Protein AF-0000000076994466 (afdb_homodimer)

Structure (mmCIF, N/CA/C/O backbone):
data_AF-0000000076994466-model_v1
#
loop_
_entity.id
_entity.type
_entity.pdbx_description
1 polymer 'Tyrosine-protein phosphatase'
#
loop_
_atom_site.group_PDB
_atom_site.id
_atom_site.type_symbol
_atom_site.label_atom_id
_atom_site.label_alt_id
_atom_site.label_comp_id
_atom_site.label_asym_id
_atom_site.label_entity_id
_atom_site.label_seq_id
_atom_site.pdbx_PDB_ins_code
_atom_site.Cartn_x
_atom_site.Cartn_y
_atom_site.Cartn_z
_atom_site.occupancy
_atom_site.B_iso_or_equiv
_atom_site.auth_seq_id
_atom_site.auth_comp_id
_atom_site.auth_asym_id
_atom_site.auth_atom_id
_atom_site.pdbx_PDB_model_num
ATOM 1 N N . MET A 1 1 ? 14.109 31.734 7.148 1 67.69 1 MET A N 1
ATOM 2 C CA . MET A 1 1 ? 12.992 31.484 8.062 1 67.69 1 MET A CA 1
ATOM 3 C C . MET A 1 1 ? 13.43 31.688 9.508 1 67.69 1 MET A C 1
ATOM 5 O O . MET A 1 1 ? 14.57 31.406 9.867 1 67.69 1 MET A O 1
ATOM 9 N N . ASP A 1 2 ? 12.695 32.5 10.219 1 78.88 2 ASP A N 1
ATOM 10 C CA . ASP A 1 2 ? 13.055 32.75 11.609 1 78.88 2 ASP A CA 1
ATOM 11 C C . ASP A 1 2 ? 12.781 31.531 12.484 1 78.88 2 ASP A C 1
ATOM 13 O O . ASP A 1 2 ? 11.68 31.391 13.031 1 78.88 2 ASP A O 1
ATOM 17 N N . ASN A 1 3 ? 13.75 30.75 12.625 1 86.06 3 ASN A N 1
ATOM 18 C CA . ASN A 1 3 ? 13.609 29.484 13.352 1 86.06 3 ASN A CA 1
ATOM 19 C C . ASN A 1 3 ? 14.016 29.641 14.812 1 86.06 3 ASN A C 1
ATOM 21 O O . ASN A 1 3 ? 14.102 28.656 15.539 1 86.06 3 ASN A O 1
ATOM 25 N N . ARG A 1 4 ? 14.242 30.859 15.25 1 90.12 4 ARG A N 1
ATOM 26 C CA . ARG A 1 4 ? 14.547 31.203 16.641 1 90.12 4 ARG A CA 1
ATOM 27 C C . ARG A 1 4 ? 15.648 30.297 17.188 1 90.12 4 ARG A C 1
ATOM 29 O O . ARG A 1 4 ? 15.57 29.859 18.344 1 90.12 4 ARG A O 1
ATOM 36 N N . GLY A 1 5 ? 16.5 29.844 16.328 1 91.69 5 GLY A N 1
ATOM 37 C CA . GLY A 1 5 ? 17.625 29.047 16.781 1 91.69 5 GLY A CA 1
ATOM 38 C C . GLY A 1 5 ? 17.344 27.562 16.797 1 91.69 5 GLY A C 1
ATOM 39 O O . GLY A 1 5 ? 18.25 26.766 17.047 1 91.69 5 GLY A O 1
ATOM 40 N N . VAL A 1 6 ? 16.094 27.172 16.594 1 94.88 6 VAL A N 1
ATOM 41 C CA . VAL A 1 6 ? 15.75 25.75 16.547 1 94.88 6 VAL A CA 1
ATOM 42 C C . VAL A 1 6 ? 16.156 25.172 15.195 1 94.88 6 VAL A C 1
ATOM 44 O O . VAL A 1 6 ? 15.664 25.594 14.148 1 94.88 6 VAL A O 1
ATOM 47 N N . THR A 1 7 ? 17.047 24.141 15.211 1 91.56 7 THR A N 1
ATOM 48 C CA . THR A 1 7 ? 17.625 23.688 13.953 1 91.56 7 THR A CA 1
ATOM 49 C C . THR A 1 7 ? 17.234 22.234 13.68 1 91.56 7 THR A C 1
ATOM 51 O O . THR A 1 7 ? 17.25 21.797 12.523 1 91.56 7 THR A O 1
ATOM 54 N N . SER A 1 8 ? 16.875 21.516 14.688 1 92.56 8 SER A N 1
ATOM 55 C CA . SER A 1 8 ? 16.656 20.078 14.5 1 92.56 8 SER A CA 1
ATOM 56 C C . SER A 1 8 ? 15.18 19.766 14.297 1 92.56 8 SER A C 1
ATOM 58 O O . SER A 1 8 ? 14.797 18.609 14.164 1 92.56 8 SER A O 1
ATOM 60 N N . VAL A 1 9 ? 14.352 20.781 14.328 1 95.19 9 VAL A N 1
ATOM 61 C CA . VAL A 1 9 ? 12.922 20.609 14.047 1 95.19 9 VAL A CA 1
ATOM 62 C C . VAL A 1 9 ? 12.578 21.25 12.711 1 95.19 9 VAL A C 1
ATOM 64 O O . VAL A 1 9 ? 12.633 22.484 12.578 1 95.19 9 VAL A O 1
ATOM 67 N N . LEU A 1 10 ? 12.219 20.422 11.82 1 95 10 LEU A N 1
ATOM 68 C CA . LEU A 1 10 ? 11.938 20.922 10.477 1 95 10 LEU A CA 1
ATOM 69 C C . LEU A 1 10 ? 10.727 21.859 10.484 1 95 10 LEU A C 1
ATOM 71 O O . LEU A 1 10 ? 9.781 21.641 11.242 1 95 10 LEU A O 1
ATOM 75 N N . ASN A 1 11 ? 10.758 22.906 9.641 1 97.06 11 ASN A N 1
ATOM 76 C CA . ASN A 1 11 ? 9.633 23.797 9.375 1 97.06 11 ASN A CA 1
ATOM 77 C C . ASN A 1 11 ? 9.227 24.562 10.625 1 97.06 11 ASN A C 1
ATOM 79 O O . ASN A 1 11 ? 8.07 24.984 10.758 1 97.06 11 ASN A O 1
ATOM 83 N N . PHE A 1 12 ? 10.172 24.609 11.586 1 98.19 12 PHE A N 1
ATOM 84 C CA . PHE A 1 12 ? 9.891 25.359 12.797 1 98.19 12 PHE A CA 1
ATOM 85 C C . PHE A 1 12 ? 10.008 26.859 12.547 1 98.19 12 PHE A C 1
ATOM 87 O O . PHE A 1 12 ? 10.984 27.312 11.953 1 98.19 12 PHE A O 1
ATOM 94 N N . ARG A 1 13 ? 9.008 27.594 13 1 98.12 13 ARG A N 1
ATOM 95 C CA . ARG A 1 13 ? 9.086 29.047 12.883 1 98.12 13 ARG A CA 1
ATOM 96 C C . ARG A 1 13 ? 8.047 29.719 13.773 1 98.12 13 ARG A C 1
ATOM 98 O O . ARG A 1 13 ? 7.098 29.094 14.227 1 98.12 13 ARG A O 1
ATOM 105 N N . ASP A 1 14 ? 8.328 30.969 14.031 1 98.12 14 ASP A N 1
ATOM 106 C CA . ASP A 1 14 ? 7.387 31.859 14.703 1 98.12 14 ASP A CA 1
ATOM 107 C C . ASP A 1 14 ? 6.418 32.469 13.703 1 98.12 14 ASP A C 1
ATOM 109 O O . ASP A 1 14 ? 6.82 33.281 12.867 1 98.12 14 ASP A O 1
ATOM 113 N N . VAL A 1 15 ? 5.129 32.188 13.867 1 98.44 15 VAL A N 1
ATOM 114 C CA . VAL A 1 15 ? 4.125 32.625 12.906 1 98.44 15 VAL A CA 1
ATOM 115 C C . VAL A 1 15 ? 4.02 34.156 12.938 1 98.44 15 VAL A C 1
ATOM 117 O O . VAL A 1 15 ? 3.914 34.812 11.883 1 98.44 15 VAL A O 1
ATOM 120 N N . GLY A 1 16 ? 3.98 34.719 14.148 1 98.12 16 GLY A N 1
ATOM 121 C CA . GLY A 1 16 ? 3.936 36.156 14.258 1 98.12 16 GLY A CA 1
ATOM 122 C C . GLY A 1 16 ? 5.086 36.844 13.539 1 98.12 16 GLY A C 1
ATOM 123 O O . GLY A 1 16 ? 4.883 37.844 12.852 1 98.12 16 GLY A O 1
ATOM 124 N N . SER A 1 17 ? 6.293 36.281 13.695 1 97.75 17 SER A N 1
ATOM 125 C CA . SER A 1 17 ? 7.48 36.875 13.078 1 97.75 17 SER A CA 1
ATOM 126 C C . SER A 1 17 ? 7.387 36.844 11.555 1 97.75 17 SER A C 1
ATOM 128 O O . SER A 1 17 ? 7.711 37.812 10.883 1 97.75 17 SER A O 1
ATOM 130 N N . THR A 1 18 ? 6.965 35.75 10.984 1 97.5 18 THR A N 1
ATOM 131 C CA . THR A 1 18 ? 6.875 35.594 9.539 1 97.5 18 THR A CA 1
ATOM 132 C C . THR A 1 18 ? 5.84 36.531 8.953 1 97.5 18 THR A C 1
ATOM 134 O O . THR A 1 18 ? 6.094 37.188 7.938 1 97.5 18 THR A O 1
ATOM 137 N N . VAL A 1 19 ? 4.715 36.656 9.586 1 98.12 19 VAL A N 1
ATOM 138 C CA . VAL A 1 19 ? 3.623 37.5 9.117 1 98.12 19 VAL A CA 1
ATOM 139 C C . VAL A 1 19 ? 4.023 38.969 9.227 1 98.12 19 VAL A C 1
ATOM 141 O O . VAL A 1 19 ? 3.865 39.719 8.273 1 98.12 19 VAL A O 1
ATOM 144 N N . ASN A 1 20 ? 4.598 39.312 10.367 1 98.31 20 ASN A N 1
ATOM 145 C CA . ASN A 1 20 ? 4.98 40.688 10.602 1 98.31 20 ASN A CA 1
ATOM 146 C C . ASN A 1 20 ? 6.086 41.156 9.648 1 98.31 20 ASN A C 1
ATOM 148 O O . ASN A 1 20 ? 6.07 42.281 9.148 1 98.31 20 ASN A O 1
ATOM 152 N N . SER A 1 21 ? 7.043 40.25 9.453 1 97.5 21 SER A N 1
ATOM 153 C CA . SER A 1 21 ? 8.125 40.562 8.531 1 97.5 21 SER A CA 1
ATOM 154 C C . SER A 1 21 ? 7.598 40.812 7.121 1 97.5 21 SER A C 1
ATOM 156 O O . SER A 1 21 ? 8.086 41.719 6.43 1 97.5 21 SER A O 1
ATOM 158 N N . PHE A 1 22 ? 6.676 40.062 6.664 1 97.88 22 PHE A N 1
ATOM 159 C CA . PHE A 1 22 ? 6.09 40.219 5.34 1 97.88 22 PHE A CA 1
ATOM 160 C C . PHE A 1 22 ? 5.301 41.531 5.258 1 97.88 22 PHE A C 1
ATOM 162 O O . PHE A 1 22 ? 5.379 42.25 4.258 1 97.88 22 PHE A O 1
ATOM 169 N N . LEU A 1 23 ? 4.578 41.844 6.305 1 97.94 23 LEU A N 1
ATOM 170 C CA . LEU A 1 23 ? 3.703 43 6.309 1 97.94 23 LEU A CA 1
ATOM 171 C C . LEU A 1 23 ? 4.496 44.281 6.574 1 97.94 23 LEU A C 1
ATOM 173 O O . LEU A 1 23 ? 4.031 45.375 6.277 1 97.94 23 LEU A O 1
ATOM 177 N N . GLY A 1 24 ? 5.652 44.156 7.125 1 97.62 24 GLY A N 1
ATOM 178 C CA . GLY A 1 24 ? 6.438 45.312 7.504 1 97.62 24 GLY A CA 1
ATOM 179 C C . GLY A 1 24 ? 5.855 46.062 8.688 1 97.62 24 GLY A C 1
ATOM 180 O O . GLY A 1 24 ? 6.023 47.281 8.797 1 97.62 24 GLY A O 1
ATOM 181 N N . ARG A 1 25 ? 5.043 45.375 9.492 1 97.56 25 ARG A N 1
ATOM 182 C CA . ARG A 1 25 ? 4.453 45.938 10.688 1 97.56 25 ARG A CA 1
ATOM 183 C C . ARG A 1 25 ? 4.141 44.875 11.727 1 97.56 25 ARG A C 1
ATOM 185 O O . ARG A 1 25 ? 4.023 43.688 11.391 1 97.56 25 ARG A O 1
ATOM 192 N N . ARG A 1 26 ? 4.02 45.344 12.984 1 97.25 26 ARG A N 1
ATOM 193 C CA . ARG A 1 26 ? 3.652 44.469 14.078 1 97.25 26 ARG A CA 1
ATOM 194 C C . ARG A 1 26 ? 2.139 44.281 14.164 1 97.25 26 ARG A C 1
ATOM 196 O O . ARG A 1 26 ? 1.433 45.219 14.555 1 97.25 26 ARG A O 1
ATOM 203 N N . LEU A 1 27 ? 1.677 43.156 13.75 1 98.12 27 LEU A N 1
ATOM 204 C CA . LEU A 1 27 ? 0.256 42.844 13.805 1 98.12 27 LEU A CA 1
ATOM 205 C C . LEU A 1 27 ? 0.008 41.656 14.734 1 98.12 27 LEU A C 1
ATOM 207 O O . LEU A 1 27 ? -0.847 41.719 15.625 1 98.12 27 LEU A O 1
ATOM 211 N N . ILE A 1 28 ? 0.757 40.625 14.523 1 98.5 28 ILE A N 1
ATOM 212 C CA . ILE A 1 28 ? 0.656 39.406 15.328 1 98.5 28 ILE A CA 1
ATOM 213 C C . ILE A 1 28 ? 1.786 39.375 16.359 1 98.5 28 ILE A C 1
ATOM 215 O O . ILE A 1 28 ? 2.955 39.562 16.016 1 98.5 28 ILE A O 1
ATOM 219 N N . ARG A 1 29 ? 1.471 39.125 17.625 1 98 29 ARG A N 1
ATOM 220 C CA . ARG A 1 29 ? 2.496 39.062 18.672 1 98 29 ARG A CA 1
ATOM 221 C C . ARG A 1 29 ? 3.482 37.938 18.391 1 98 29 ARG A C 1
ATOM 223 O O . ARG A 1 29 ? 3.08 36.812 18.094 1 98 29 ARG A O 1
ATOM 230 N N . GLU A 1 30 ? 4.727 38.312 18.453 1 97.44 30 GLU A N 1
ATOM 231 C CA . GLU A 1 30 ? 5.785 37.312 18.203 1 97.44 30 GLU A CA 1
ATOM 232 C C . GLU A 1 30 ? 6.082 36.5 19.453 1 97.44 30 GLU A C 1
ATOM 234 O O . GLU A 1 30 ? 5.914 37 20.578 1 97.44 30 GLU A O 1
ATOM 239 N N . GLY A 1 31 ? 6.391 35.25 19.219 1 96.81 31 GLY A N 1
ATOM 240 C CA . GLY A 1 31 ? 6.809 34.406 20.328 1 96.81 31 GLY A CA 1
ATOM 241 C C . GLY A 1 31 ? 5.652 33.688 21 1 96.81 31 GLY A C 1
ATOM 242 O O . GLY A 1 31 ? 5.828 33.062 22.031 1 96.81 31 GLY A O 1
ATOM 243 N N . LEU A 1 32 ? 4.469 33.75 20.391 1 97.56 32 LEU A N 1
ATOM 244 C CA . LEU A 1 32 ? 3.314 33.188 21.078 1 97.56 32 LEU A CA 1
ATOM 245 C C . LEU A 1 32 ? 2.75 32 20.281 1 97.56 32 LEU A C 1
ATOM 247 O O . LEU A 1 32 ? 2.162 31.094 20.859 1 97.56 32 LEU A O 1
ATOM 251 N N . LEU A 1 33 ? 2.84 32 18.984 1 98.25 33 LEU A N 1
ATOM 252 C CA . LEU A 1 33 ? 2.348 30.953 18.109 1 98.25 33 LEU A CA 1
ATOM 253 C C . LEU A 1 33 ? 3.459 30.422 17.203 1 98.25 33 LEU A C 1
ATOM 255 O O . LEU A 1 33 ? 3.957 31.156 16.344 1 98.25 33 LEU A O 1
ATOM 259 N N . PHE A 1 34 ? 3.83 29.188 17.469 1 98.56 34 PHE A N 1
ATOM 260 C CA . PHE A 1 34 ? 4.848 28.531 16.656 1 98.56 34 PHE A CA 1
ATOM 261 C C . PHE A 1 34 ? 4.242 27.375 15.852 1 98.56 34 PHE A C 1
ATOM 263 O O . PHE A 1 34 ? 3.223 26.812 16.25 1 98.56 34 PHE A O 1
ATOM 270 N N . ARG A 1 35 ? 4.801 27.094 14.695 1 98.62 35 ARG A N 1
ATOM 271 C CA . ARG A 1 35 ? 4.418 25.953 13.875 1 98.62 35 ARG A CA 1
ATOM 272 C C . ARG A 1 35 ? 5.641 25.156 13.422 1 98.62 35 ARG A C 1
ATOM 274 O O . ARG A 1 35 ? 6.73 25.719 13.281 1 98.62 35 ARG A O 1
ATOM 281 N N . SER A 1 36 ? 5.48 23.891 13.234 1 98.38 36 SER A N 1
ATOM 282 C CA . SER A 1 36 ? 6.621 23.094 12.812 1 98.38 36 SER A CA 1
ATOM 283 C C . SER A 1 36 ? 6.172 21.734 12.297 1 98.38 36 SER A C 1
ATOM 285 O O . SER A 1 36 ? 4.977 21.438 12.266 1 98.38 36 SER A O 1
ATOM 287 N N . ALA A 1 37 ? 7.129 21 11.766 1 96.62 37 ALA A N 1
ATOM 288 C CA . ALA A 1 37 ? 7.004 19.547 11.672 1 96.62 37 ALA A CA 1
ATOM 289 C C . ALA A 1 37 ? 7.133 18.891 13.039 1 96.62 37 ALA A C 1
ATOM 291 O O . ALA A 1 37 ? 7.293 19.578 14.055 1 96.62 37 ALA A O 1
ATOM 292 N N . ARG A 1 38 ? 7 17.578 13.094 1 95.12 38 ARG A N 1
ATOM 293 C CA . ARG A 1 38 ? 7.023 16.859 14.367 1 95.12 38 ARG A CA 1
ATOM 294 C C . ARG A 1 38 ? 8.328 17.109 15.109 1 95.12 38 ARG A C 1
ATOM 296 O O . ARG A 1 38 ? 9.414 16.984 14.539 1 95.12 38 ARG A O 1
ATOM 303 N N . PRO A 1 39 ? 8.281 17.453 16.344 1 95.25 39 PRO A N 1
ATOM 304 C CA . PRO A 1 39 ? 9.484 17.734 17.125 1 95.25 39 PRO A CA 1
ATOM 305 C C . PRO A 1 39 ? 10.023 16.516 17.844 1 95.25 39 PRO A C 1
ATOM 307 O O . PRO A 1 39 ? 10.875 16.641 18.734 1 95.25 39 PRO A O 1
ATOM 310 N N . ASP A 1 40 ? 9.641 15.336 17.5 1 91.38 40 ASP A N 1
ATOM 311 C CA . ASP A 1 40 ? 9.93 14.094 18.203 1 91.38 40 ASP A CA 1
ATOM 312 C C . ASP A 1 40 ? 11.43 13.836 18.25 1 91.38 40 ASP A C 1
ATOM 314 O O . ASP A 1 40 ? 11.93 13.219 19.203 1 91.38 40 ASP A O 1
ATOM 318 N N . ASP A 1 41 ? 12.117 14.328 17.266 1 87.44 41 ASP A N 1
ATOM 319 C CA . ASP A 1 41 ? 13.547 14.023 17.172 1 87.44 41 ASP A CA 1
ATOM 320 C C . ASP A 1 41 ? 14.391 15.273 17.422 1 87.44 41 ASP A C 1
ATOM 322 O O . ASP A 1 41 ? 15.531 15.352 16.969 1 87.44 41 ASP A O 1
ATOM 326 N N . ALA A 1 42 ? 13.773 16.172 18.078 1 92.31 42 ALA A N 1
ATOM 327 C CA . ALA A 1 42 ? 14.5 17.391 18.406 1 92.31 42 ALA A CA 1
ATOM 328 C C . ALA A 1 42 ? 15.742 17.094 19.25 1 92.31 42 ALA A C 1
ATOM 330 O O . ALA A 1 42 ? 15.703 16.219 20.125 1 92.31 42 ALA A O 1
ATOM 331 N N . SER A 1 43 ? 16.844 17.734 18.953 1 91.56 43 SER A N 1
ATOM 332 C CA . SER A 1 43 ? 18.062 17.594 19.734 1 91.56 43 SER A CA 1
ATOM 333 C C . SER A 1 43 ? 17.859 18.047 21.172 1 91.56 43 SER A C 1
ATOM 335 O O . SER A 1 43 ? 16.891 18.75 21.469 1 91.56 43 SER A O 1
ATOM 337 N N . LEU A 1 44 ? 18.797 17.641 22.016 1 92.31 44 LEU A N 1
ATOM 338 C CA . LEU A 1 44 ? 18.734 18.047 23.406 1 92.31 44 LEU A CA 1
ATOM 339 C C . LEU A 1 44 ? 18.766 19.578 23.531 1 92.31 44 LEU A C 1
ATOM 341 O O . LEU A 1 44 ? 18.062 20.156 24.359 1 92.31 44 LEU A O 1
ATOM 345 N N . GLU A 1 45 ? 19.562 20.109 22.734 1 93.75 45 GLU A N 1
ATOM 346 C CA . GLU A 1 45 ? 19.672 21.578 22.734 1 93.75 45 GLU A CA 1
ATOM 347 C C . GLU A 1 45 ? 18.359 22.234 22.312 1 93.75 45 GLU A C 1
ATOM 349 O O . GLU A 1 45 ? 17.922 23.203 22.938 1 93.75 45 GLU A O 1
ATOM 354 N N . ASP A 1 46 ? 17.734 21.703 21.328 1 95.31 46 ASP A N 1
ATOM 355 C CA . ASP A 1 46 ? 16.5 22.281 20.812 1 95.31 46 ASP A CA 1
ATOM 356 C C . ASP A 1 46 ? 15.336 22.016 21.781 1 95.31 46 ASP A C 1
ATOM 358 O O . ASP A 1 46 ? 14.43 22.844 21.906 1 95.31 46 ASP A O 1
ATOM 362 N N . ARG A 1 47 ? 15.352 20.922 22.406 1 95.31 47 ARG A N 1
ATOM 363 C CA . ARG A 1 47 ? 14.352 20.656 23.438 1 95.31 47 ARG A CA 1
ATOM 364 C C . ARG A 1 47 ? 14.43 21.703 24.562 1 95.31 47 ARG A C 1
ATOM 366 O O . ARG A 1 47 ? 13.398 22.219 25 1 95.31 47 ARG A O 1
ATOM 373 N N . ARG A 1 48 ? 15.625 21.969 24.953 1 94.62 48 ARG A N 1
ATOM 374 C CA . ARG A 1 48 ? 15.836 22.984 25.984 1 94.62 48 ARG A CA 1
ATOM 375 C C . ARG A 1 48 ? 15.414 24.359 25.469 1 94.62 48 ARG A C 1
ATOM 377 O O . ARG A 1 48 ? 14.805 25.141 26.203 1 94.62 48 ARG A O 1
ATOM 384 N N . ARG A 1 49 ? 15.719 24.609 24.281 1 96.06 49 ARG A N 1
ATOM 385 C CA . ARG A 1 49 ? 15.359 25.891 23.688 1 96.06 49 ARG A CA 1
ATOM 386 C C . ARG A 1 49 ? 13.844 26.062 23.609 1 96.06 49 ARG A C 1
ATOM 388 O O . ARG A 1 49 ? 13.312 27.125 23.938 1 96.06 49 ARG A O 1
ATOM 395 N N . LEU A 1 50 ? 13.172 25.016 23.219 1 97.19 50 LEU A N 1
ATOM 396 C CA . LEU A 1 50 ? 11.719 25.047 23.125 1 97.19 50 LEU A CA 1
ATOM 397 C C . LEU A 1 50 ? 11.094 25.266 24.5 1 97.19 50 LEU A C 1
ATOM 399 O O . LEU A 1 50 ? 10.164 26.047 24.641 1 97.19 50 LEU A O 1
ATOM 403 N N . ARG A 1 51 ? 11.625 24.641 25.484 1 96 51 ARG A N 1
ATOM 404 C CA . ARG A 1 51 ? 11.062 24.656 26.828 1 96 51 ARG A CA 1
ATOM 405 C C . ARG A 1 51 ? 11.469 25.906 27.594 1 96 51 ARG A C 1
ATOM 407 O O . ARG A 1 51 ? 10.617 26.594 28.156 1 96 51 ARG A O 1
ATOM 414 N N . ASP A 1 52 ? 12.766 26.203 27.562 1 96.5 52 ASP A N 1
ATOM 415 C CA . ASP A 1 52 ? 13.312 27.188 28.5 1 96.5 52 ASP A CA 1
ATOM 416 C C . ASP A 1 52 ? 13.461 28.547 27.828 1 96.5 52 ASP A C 1
ATOM 418 O O . ASP A 1 52 ? 13.188 29.578 28.438 1 96.5 52 ASP A O 1
ATOM 422 N N . ASP A 1 53 ? 13.938 28.562 26.656 1 96.69 53 ASP A N 1
ATOM 423 C CA . ASP A 1 53 ? 14.203 29.828 26 1 96.69 53 ASP A CA 1
ATOM 424 C C . ASP A 1 53 ? 12.922 30.406 25.391 1 96.69 53 ASP A C 1
ATOM 426 O O . ASP A 1 53 ? 12.578 31.562 25.641 1 96.69 53 ASP A O 1
ATOM 430 N N . LEU A 1 54 ? 12.234 29.609 24.625 1 97.12 54 LEU A N 1
ATOM 431 C CA . LEU A 1 54 ? 11.016 30.062 23.953 1 97.12 54 LEU A CA 1
ATOM 432 C C . LEU A 1 54 ? 9.812 29.938 24.891 1 97.12 54 LEU A C 1
ATOM 434 O O . LEU A 1 54 ? 8.781 30.578 24.672 1 97.12 54 LEU A O 1
ATOM 438 N N . GLY A 1 55 ? 9.953 29.062 25.906 1 97 55 GLY A N 1
ATOM 439 C CA . GLY A 1 55 ? 8.945 28.953 26.953 1 97 55 GLY A CA 1
ATOM 440 C C . GLY A 1 55 ? 7.645 28.344 26.469 1 97 55 GLY A C 1
ATOM 441 O O . GLY A 1 55 ? 6.57 28.688 26.969 1 97 55 GLY A O 1
ATOM 442 N N . ILE A 1 56 ? 7.703 27.531 25.469 1 97.62 56 ILE A N 1
ATOM 443 C CA . ILE A 1 56 ? 6.496 26.906 24.953 1 97.62 56 ILE A CA 1
ATOM 444 C C . ILE A 1 56 ? 5.793 26.141 26.078 1 97.62 56 ILE A C 1
ATOM 446 O O . ILE A 1 56 ? 6.434 25.391 26.828 1 97.62 56 ILE A O 1
ATOM 450 N N . LYS A 1 57 ? 4.492 26.312 26.156 1 97.56 57 LYS A N 1
ATOM 451 C CA . LYS A 1 57 ? 3.73 25.688 27.234 1 97.56 57 LYS A CA 1
ATOM 452 C 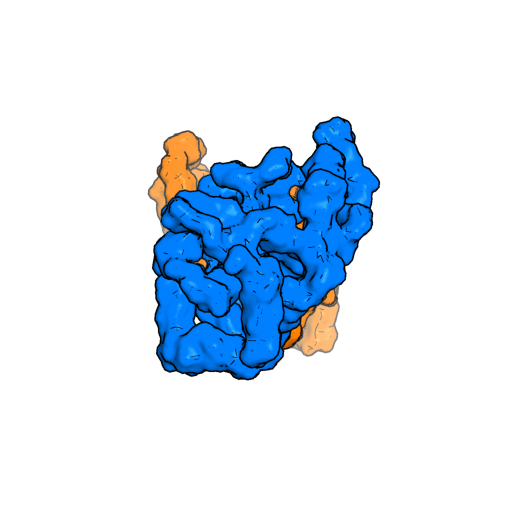C . LYS A 1 57 ? 2.834 24.578 26.688 1 97.56 57 LYS A C 1
ATOM 454 O O . LYS A 1 57 ? 2.617 23.562 27.359 1 97.56 57 LYS A O 1
ATOM 459 N N . ALA A 1 58 ? 2.312 24.781 25.547 1 97.81 58 ALA A N 1
ATOM 460 C CA . ALA A 1 58 ? 1.389 23.812 24.984 1 97.81 58 ALA A CA 1
ATOM 461 C C . ALA A 1 58 ? 1.828 23.375 23.578 1 97.81 58 ALA A C 1
ATOM 463 O O . ALA A 1 58 ? 2.285 24.203 22.781 1 97.81 58 ALA A O 1
ATOM 464 N N . VAL A 1 59 ? 1.76 22.094 23.359 1 98.31 59 VAL A N 1
ATOM 465 C CA . VAL A 1 59 ? 2.018 21.516 22.031 1 98.31 59 VAL A CA 1
ATOM 466 C C . VAL A 1 59 ? 0.733 20.906 21.484 1 98.31 59 VAL A C 1
ATOM 468 O O . VAL A 1 59 ? 0.138 20.031 22.109 1 98.31 59 VAL A O 1
ATOM 471 N N . ILE A 1 60 ? 0.28 21.438 20.391 1 98.44 60 ILE A N 1
ATOM 472 C CA . ILE A 1 60 ? -0.873 20.891 19.688 1 98.44 60 ILE A CA 1
ATOM 473 C C . ILE A 1 60 ? -0.401 19.922 18.609 1 98.44 60 ILE A C 1
ATOM 475 O O . ILE A 1 60 ? 0.096 20.344 17.562 1 98.44 60 ILE A O 1
ATOM 479 N N . ASP A 1 61 ? -0.57 18.641 18.906 1 98.19 61 ASP A N 1
ATOM 480 C CA . ASP A 1 61 ? -0.195 17.578 17.984 1 98.19 61 ASP A CA 1
ATOM 481 C C . ASP A 1 61 ? -1.397 17.109 17.172 1 98.19 61 ASP A C 1
ATOM 483 O O . ASP A 1 61 ? -2.311 16.469 17.703 1 98.19 61 ASP A O 1
ATOM 487 N N . LEU A 1 62 ? -1.305 17.344 15.859 1 97.5 62 LEU A N 1
ATOM 488 C CA . LEU A 1 62 ? -2.467 17.125 15 1 97.5 62 LEU A CA 1
ATOM 489 C C . LEU A 1 62 ? -2.41 15.734 14.367 1 97.5 62 LEU A C 1
ATOM 491 O O . LEU A 1 62 ? -3.234 15.398 13.516 1 97.5 62 LEU A O 1
ATOM 495 N N . ARG A 1 63 ? -1.539 14.906 14.812 1 94.75 63 ARG A N 1
ATOM 496 C CA . ARG A 1 63 ? -1.262 13.609 14.211 1 94.75 63 ARG A CA 1
ATOM 497 C C . ARG A 1 63 ? -2.201 12.539 14.75 1 94.75 63 ARG A C 1
ATOM 499 O O . ARG A 1 63 ? -2.865 12.75 15.766 1 94.75 63 ARG A O 1
ATOM 506 N N . THR A 1 64 ? -2.26 11.477 14 1 90.44 64 THR A N 1
ATOM 507 C CA . THR A 1 64 ? -3.037 10.312 14.406 1 90.44 64 THR A CA 1
ATOM 508 C C . THR A 1 64 ? -2.215 9.406 15.32 1 90.44 64 THR A C 1
ATOM 510 O O . THR A 1 64 ? -0.996 9.562 15.422 1 90.44 64 THR A O 1
ATOM 513 N N . LYS A 1 65 ? -2.945 8.43 15.969 1 87.94 65 LYS A N 1
ATOM 514 C CA . LYS A 1 65 ? -2.275 7.445 16.812 1 87.94 65 LYS A CA 1
ATOM 515 C C . LYS A 1 65 ? -1.303 6.594 16 1 87.94 65 LYS A C 1
ATOM 517 O O . LYS A 1 65 ? -0.245 6.203 16.5 1 87.94 65 LYS A O 1
ATOM 522 N N . THR A 1 66 ? -1.663 6.34 14.789 1 84.69 66 THR A N 1
ATOM 523 C CA . THR A 1 66 ? -0.795 5.551 13.93 1 84.69 66 THR A CA 1
ATOM 524 C C . THR A 1 66 ? 0.507 6.293 13.641 1 84.69 66 THR A C 1
ATOM 526 O O . THR A 1 66 ? 1.581 5.688 13.625 1 84.69 66 THR A O 1
ATOM 529 N N . GLU A 1 67 ? 0.377 7.551 13.406 1 87.81 67 GLU A N 1
ATOM 530 C CA . GLU A 1 67 ? 1.57 8.367 13.203 1 87.81 67 GLU A CA 1
ATOM 531 C C . GLU A 1 67 ? 2.471 8.344 14.43 1 87.81 67 GLU A C 1
ATOM 533 O O . GLU A 1 67 ? 3.695 8.266 14.312 1 87.81 67 GLU A O 1
ATOM 538 N N . HIS A 1 68 ? 1.812 8.406 15.562 1 89.5 68 HIS A N 1
ATOM 539 C CA . HIS A 1 68 ? 2.57 8.344 16.812 1 89.5 68 HIS A CA 1
ATOM 540 C C . HIS A 1 68 ? 3.289 7.008 16.938 1 89.5 68 HIS A C 1
ATOM 542 O O . HIS A 1 68 ? 4.473 6.965 17.297 1 89.5 68 HIS A O 1
ATOM 548 N N . ALA A 1 69 ? 2.566 5.984 16.688 1 85.94 69 ALA A N 1
ATOM 549 C CA . ALA A 1 69 ? 3.111 4.637 16.812 1 85.94 69 ALA A CA 1
ATOM 550 C C . ALA A 1 69 ? 4.273 4.418 15.844 1 85.94 69 ALA A C 1
ATOM 552 O O . ALA A 1 69 ? 5.277 3.795 16.203 1 85.94 69 ALA A O 1
ATOM 553 N N . ARG A 1 70 ? 4.086 4.91 14.688 1 84.31 70 ARG A N 1
ATOM 554 C CA . ARG A 1 70 ? 5.141 4.773 13.688 1 84.31 70 ARG A CA 1
ATOM 555 C C . ARG A 1 70 ? 6.41 5.492 14.125 1 84.31 70 ARG A C 1
ATOM 557 O O . ARG A 1 70 ? 7.516 4.977 13.953 1 84.31 70 ARG A O 1
ATOM 564 N N . GLN A 1 71 ? 6.219 6.656 14.562 1 85.56 71 GLN A N 1
ATOM 565 C CA . GLN A 1 71 ? 7.367 7.426 15.031 1 85.56 71 GLN A CA 1
ATOM 566 C C . GLN A 1 71 ? 8.055 6.734 16.203 1 85.56 71 GLN A C 1
ATOM 568 O O . GLN A 1 71 ? 9.281 6.73 16.297 1 85.56 71 GLN A O 1
ATOM 573 N N . ALA A 1 72 ? 7.254 6.188 17.062 1 85.62 72 ALA A N 1
ATOM 574 C CA . ALA A 1 72 ? 7.797 5.457 18.203 1 85.62 72 ALA A CA 1
ATOM 575 C C . ALA A 1 72 ? 8.602 4.246 17.734 1 85.62 72 ALA A C 1
ATOM 577 O O . ALA A 1 72 ? 9.68 3.965 18.281 1 85.62 72 ALA A O 1
ATOM 578 N N . LYS A 1 73 ? 8.078 3.529 16.781 1 82.44 73 LYS A N 1
ATOM 579 C CA . LYS A 1 73 ? 8.766 2.361 16.25 1 82.44 73 LYS A CA 1
ATOM 580 C C . LYS A 1 73 ? 10.086 2.754 15.578 1 82.44 73 LYS A C 1
ATOM 582 O O . LYS A 1 73 ? 11.094 2.061 15.727 1 82.44 73 LYS A O 1
ATOM 587 N N . LYS A 1 74 ? 10 3.801 14.82 1 83.25 74 LYS A N 1
ATOM 588 C CA . LYS A 1 74 ? 11.211 4.289 14.172 1 83.25 74 LYS A CA 1
ATOM 589 C C . LYS A 1 74 ? 12.273 4.66 15.203 1 83.25 74 LYS A C 1
ATOM 591 O O . LYS A 1 74 ? 13.453 4.352 15.031 1 83.25 74 LYS A O 1
ATOM 596 N N . ARG A 1 75 ? 11.852 5.312 16.172 1 84.38 75 ARG A N 1
ATOM 597 C CA . ARG A 1 75 ? 12.773 5.715 17.234 1 84.38 75 ARG A CA 1
ATOM 598 C C . ARG A 1 75 ? 13.383 4.496 17.922 1 84.38 75 ARG A C 1
ATOM 600 O O . ARG A 1 75 ? 14.578 4.492 18.234 1 84.38 75 ARG A O 1
ATOM 607 N N . GLN A 1 76 ? 12.562 3.512 18.156 1 83.81 76 GLN A N 1
ATOM 608 C CA . GLN A 1 76 ? 13.047 2.281 18.781 1 83.81 76 GLN A CA 1
ATOM 609 C C . GLN A 1 76 ? 14.086 1.599 17.891 1 83.81 76 GLN A C 1
ATOM 611 O O . GLN A 1 76 ? 15.078 1.064 18.391 1 83.81 76 GLN A O 1
ATOM 616 N N . ALA A 1 77 ? 13.812 1.623 16.625 1 81.56 77 ALA A N 1
ATOM 617 C CA . ALA A 1 77 ? 14.773 1.052 15.672 1 81.56 77 ALA A CA 1
ATOM 618 C C . ALA A 1 77 ? 16.078 1.838 15.672 1 81.56 77 ALA A C 1
ATOM 620 O O . ALA A 1 77 ? 17.156 1.255 15.586 1 81.56 77 ALA A O 1
ATOM 621 N N . ASP A 1 78 ? 15.969 3.139 15.719 1 82.5 78 ASP A N 1
ATOM 622 C CA . ASP A 1 78 ? 17.141 4.008 15.734 1 82.5 78 ASP A CA 1
ATOM 623 C C . ASP A 1 78 ? 17.953 3.799 17 1 82.5 78 ASP A C 1
ATOM 625 O O . ASP A 1 78 ? 19.188 3.932 16.984 1 82.5 78 ASP A O 1
ATOM 629 N N . LEU A 1 79 ? 17.297 3.451 18.047 1 82.5 79 LEU A N 1
ATOM 630 C CA . LEU A 1 79 ? 17.969 3.201 19.312 1 82.5 79 LEU A CA 1
ATOM 631 C C . LEU A 1 79 ? 18.844 1.957 19.25 1 82.5 79 LEU A C 1
ATOM 633 O O . LEU A 1 79 ? 19.797 1.814 20.016 1 82.5 79 LEU A O 1
ATOM 637 N N . GLN A 1 80 ? 18.484 1.094 18.297 1 81.69 80 GLN A N 1
ATOM 638 C CA . GLN A 1 80 ? 19.219 -0.154 18.172 1 81.69 80 GLN A CA 1
ATOM 639 C C . GLN A 1 80 ? 20.453 0.036 17.297 1 81.69 80 GLN A C 1
ATOM 641 O O . GLN A 1 80 ? 21.266 -0.881 17.156 1 81.69 80 GLN A O 1
ATOM 646 N N . VAL A 1 81 ? 20.578 1.26 16.734 1 81 81 VAL A N 1
ATOM 647 C CA . VAL A 1 81 ? 21.75 1.59 15.93 1 81 81 VAL A CA 1
ATOM 648 C C . VAL A 1 81 ? 22.703 2.473 16.734 1 81 81 VAL A C 1
ATOM 650 O O . VAL A 1 81 ? 22.469 3.678 16.875 1 81 81 VAL A O 1
ATOM 653 N N . PRO A 1 82 ? 23.828 1.914 17.156 1 76.81 82 PRO A N 1
ATOM 654 C CA . PRO A 1 82 ? 24.734 2.643 18.047 1 76.81 82 PRO A CA 1
ATOM 655 C C . PRO A 1 82 ? 25.188 3.98 17.453 1 76.81 82 PRO A C 1
ATOM 657 O O . PRO A 1 82 ? 25.281 4.977 18.172 1 76.81 82 PRO A O 1
ATOM 660 N N . ALA A 1 83 ? 25.406 3.953 16.25 1 78.75 83 ALA A N 1
ATOM 661 C CA . ALA A 1 83 ? 25.891 5.172 15.609 1 78.75 83 ALA A CA 1
ATOM 662 C C . ALA A 1 83 ? 24.891 6.305 15.75 1 78.75 83 ALA A C 1
ATOM 664 O O . ALA A 1 83 ? 25.266 7.465 15.93 1 78.75 83 ALA A O 1
ATOM 665 N N . LEU A 1 84 ? 23.656 6 15.711 1 75.56 84 LEU A N 1
ATOM 666 C CA . LEU A 1 84 ? 22.594 7.004 15.797 1 75.56 84 LEU A CA 1
ATOM 667 C C . LEU A 1 84 ? 22.438 7.504 17.219 1 75.56 84 LEU A C 1
ATOM 669 O O . LEU A 1 84 ? 22.172 8.688 17.453 1 75.56 84 LEU A O 1
ATOM 673 N N . LEU A 1 85 ? 22.703 6.637 18.109 1 75.69 85 LEU A N 1
ATOM 674 C CA . LEU A 1 85 ? 22.609 7.012 19.516 1 75.69 85 LEU A CA 1
ATOM 675 C C . LEU A 1 85 ? 23.719 8.008 19.875 1 75.69 85 LEU A C 1
ATOM 677 O O . LEU A 1 85 ? 23.484 8.922 20.672 1 75.69 85 LEU A O 1
ATOM 681 N N . GLN A 1 86 ? 24.781 7.742 19.344 1 73.38 86 GLN A N 1
ATOM 682 C CA . GLN A 1 86 ? 25.922 8.609 19.641 1 73.38 86 GLN A CA 1
ATOM 683 C C . GLN A 1 86 ? 25.734 9.992 19.016 1 73.38 86 GLN A C 1
ATOM 685 O O . GLN A 1 86 ? 26.141 11 19.594 1 73.38 86 GLN A O 1
ATOM 690 N N . SER A 1 87 ? 24.984 9.977 17.953 1 76.12 87 SER A N 1
ATOM 691 C CA . SER A 1 87 ? 24.844 11.227 17.203 1 76.12 87 SER A CA 1
ATOM 692 C C . SER A 1 87 ? 23.703 12.078 17.766 1 76.12 87 SER A C 1
ATOM 694 O O . SER A 1 87 ? 23.688 13.297 17.594 1 76.12 87 SER A O 1
ATOM 696 N N . ASN A 1 88 ? 22.812 11.461 18.406 1 75.19 88 ASN A N 1
ATOM 697 C CA . ASN A 1 88 ? 21.688 12.172 18.969 1 75.19 88 ASN A CA 1
ATOM 698 C C . ASN A 1 88 ? 21.281 11.602 20.328 1 75.19 88 ASN A C 1
ATOM 700 O O . ASN A 1 88 ? 20.469 10.688 20.406 1 75.19 88 ASN A O 1
ATOM 704 N N . ALA A 1 89 ? 21.797 12.25 21.328 1 75.75 89 ALA A N 1
ATOM 705 C CA . ALA A 1 89 ? 21.562 11.789 22.688 1 75.75 89 ALA A CA 1
ATOM 706 C C . ALA A 1 89 ? 20.094 11.914 23.078 1 75.75 89 ALA A C 1
ATOM 708 O O . ALA A 1 89 ? 19.625 11.25 24 1 75.75 89 ALA A O 1
ATOM 709 N N . ALA A 1 90 ? 19.406 12.664 22.297 1 79.19 90 ALA A N 1
ATOM 710 C CA . ALA A 1 90 ? 18 12.883 22.594 1 79.19 90 ALA A CA 1
ATOM 711 C C . ALA A 1 90 ? 17.172 11.625 22.328 1 79.19 90 ALA A C 1
ATOM 713 O O . ALA A 1 90 ? 16.047 11.492 22.844 1 79.19 90 ALA A O 1
ATOM 714 N N . LEU A 1 91 ? 17.719 10.742 21.578 1 77.12 91 LEU A N 1
ATOM 715 C CA . LEU A 1 91 ? 17.016 9.5 21.25 1 77.12 91 LEU A CA 1
ATOM 716 C C . LEU A 1 91 ? 16.688 8.711 22.516 1 77.12 91 LEU A C 1
ATOM 718 O O . LEU A 1 91 ? 15.719 7.953 22.547 1 77.12 91 LEU A O 1
ATOM 722 N N . ALA A 1 92 ? 17.516 8.953 23.531 1 77.44 92 ALA A N 1
ATOM 723 C CA . ALA A 1 92 ? 17.312 8.227 24.781 1 77.44 92 ALA A CA 1
ATOM 724 C C . ALA A 1 92 ? 16.266 8.891 25.656 1 77.44 92 ALA A C 1
ATOM 726 O O . ALA A 1 92 ? 15.828 8.328 26.656 1 77.44 92 ALA A O 1
ATOM 727 N N . GLU A 1 93 ? 15.781 10.047 25.281 1 81.06 93 GLU A N 1
ATOM 728 C CA . GLU A 1 93 ? 14.773 10.789 26.031 1 81.06 93 GLU A CA 1
ATOM 729 C C . GLU A 1 93 ? 13.367 10.445 25.562 1 81.06 93 GLU A C 1
ATOM 731 O O . GLU A 1 93 ? 13.18 9.93 24.453 1 81.06 93 GLU A O 1
ATOM 736 N N . PRO A 1 94 ? 12.391 10.773 26.516 1 85.25 94 PRO A N 1
ATOM 737 C CA . PRO A 1 94 ? 11.008 10.578 26.062 1 85.25 94 PRO A CA 1
ATOM 738 C C . PRO A 1 94 ? 10.656 11.406 24.844 1 85.25 94 PRO A C 1
ATOM 740 O O . PRO A 1 94 ? 11.258 12.461 24.609 1 85.25 94 PRO A O 1
ATOM 743 N N . ILE A 1 95 ? 9.734 10.891 24.078 1 86.88 95 ILE A N 1
ATOM 744 C CA . ILE A 1 95 ? 9.305 11.57 22.859 1 86.88 95 ILE A CA 1
ATOM 745 C C . ILE A 1 95 ? 8.75 12.953 23.219 1 86.88 95 ILE A C 1
ATOM 747 O O . ILE A 1 95 ? 9.094 13.945 22.578 1 86.88 95 ILE A O 1
ATOM 751 N N . HIS A 1 96 ? 7.91 12.992 24.25 1 91.75 96 HIS A N 1
ATOM 752 C CA . HIS A 1 96 ? 7.383 14.266 24.719 1 91.75 96 HIS A CA 1
ATOM 753 C C . HIS A 1 96 ? 8.438 15.047 25.5 1 91.75 96 HIS A C 1
ATOM 755 O O . HIS A 1 96 ? 9.156 14.477 26.312 1 91.75 96 HIS A O 1
ATOM 761 N N . ILE A 1 97 ? 8.594 16.25 25.141 1 92.19 97 ILE A N 1
ATOM 762 C CA . ILE A 1 97 ? 9.508 17.125 25.875 1 92.19 97 ILE A CA 1
ATOM 763 C C . ILE A 1 97 ? 8.93 17.438 27.25 1 92.19 97 ILE A C 1
ATOM 765 O O . ILE A 1 97 ? 7.797 17.906 27.359 1 92.19 97 ILE A O 1
ATOM 769 N N . SER A 1 98 ? 9.75 17.172 28.219 1 90.56 98 SER A N 1
ATOM 770 C CA . SER A 1 98 ? 9.312 17.391 29.594 1 90.56 98 SER A CA 1
ATOM 771 C C . SER A 1 98 ? 8.969 18.859 29.828 1 90.56 98 SER A C 1
ATOM 773 O O . SER A 1 98 ? 9.68 19.75 29.375 1 90.56 98 SER A O 1
ATOM 775 N N . GLY A 1 99 ? 7.836 19.062 30.531 1 91.38 99 GLY A N 1
ATOM 776 C CA . GLY A 1 99 ? 7.453 20.422 30.891 1 91.38 99 GLY A CA 1
ATOM 777 C C . GLY A 1 99 ? 6.422 21.016 29.953 1 91.38 99 GLY A C 1
ATOM 778 O O . GLY A 1 99 ? 5.801 22.031 30.281 1 91.38 99 GLY A O 1
ATOM 779 N N . LEU A 1 100 ? 6.297 20.484 28.797 1 94.75 100 LEU A N 1
ATOM 780 C CA . LEU A 1 100 ? 5.293 20.969 27.859 1 94.75 100 LEU A CA 1
ATOM 781 C C . LEU A 1 100 ? 4 20.156 27.984 1 94.75 100 LEU A C 1
ATOM 783 O O . LEU A 1 100 ? 4.031 18.969 28.266 1 94.75 100 LEU A O 1
ATOM 787 N N . ARG A 1 101 ? 2.867 20.797 27.875 1 95.81 101 ARG A N 1
ATOM 788 C CA . ARG A 1 101 ? 1.57 20.125 27.844 1 95.81 101 ARG A CA 1
ATOM 789 C C . ARG A 1 101 ? 1.187 19.734 26.422 1 95.81 101 ARG A C 1
ATOM 791 O O . ARG A 1 101 ? 1.018 20.594 25.562 1 95.81 101 ARG A O 1
ATOM 798 N N . TYR A 1 102 ? 1.005 18.469 26.219 1 97.12 102 TYR A N 1
ATOM 799 C CA . TYR A 1 102 ? 0.689 17.969 24.891 1 97.12 102 TYR A CA 1
ATOM 800 C C . TYR A 1 102 ? -0.811 17.75 24.719 1 97.12 102 TYR A C 1
ATOM 802 O O . TYR A 1 102 ? -1.449 17.125 25.562 1 97.12 102 TYR A O 1
ATOM 810 N N . HIS A 1 103 ? -1.339 18.359 23.719 1 97.5 103 HIS A N 1
ATOM 811 C CA . HIS A 1 103 ? -2.713 18.125 23.281 1 97.5 103 HIS A CA 1
ATOM 812 C C . HIS A 1 103 ? -2.756 17.344 21.984 1 97.5 103 HIS A C 1
ATOM 814 O O . HIS A 1 103 ? -2.535 17.906 20.906 1 97.5 103 HIS A O 1
ATOM 820 N N . GLU A 1 104 ? -3.047 16.078 22.094 1 96.44 104 GLU A N 1
ATOM 821 C CA . GLU A 1 104 ? -3.17 15.25 20.891 1 96.44 104 GLU A CA 1
ATOM 822 C C . GLU A 1 104 ? -4.57 15.352 20.297 1 96.44 104 GLU A C 1
ATOM 824 O O . GLU A 1 104 ? -5.527 14.805 20.844 1 96.44 104 GLU A O 1
ATOM 829 N N . ILE A 1 105 ? -4.629 16.078 19.219 1 97 105 ILE A N 1
ATOM 830 C CA . ILE A 1 105 ? -5.902 16.312 18.547 1 97 105 ILE A CA 1
ATOM 831 C C . ILE A 1 105 ? -5.836 15.789 17.109 1 97 105 ILE A C 1
ATOM 833 O O . ILE A 1 105 ? -5.348 16.484 16.219 1 97 105 ILE A O 1
ATOM 837 N N . LYS A 1 106 ? -6.441 14.688 16.875 1 93.69 106 LYS A N 1
ATOM 838 C CA . LYS A 1 106 ? -6.492 14.102 15.539 1 93.69 106 LYS A CA 1
ATOM 839 C C . LYS A 1 106 ? -7.449 14.883 14.641 1 93.69 106 LYS A C 1
ATOM 841 O O . LYS A 1 106 ? -8.664 14.695 14.703 1 93.69 106 LYS A O 1
ATOM 846 N N . ILE A 1 107 ? -6.867 15.711 13.789 1 92.38 107 ILE A N 1
ATOM 847 C CA . ILE A 1 107 ? -7.68 16.578 12.938 1 92.38 107 ILE A CA 1
ATOM 848 C C . ILE A 1 107 ? -8.477 15.727 11.953 1 92.38 107 ILE A C 1
ATOM 850 O O . ILE A 1 107 ? -9.602 16.078 11.586 1 92.38 107 ILE A O 1
ATOM 854 N N . THR A 1 108 ? -7.859 14.672 11.5 1 86.62 108 THR A N 1
ATOM 855 C CA . THR A 1 108 ? -8.531 13.789 10.547 1 86.62 108 THR A CA 1
ATOM 856 C C . THR A 1 108 ? -9.258 12.664 11.273 1 86.62 108 THR A C 1
ATOM 858 O O . THR A 1 108 ? -8.898 11.492 11.125 1 86.62 108 THR A O 1
ATOM 861 N N . GLY A 1 109 ? -10.352 13.016 11.977 1 82.25 109 GLY A N 1
ATOM 862 C CA . GLY A 1 109 ? -11.078 12.078 12.82 1 82.25 109 GLY A CA 1
ATOM 863 C C . GLY A 1 109 ? -12.023 11.188 12.039 1 82.25 109 GLY A C 1
ATOM 864 O O . GLY A 1 109 ? -11.828 10.969 10.836 1 82.25 109 GLY A O 1
ATOM 865 N N . GLY A 1 110 ? -12.969 10.586 12.688 1 83.88 110 GLY A N 1
ATOM 866 C CA . GLY A 1 110 ? -13.852 9.562 12.156 1 83.88 110 GLY A CA 1
ATOM 867 C C . GLY A 1 110 ? -14.656 10.031 10.961 1 83.88 110 GLY A C 1
ATOM 868 O O . GLY A 1 110 ? -14.789 9.312 9.969 1 83.88 110 GLY A O 1
ATOM 869 N N . ASN A 1 111 ? -15.188 11.273 11.078 1 88.88 111 ASN A N 1
ATOM 870 C CA . ASN A 1 111 ? -15.984 11.797 9.969 1 88.88 111 ASN A CA 1
ATOM 871 C C . ASN A 1 111 ? -15.156 11.93 8.695 1 88.88 111 ASN A C 1
ATOM 873 O O . ASN A 1 111 ? -15.633 11.617 7.602 1 88.88 111 ASN A O 1
ATOM 877 N N . PHE A 1 112 ? -14.008 12.422 8.867 1 89.62 112 PHE A N 1
ATOM 878 C CA . PHE A 1 112 ? -13.109 12.578 7.73 1 89.62 112 PHE A CA 1
ATOM 879 C C . PHE A 1 112 ? -12.766 11.219 7.125 1 89.62 112 PHE A C 1
ATOM 881 O O . PHE A 1 112 ? -12.781 11.062 5.902 1 89.62 112 PHE A O 1
ATOM 888 N N . GLU A 1 113 ? -12.5 10.25 7.965 1 86.06 113 GLU A N 1
ATOM 889 C CA . GLU A 1 113 ? -12.188 8.891 7.516 1 86.06 113 GLU A CA 1
ATOM 890 C C . GLU A 1 113 ? -13.336 8.297 6.707 1 86.06 113 GLU A C 1
ATOM 892 O O . GLU A 1 113 ? -13.117 7.746 5.629 1 86.06 113 GLU A O 1
ATOM 897 N N . TRP A 1 114 ? -14.508 8.477 7.223 1 86.94 114 TRP A N 1
ATOM 898 C CA . TRP A 1 114 ? -15.688 7.938 6.555 1 86.94 114 TRP A CA 1
ATOM 899 C C . TRP A 1 114 ? -15.93 8.633 5.219 1 86.94 114 TRP A C 1
ATOM 901 O O . TRP A 1 114 ? -16.344 8 4.242 1 86.94 114 TRP A O 1
ATOM 911 N N . PHE A 1 115 ? -15.719 9.906 5.273 1 91.06 115 PHE A N 1
ATOM 912 C CA . PHE A 1 115 ? -15.898 10.688 4.051 1 91.06 115 PHE A CA 1
ATOM 913 C C . PHE A 1 115 ? -14.953 10.203 2.959 1 91.06 115 PHE A C 1
ATOM 915 O O . PHE A 1 115 ? -15.367 10 1.816 1 91.06 115 PHE A O 1
ATOM 922 N N . LEU A 1 116 ? -13.688 9.961 3.32 1 87.19 116 LEU A N 1
ATOM 923 C CA . LEU A 1 116 ? -12.703 9.523 2.334 1 87.19 116 LEU A CA 1
ATOM 924 C C . LEU A 1 116 ? -13.039 8.133 1.814 1 87.19 116 LEU A C 1
ATOM 926 O O . LEU A 1 116 ? -12.875 7.852 0.626 1 87.19 116 LEU A O 1
ATOM 930 N N . LEU A 1 117 ? -13.484 7.227 2.727 1 87.19 117 LEU A N 1
ATOM 931 C CA . LEU A 1 117 ? -13.875 5.879 2.318 1 87.19 117 LEU A CA 1
ATOM 932 C C . LEU A 1 117 ? -15.008 5.926 1.296 1 87.19 117 LEU A C 1
ATOM 934 O O . LEU A 1 117 ? -15.047 5.109 0.372 1 87.19 117 LEU A O 1
ATOM 938 N N . SER A 1 118 ? -15.883 6.887 1.499 1 92.5 118 SER A N 1
ATOM 939 C CA . SER A 1 118 ? -17.047 7.004 0.619 1 92.5 118 SER A CA 1
ATOM 940 C C . SER A 1 118 ? -16.625 7.426 -0.786 1 92.5 118 SER A C 1
ATOM 942 O O . SER A 1 118 ? -17.422 7.332 -1.727 1 92.5 118 SER A O 1
ATOM 944 N N . LYS A 1 119 ? -15.398 7.891 -0.954 1 92.69 119 LYS A N 1
ATOM 945 C CA . LYS A 1 119 ? -14.922 8.352 -2.254 1 92.69 119 LYS A CA 1
ATOM 946 C C . LYS A 1 119 ? -14.281 7.215 -3.043 1 92.69 119 LYS A C 1
ATOM 948 O O . LYS A 1 119 ? -13.938 7.379 -4.215 1 92.69 119 LYS A O 1
ATOM 953 N N . VAL A 1 120 ? -14.07 6.059 -2.443 1 92 120 VAL A N 1
ATOM 954 C CA . VAL A 1 120 ? -13.516 4.898 -3.129 1 92 120 VAL A CA 1
ATOM 955 C C . VAL A 1 120 ? -14.641 3.986 -3.607 1 92 120 VAL A C 1
ATOM 957 O O . VAL A 1 120 ? -15.523 3.627 -2.828 1 92 120 VAL A O 1
ATOM 960 N N . SER A 1 121 ? -14.641 3.662 -4.879 1 91.94 121 SER A N 1
ATOM 961 C CA . SER A 1 121 ? -15.672 2.781 -5.414 1 91.94 121 SER A CA 1
ATOM 962 C C . SER A 1 121 ? -15.547 1.37 -4.852 1 91.94 121 SER A C 1
ATOM 964 O O . SER A 1 121 ? -14.445 0.941 -4.484 1 91.94 121 SER A O 1
ATOM 966 N N . TRP A 1 122 ? -16.672 0.777 -4.754 1 84.5 122 TRP A N 1
ATOM 967 C CA . TRP A 1 122 ? -16.672 -0.612 -4.305 1 84.5 122 TRP A CA 1
ATOM 968 C C . TRP A 1 122 ? -15.766 -1.466 -5.191 1 84.5 122 TRP A C 1
ATOM 970 O O . TRP A 1 122 ? -15.07 -2.357 -4.703 1 84.5 122 TRP A O 1
ATOM 980 N N . TRP A 1 123 ? -15.789 -1.214 -6.438 1 86.25 123 TRP A N 1
ATOM 981 C CA . TRP A 1 123 ? -14.938 -1.939 -7.375 1 86.25 123 TRP A CA 1
ATOM 982 C C . TRP A 1 123 ? -13.469 -1.652 -7.113 1 86.25 123 TRP A C 1
ATOM 984 O O . TRP A 1 123 ? -12.625 -2.551 -7.207 1 86.25 123 TRP A O 1
ATOM 994 N N . GLY A 1 124 ? -13.172 -0.406 -6.762 1 88 124 GLY A N 1
ATOM 995 C CA . GLY A 1 124 ? -11.812 -0.031 -6.418 1 88 124 GLY A CA 1
ATOM 996 C C . GLY A 1 124 ? -11.297 -0.735 -5.176 1 88 124 GLY A C 1
ATOM 997 O O . GLY A 1 124 ? -10.156 -1.199 -5.152 1 88 124 GLY A O 1
ATOM 998 N N . LEU A 1 125 ? -12.203 -0.851 -4.207 1 87.38 125 LEU A N 1
ATOM 999 C CA . LEU A 1 125 ? -11.82 -1.528 -2.973 1 87.38 125 LEU A CA 1
ATOM 1000 C C . LEU A 1 125 ? -11.586 -3.016 -3.221 1 87.38 125 LEU A C 1
ATOM 1002 O O . LEU A 1 125 ? -10.633 -3.59 -2.695 1 87.38 125 LEU A O 1
ATOM 1006 N N . CYS A 1 126 ? -12.406 -3.66 -4.047 1 87.19 126 CYS A N 1
ATOM 1007 C CA . CYS A 1 126 ? -12.25 -5.07 -4.395 1 87.19 126 CYS A CA 1
ATOM 1008 C C . CYS A 1 126 ? -10.93 -5.312 -5.121 1 87.19 126 CYS A C 1
ATOM 1010 O O . CYS A 1 126 ? -10.203 -6.254 -4.801 1 87.19 126 CYS A O 1
ATOM 1012 N N . ARG A 1 127 ? -10.688 -4.453 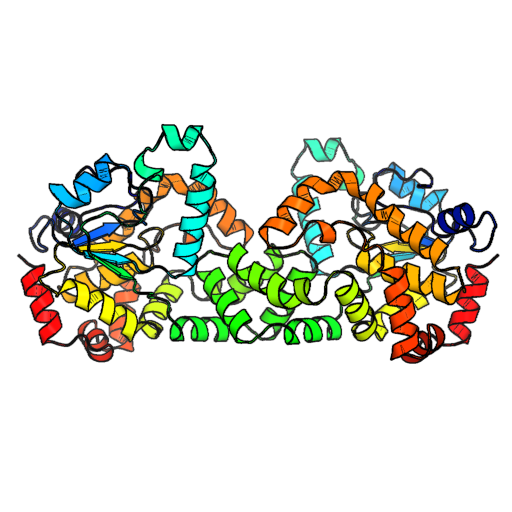-6.035 1 88 127 ARG A N 1
ATOM 1013 C CA . ARG A 1 127 ? -9.461 -4.582 -6.82 1 88 127 ARG A CA 1
ATOM 1014 C C . ARG A 1 127 ? -8.227 -4.363 -5.949 1 88 127 ARG A C 1
ATOM 1016 O O . ARG A 1 127 ? -7.215 -5.051 -6.113 1 88 127 ARG A O 1
ATOM 1023 N N . LEU A 1 128 ? -8.32 -3.375 -5.035 1 90 128 LEU A N 1
ATOM 1024 C CA . LEU A 1 128 ? -7.215 -3.107 -4.125 1 90 128 LEU A CA 1
ATOM 1025 C C . LEU A 1 128 ? -6.879 -4.344 -3.297 1 90 128 LEU A C 1
ATOM 1027 O O . LEU A 1 128 ? -5.719 -4.75 -3.225 1 90 128 LEU A O 1
ATOM 1031 N N . VAL A 1 129 ? -7.863 -4.969 -2.697 1 88.06 129 VAL A N 1
ATOM 1032 C CA . VAL A 1 129 ? -7.664 -6.145 -1.856 1 88.06 129 VAL A CA 1
ATOM 1033 C C . VAL A 1 129 ? -7.094 -7.289 -2.693 1 88.06 129 VAL A C 1
ATOM 1035 O O . VAL A 1 129 ? -6.164 -7.977 -2.268 1 88.06 129 VAL A O 1
ATOM 1038 N N . PHE A 1 130 ? -7.605 -7.418 -3.881 1 87.75 130 PHE A N 1
ATOM 1039 C CA . PHE A 1 130 ? -7.203 -8.484 -4.789 1 87.75 130 PHE A CA 1
ATOM 1040 C C . PHE A 1 130 ? -5.742 -8.32 -5.191 1 87.75 130 PHE A C 1
ATOM 1042 O O . PHE A 1 130 ? -4.961 -9.273 -5.105 1 87.75 130 PHE A O 1
ATOM 1049 N N . LEU A 1 131 ? -5.336 -7.148 -5.59 1 86.81 131 LEU A N 1
ATOM 1050 C CA . LEU A 1 131 ? -3.969 -6.879 -6.02 1 86.81 131 LEU A CA 1
ATOM 1051 C C . LEU A 1 131 ? -2.992 -7.035 -4.859 1 86.81 131 LEU A C 1
ATOM 1053 O O . LEU A 1 131 ? -1.862 -7.492 -5.051 1 86.81 131 LEU A O 1
ATOM 1057 N N . PHE A 1 132 ? -3.49 -6.688 -3.715 1 85.88 132 PHE A N 1
ATOM 1058 C CA . PHE A 1 132 ? -2.666 -6.855 -2.525 1 85.88 132 PHE A CA 1
ATOM 1059 C C . PHE A 1 132 ? -2.346 -8.328 -2.291 1 85.88 132 PHE A C 1
ATOM 1061 O O . PHE A 1 132 ? -1.195 -8.68 -2.031 1 85.88 132 PHE A O 1
ATOM 1068 N N . ILE A 1 133 ? -3.268 -9.156 -2.383 1 81.62 133 ILE A N 1
ATOM 1069 C CA . ILE A 1 133 ? -3.094 -10.578 -2.119 1 81.62 133 ILE A CA 1
ATOM 1070 C C . ILE A 1 133 ? -2.123 -11.18 -3.135 1 81.62 133 ILE A C 1
ATOM 1072 O O . ILE A 1 133 ? -1.348 -12.078 -2.805 1 81.62 133 ILE A O 1
ATOM 1076 N N . LEU A 1 134 ? -2.184 -10.625 -4.359 1 82.12 134 LEU A N 1
ATOM 1077 C CA . LEU A 1 134 ? -1.323 -11.141 -5.418 1 82.12 134 LEU A CA 1
ATOM 1078 C C . LEU A 1 134 ? 0.08 -10.555 -5.316 1 82.12 134 LEU A C 1
ATOM 1080 O O . LEU A 1 134 ? 0.96 -10.898 -6.109 1 82.12 134 LEU A O 1
ATOM 1084 N N . GLY A 1 135 ? 0.271 -9.586 -4.324 1 79 135 GLY A N 1
ATOM 1085 C CA . GLY A 1 135 ? 1.599 -9.039 -4.09 1 79 135 GLY A CA 1
ATOM 1086 C C . GLY A 1 135 ? 1.848 -7.734 -4.828 1 79 135 GLY A C 1
ATOM 1087 O O . GLY A 1 135 ? 2.979 -7.246 -4.867 1 79 135 GLY A O 1
ATOM 1088 N N . TYR A 1 136 ? 0.79 -7.219 -5.43 1 84.12 136 TYR A N 1
ATOM 1089 C CA . TYR A 1 136 ? 0.927 -5.98 -6.184 1 84.12 136 TYR A CA 1
ATOM 1090 C C . TYR A 1 136 ? 0.381 -4.797 -5.395 1 84.12 136 TYR A C 1
ATOM 1092 O O . TYR A 1 136 ? -0.535 -4.105 -5.848 1 84.12 136 TYR A O 1
ATOM 1100 N N . ARG A 1 137 ? 1.073 -4.539 -4.34 1 83.62 137 ARG A N 1
ATOM 1101 C CA . ARG A 1 137 ? 0.575 -3.564 -3.375 1 83.62 137 ARG A CA 1
ATOM 1102 C C . ARG A 1 137 ? 0.59 -2.156 -3.961 1 83.62 137 ARG A C 1
ATOM 1104 O O . ARG A 1 137 ? -0.328 -1.369 -3.725 1 83.62 137 ARG A O 1
ATOM 1111 N N . ASN A 1 138 ? 1.663 -1.798 -4.773 1 82.06 138 ASN A N 1
ATOM 1112 C CA . ASN A 1 138 ? 1.74 -0.45 -5.328 1 82.06 138 ASN A CA 1
ATOM 1113 C C . ASN A 1 138 ? 0.617 -0.189 -6.328 1 82.06 138 ASN A C 1
ATOM 1115 O O . ASN A 1 138 ? 0.037 0.898 -6.348 1 82.06 138 ASN A O 1
ATOM 1119 N N . GLU A 1 139 ? 0.347 -1.199 -7.141 1 84.56 139 GLU A N 1
ATOM 1120 C CA . GLU A 1 139 ? -0.759 -1.072 -8.086 1 84.56 139 GLU A CA 1
ATOM 1121 C C . GLU A 1 139 ? -2.094 -0.938 -7.355 1 84.56 139 GLU A C 1
ATOM 1123 O O . GLU A 1 139 ? -2.975 -0.197 -7.79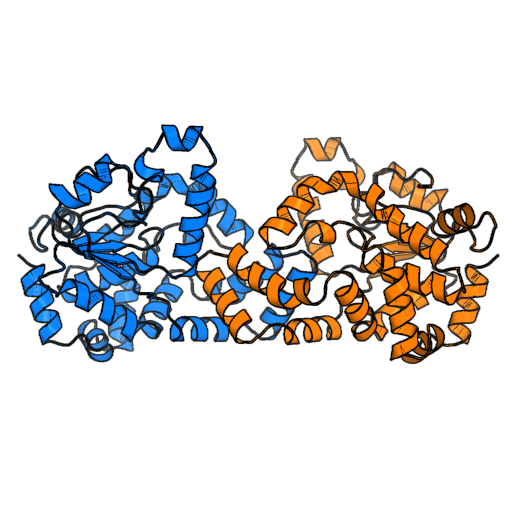7 1 84.56 139 GLU A O 1
ATOM 1128 N N . GLY A 1 140 ? -2.189 -1.679 -6.266 1 86.81 140 GLY A N 1
ATOM 1129 C CA . GLY A 1 140 ? -3.389 -1.563 -5.453 1 86.81 140 GLY A CA 1
ATOM 1130 C C . GLY A 1 140 ? -3.562 -0.188 -4.84 1 86.81 140 GLY A C 1
ATOM 1131 O O . GLY A 1 140 ? -4.629 0.422 -4.957 1 86.81 140 GLY A O 1
ATOM 1132 N N . ILE A 1 141 ? -2.553 0.283 -4.262 1 86.06 141 ILE A N 1
ATOM 1133 C CA . ILE A 1 141 ? -2.611 1.557 -3.551 1 86.06 141 ILE A CA 1
ATOM 1134 C C . ILE A 1 141 ? -2.842 2.691 -4.543 1 86.06 141 ILE A C 1
ATOM 1136 O O . ILE A 1 141 ? -3.436 3.717 -4.199 1 86.06 141 ILE A O 1
ATOM 1140 N N . SER A 1 142 ? -2.371 2.504 -5.816 1 88.06 142 SER A N 1
ATOM 1141 C CA . SER A 1 142 ? -2.561 3.514 -6.852 1 88.06 142 SER A CA 1
ATOM 1142 C C . SER A 1 142 ? -4.043 3.75 -7.129 1 88.06 142 SER A C 1
ATOM 1144 O O . SER A 1 142 ? -4.422 4.805 -7.645 1 88.06 142 SER A O 1
ATOM 1146 N N . ILE A 1 143 ? -4.836 2.779 -6.805 1 89.69 143 ILE A N 1
ATOM 1147 C CA . ILE A 1 143 ? -6.281 2.93 -6.961 1 89.69 143 ILE A CA 1
ATOM 1148 C C . ILE A 1 143 ? -6.789 4.031 -6.031 1 89.69 143 ILE A C 1
ATOM 1150 O O . ILE A 1 143 ? -7.633 4.84 -6.422 1 89.69 143 ILE A O 1
ATOM 1154 N N . LEU A 1 144 ? -6.25 4.078 -4.805 1 90.38 144 LEU A N 1
ATOM 1155 C CA . LEU A 1 144 ? -6.641 5.105 -3.844 1 90.38 144 LEU A CA 1
ATOM 1156 C C . LEU A 1 144 ? -6.199 6.488 -4.316 1 90.38 144 LEU A C 1
ATOM 1158 O O . LEU A 1 144 ? -6.938 7.465 -4.168 1 90.38 144 LEU A O 1
ATOM 1162 N N . SER A 1 145 ? -5.012 6.535 -4.871 1 91.25 145 SER A N 1
ATOM 1163 C CA . SER A 1 145 ? -4.551 7.805 -5.418 1 91.25 145 SER A CA 1
ATOM 1164 C C . SER A 1 145 ? -5.469 8.297 -6.531 1 91.25 145 SER A C 1
ATOM 1166 O O . SER A 1 145 ? -5.859 9.469 -6.551 1 91.25 145 SER A O 1
ATOM 1168 N N . ARG A 1 146 ? -5.785 7.387 -7.445 1 91.44 146 ARG A N 1
ATOM 1169 C CA . ARG A 1 146 ? -6.574 7.719 -8.625 1 91.44 146 ARG A CA 1
ATOM 1170 C C . ARG A 1 146 ? -7.996 8.117 -8.242 1 91.44 146 ARG A C 1
ATOM 1172 O O . ARG A 1 146 ? -8.57 9.031 -8.836 1 91.44 146 ARG A O 1
ATOM 1179 N N . GLU A 1 147 ? -8.555 7.496 -7.223 1 92.88 147 GLU A N 1
ATOM 1180 C CA . GLU A 1 147 ? -9.969 7.699 -6.918 1 92.88 147 GLU A CA 1
ATOM 1181 C C . GLU A 1 147 ? -10.148 8.773 -5.848 1 92.88 147 GLU A C 1
ATOM 1183 O O . GLU A 1 147 ? -11.188 9.438 -5.801 1 92.88 147 GLU A O 1
ATOM 1188 N N . VAL A 1 148 ? -9.164 8.93 -5.004 1 91.75 148 VAL A N 1
ATOM 1189 C CA . VAL A 1 148 ? -9.383 9.805 -3.852 1 91.75 148 VAL A CA 1
ATOM 1190 C C . VAL A 1 148 ? -8.492 11.039 -3.959 1 91.75 148 VAL A C 1
ATOM 1192 O O . VAL A 1 148 ? -8.984 12.172 -3.938 1 91.75 148 VAL A O 1
ATOM 1195 N N . MET A 1 149 ? -7.266 10.883 -4.172 1 91.62 149 MET A N 1
ATOM 1196 C CA . MET A 1 149 ? -6.305 11.977 -4.043 1 91.62 149 MET A CA 1
ATOM 1197 C C . MET A 1 149 ? -6.277 12.836 -5.305 1 91.62 149 MET A C 1
ATOM 1199 O O . MET A 1 149 ? -6.445 14.055 -5.234 1 91.62 149 MET A O 1
ATOM 1203 N N . LEU A 1 150 ? -6.133 12.156 -6.426 1 92.69 150 LEU A N 1
ATOM 1204 C CA . LEU A 1 150 ? -5.891 12.883 -7.668 1 92.69 150 LEU A CA 1
ATOM 1205 C C . LEU A 1 150 ? -7.098 13.742 -8.039 1 92.69 150 LEU A C 1
ATOM 1207 O O . LEU A 1 150 ? -6.941 14.906 -8.398 1 92.69 150 LEU A O 1
ATOM 1211 N N . PRO A 1 151 ? -8.375 13.234 -7.906 1 92.94 151 PRO A N 1
ATOM 1212 C CA . PRO A 1 151 ? -9.523 14.07 -8.266 1 92.94 151 PRO A CA 1
ATOM 1213 C C . PRO A 1 151 ? -9.664 15.297 -7.363 1 92.94 151 PRO A C 1
ATOM 1215 O O . PRO A 1 151 ? -10.227 16.312 -7.777 1 92.94 151 PRO A O 1
ATOM 1218 N N . ARG A 1 152 ? -9.203 15.32 -6.195 1 93 152 ARG A N 1
ATOM 1219 C CA . ARG A 1 152 ? -9.352 16.391 -5.211 1 93 152 ARG A CA 1
ATOM 1220 C C . ARG A 1 152 ? -8.156 17.328 -5.246 1 93 152 ARG A C 1
ATOM 1222 O O . ARG A 1 152 ? -8.312 18.547 -5.129 1 93 152 ARG A O 1
ATOM 1229 N N . GLY A 1 153 ? -7.004 16.734 -5.43 1 92.94 153 GLY A N 1
ATOM 1230 C CA . GLY A 1 153 ? -5.781 17.5 -5.258 1 92.94 153 GLY A CA 1
ATOM 1231 C C . GLY A 1 153 ? -5.516 17.875 -3.816 1 92.94 153 GLY A C 1
ATOM 1232 O O . GLY A 1 153 ? -6.332 17.609 -2.934 1 92.94 153 GLY A O 1
ATOM 1233 N N . LEU A 1 154 ? -4.391 18.531 -3.65 1 93.94 154 LEU A N 1
ATOM 1234 C CA . LEU A 1 154 ? -4.012 18.953 -2.307 1 93.94 154 LEU A CA 1
ATOM 1235 C C . LEU A 1 154 ? -5.02 19.938 -1.74 1 93.94 154 LEU A C 1
ATOM 1237 O O . LEU A 1 154 ? -5.402 19.844 -0.571 1 93.94 154 LEU A O 1
ATOM 1241 N N . VAL A 1 155 ? -5.473 20.859 -2.561 1 97.19 155 VAL A N 1
ATOM 1242 C CA . VAL A 1 155 ? -6.426 21.891 -2.137 1 97.19 155 VAL A CA 1
ATOM 1243 C C . VAL A 1 155 ? -7.746 21.219 -1.749 1 97.19 155 VAL A C 1
ATOM 1245 O O . VAL A 1 155 ? -8.312 21.531 -0.697 1 97.19 155 VAL A O 1
ATOM 1248 N N . GLY A 1 156 ? -8.18 20.328 -2.635 1 96.19 156 GLY A N 1
ATOM 1249 C CA . GLY A 1 156 ? -9.43 19.641 -2.348 1 96.19 156 GLY A CA 1
ATOM 1250 C C . GLY A 1 156 ? -9.398 18.875 -1.041 1 96.19 156 GLY A C 1
ATOM 1251 O O . GLY A 1 156 ? -10.383 18.859 -0.298 1 96.19 156 GLY A O 1
ATOM 1252 N N . LEU A 1 157 ? -8.273 18.25 -0.722 1 94.69 157 LEU A N 1
ATOM 1253 C CA . LEU A 1 157 ? -8.133 17.531 0.534 1 94.69 157 LEU A CA 1
ATOM 1254 C C . LEU A 1 157 ? -8.164 18.484 1.724 1 94.69 157 LEU A C 1
ATOM 1256 O O . LEU A 1 157 ? -8.695 18.141 2.785 1 94.69 157 LEU A O 1
ATOM 1260 N N . GLY A 1 158 ? -7.523 19.641 1.567 1 96.31 158 GLY A N 1
ATOM 1261 C CA . GLY A 1 158 ? -7.613 20.656 2.598 1 96.31 158 GLY A CA 1
ATOM 1262 C C . GLY A 1 158 ? -9.039 21.109 2.863 1 96.31 158 GLY A C 1
ATOM 1263 O O . GLY A 1 158 ? -9.453 21.234 4.02 1 96.31 158 GLY A O 1
ATOM 1264 N N . LEU A 1 159 ? -9.789 21.344 1.768 1 98 159 LEU A N 1
ATOM 1265 C CA . LEU A 1 159 ? -11.172 21.781 1.9 1 98 159 LEU A CA 1
ATOM 1266 C C . LEU A 1 159 ? -12.031 20.672 2.527 1 98 159 LEU A C 1
ATOM 1268 O O . LEU A 1 159 ? -12.898 20.953 3.354 1 98 159 LEU A O 1
ATOM 1272 N N . ASP A 1 160 ? -11.742 19.422 2.123 1 96.44 160 ASP A N 1
ATOM 1273 C CA . ASP A 1 160 ? -12.445 18.297 2.738 1 96.44 160 ASP A CA 1
ATOM 1274 C C . ASP A 1 160 ? -12.188 18.234 4.242 1 96.44 160 ASP A C 1
ATOM 1276 O O . ASP A 1 160 ? -13.078 17.922 5.023 1 96.44 160 ASP A O 1
ATOM 1280 N N . THR A 1 161 ? -10.93 18.516 4.629 1 96.25 161 THR A N 1
ATOM 1281 C CA . THR A 1 161 ? -10.578 18.531 6.043 1 96.25 161 THR A CA 1
ATOM 1282 C C . THR A 1 161 ? -11.352 19.609 6.789 1 96.25 161 THR A C 1
ATOM 1284 O O . THR A 1 161 ? -11.875 19.375 7.879 1 96.25 161 THR A O 1
ATOM 1287 N N . LEU A 1 162 ? -11.469 20.766 6.172 1 97.62 162 LEU A N 1
ATOM 1288 C CA . LEU A 1 162 ? -12.227 21.859 6.754 1 97.62 162 LEU A CA 1
ATOM 1289 C C . LEU A 1 162 ? -13.688 21.453 6.969 1 97.62 162 LEU A C 1
ATOM 1291 O O . LEU A 1 162 ? -14.266 21.75 8.016 1 97.62 162 LEU A O 1
ATOM 1295 N N . ASP A 1 163 ? -14.266 20.766 6.016 1 97.81 163 ASP A N 1
ATOM 1296 C CA . ASP A 1 163 ? -15.688 20.438 6.023 1 97.81 163 ASP A CA 1
ATOM 1297 C C . ASP A 1 163 ? -15.984 19.281 6.992 1 97.81 163 ASP A C 1
ATOM 1299 O O . ASP A 1 163 ? -17.062 19.234 7.578 1 97.81 163 ASP A O 1
ATOM 1303 N N . GLN A 1 164 ? -14.938 18.406 7.148 1 96.38 164 GLN A N 1
ATOM 1304 C CA . GLN A 1 164 ? -15.258 17.156 7.824 1 96.38 164 GLN A CA 1
ATOM 1305 C C . GLN A 1 164 ? -14.656 17.125 9.227 1 96.38 164 GLN A C 1
ATOM 1307 O O . GLN A 1 164 ? -15.008 16.266 10.039 1 96.38 164 GLN A O 1
ATOM 1312 N N . SER A 1 165 ? -13.805 18.125 9.586 1 97.19 165 SER A N 1
ATOM 1313 C CA . SER A 1 165 ? -13.07 18.031 10.844 1 97.19 165 SER A CA 1
ATOM 1314 C C . SER A 1 165 ? -13.383 19.219 11.75 1 97.19 165 SER A C 1
ATOM 1316 O O . SER A 1 165 ? -12.539 19.641 12.539 1 97.19 165 SER A O 1
ATOM 1318 N N . GLY A 1 166 ? -14.602 19.75 11.664 1 97.25 166 GLY A N 1
ATOM 1319 C CA . GLY A 1 166 ? -15.016 20.922 12.422 1 97.25 166 GLY A CA 1
ATOM 1320 C C . GLY A 1 166 ? -14.75 20.797 13.914 1 97.25 166 GLY A C 1
ATOM 1321 O O . GLY A 1 166 ? -14.07 21.641 14.5 1 97.25 166 GLY A O 1
ATOM 1322 N N . PRO A 1 167 ? -15.227 19.75 14.531 1 97.19 167 PRO A N 1
ATOM 1323 C CA . PRO A 1 167 ? -15.047 19.594 15.969 1 97.19 167 PRO A CA 1
ATOM 1324 C C . PRO A 1 167 ? -13.578 19.516 16.375 1 97.19 167 PRO A C 1
ATOM 1326 O O . PRO A 1 167 ? -13.18 20.125 17.375 1 97.19 167 PRO A O 1
ATOM 1329 N N . GLU A 1 168 ? -12.758 18.812 15.648 1 97.44 168 GLU A N 1
ATOM 1330 C CA . GLU A 1 168 ? -11.328 18.703 15.945 1 97.44 168 GLU A CA 1
ATOM 1331 C C . GLU A 1 168 ? -10.609 20.031 15.766 1 97.44 168 GLU A C 1
ATOM 1333 O O . GLU A 1 168 ? -9.742 20.391 16.562 1 97.44 168 GLU A O 1
ATOM 1338 N N . ILE A 1 169 ? -11.016 20.734 14.711 1 98.38 169 ILE A N 1
ATOM 1339 C CA . ILE A 1 169 ? -10.43 22.047 14.461 1 98.38 169 ILE A CA 1
ATOM 1340 C C . ILE A 1 169 ? -10.781 22.984 15.602 1 98.38 169 ILE A C 1
ATOM 1342 O O . ILE A 1 169 ? -9.914 23.719 16.109 1 98.38 169 ILE A O 1
ATOM 1346 N N . ALA A 1 170 ? -12.016 22.969 16.047 1 98.44 170 ALA A N 1
ATOM 1347 C CA . ALA A 1 170 ? -12.438 23.812 17.172 1 98.44 170 ALA A CA 1
ATOM 1348 C C . ALA A 1 170 ? -11.633 23.484 18.422 1 98.44 170 ALA A C 1
ATOM 1350 O O . ALA A 1 170 ? -11.242 24.391 19.156 1 98.44 170 ALA A O 1
ATOM 1351 N N . LYS A 1 171 ? -11.422 22.219 18.656 1 97.88 171 LYS A N 1
ATOM 1352 C CA . LYS A 1 171 ? -10.641 21.797 19.812 1 97.88 171 LYS A CA 1
ATOM 1353 C C . LYS A 1 171 ? -9.219 22.375 19.75 1 97.88 171 LYS A C 1
ATOM 1355 O O . LYS A 1 171 ? -8.688 22.828 20.766 1 97.88 171 LYS A O 1
ATOM 1360 N N . ALA A 1 172 ? -8.625 22.328 18.594 1 98.12 172 ALA A N 1
ATOM 1361 C CA . ALA A 1 172 ? -7.281 22.859 18.422 1 98.12 172 ALA A CA 1
ATOM 1362 C C . ALA A 1 172 ? -7.25 24.375 18.656 1 98.12 172 ALA A C 1
ATOM 1364 O O . ALA A 1 172 ? -6.359 24.875 19.344 1 98.12 172 ALA A O 1
ATOM 1365 N N . LEU A 1 173 ? -8.227 25.062 18.141 1 98.44 173 LEU A N 1
ATOM 1366 C CA . LEU A 1 173 ? -8.289 26.516 18.281 1 98.44 173 LEU A CA 1
ATOM 1367 C C . LEU A 1 173 ? -8.508 26.906 19.75 1 98.44 173 LEU A C 1
ATOM 1369 O O . LEU A 1 173 ? -7.965 27.906 20.219 1 98.44 173 LEU A O 1
ATOM 1373 N N . LYS A 1 174 ? -9.227 26.094 20.438 1 98.06 174 LYS A N 1
ATOM 1374 C CA . LYS A 1 174 ? -9.531 26.391 21.828 1 98.06 174 LYS A CA 1
ATOM 1375 C C . LYS A 1 174 ? -8.281 26.281 22.703 1 98.06 174 LYS A C 1
ATOM 1377 O O . LYS A 1 174 ? -8.141 27.016 23.688 1 98.06 174 LYS A O 1
ATOM 1382 N N . VAL A 1 175 ? -7.387 25.406 22.328 1 97.69 175 VAL A N 1
ATOM 1383 C CA . VAL A 1 175 ? -6.125 25.312 23.062 1 97.69 175 VAL A CA 1
ATOM 1384 C C . VAL A 1 175 ? -5.371 26.641 22.953 1 97.69 175 VAL A C 1
ATOM 1386 O O . VAL A 1 175 ? -4.703 27.047 23.906 1 97.69 175 VAL A O 1
ATOM 1389 N N . LEU A 1 176 ? -5.504 27.359 21.875 1 97.5 176 LEU A N 1
ATOM 1390 C CA . LEU A 1 176 ? -4.746 28.562 21.594 1 97.5 176 LEU A CA 1
ATOM 1391 C C . LEU A 1 176 ? -5.262 29.734 22.438 1 97.5 176 LEU A C 1
ATOM 1393 O O . LEU A 1 176 ? -4.562 30.734 22.625 1 97.5 176 LEU A O 1
ATOM 1397 N N . ILE A 1 177 ? -6.469 29.609 22.938 1 97 177 ILE A N 1
ATOM 1398 C CA . ILE A 1 177 ? -7.023 30.734 23.688 1 97 177 ILE A CA 1
ATOM 1399 C C . ILE A 1 177 ? -6.961 30.438 25.188 1 97 177 ILE A C 1
ATOM 1401 O O . ILE A 1 177 ? -7.418 31.234 26 1 97 177 ILE A O 1
ATOM 1405 N N . ASP A 1 178 ? -6.457 29.297 25.531 1 94.81 178 ASP A N 1
ATOM 1406 C CA . ASP A 1 178 ? -6.191 28.969 26.938 1 94.81 178 ASP A CA 1
ATOM 1407 C C . ASP A 1 178 ? -4.93 29.672 27.422 1 94.81 178 ASP A C 1
ATOM 1409 O O . ASP A 1 178 ? -3.838 29.438 26.906 1 94.81 178 ASP A O 1
ATOM 1413 N N . PRO A 1 179 ? -5.008 30.484 28.438 1 91.31 179 PRO A N 1
ATOM 1414 C CA . PRO A 1 179 ? -3.836 31.219 28.938 1 91.31 179 PRO A CA 1
ATOM 1415 C C . PRO A 1 179 ? -2.729 30.281 29.422 1 91.31 179 PRO A C 1
ATOM 1417 O O . PRO A 1 179 ? -1.545 30.609 29.281 1 91.31 179 PRO A O 1
ATOM 1420 N N . ALA A 1 180 ? -3.062 29.172 29.891 1 91.06 180 ALA A N 1
ATOM 1421 C CA . ALA A 1 180 ? -2.092 28.219 30.422 1 91.06 180 ALA A CA 1
ATOM 1422 C C . ALA A 1 180 ? -1.318 27.531 29.297 1 91.06 180 ALA A C 1
ATOM 1424 O O . ALA A 1 180 ? -0.26 26.953 29.531 1 91.06 180 ALA A O 1
ATOM 1425 N N . GLY A 1 181 ? -1.853 27.766 28.141 1 90.44 181 GLY A N 1
ATOM 1426 C CA . GLY A 1 181 ? -1.248 27.047 27.016 1 90.44 181 GLY A CA 1
ATOM 1427 C C . GLY A 1 181 ? -0.44 27.953 26.109 1 90.44 181 GLY A C 1
ATOM 1428 O O . GLY A 1 181 ? -0.13 27.578 24.969 1 90.44 181 GLY A O 1
ATOM 1429 N N . SER A 1 182 ? -0.039 29.125 26.516 1 93.81 182 SER A N 1
ATOM 1430 C CA . SER A 1 182 ? 0.7 30.078 25.688 1 93.81 182 SER A CA 1
ATOM 1431 C C . SER A 1 182 ? 2.109 30.297 26.234 1 93.81 182 SER A C 1
ATOM 1433 O O . SER A 1 182 ? 2.305 30.406 27.453 1 93.81 182 SER A O 1
ATOM 1435 N N . PRO A 1 183 ? 3.068 30.266 25.297 1 97.5 183 PRO A N 1
ATOM 1436 C CA . PRO A 1 183 ? 3.088 30.109 23.844 1 97.5 183 PRO A CA 1
ATOM 1437 C C . PRO A 1 183 ? 2.754 28.672 23.406 1 97.5 183 PRO A C 1
ATOM 1439 O O . PRO A 1 183 ? 2.922 27.734 24.188 1 97.5 183 PRO A O 1
ATOM 1442 N N . SER A 1 184 ? 2.221 28.562 22.234 1 98.38 184 SER A N 1
ATOM 1443 C CA . SER A 1 184 ? 1.79 27.266 21.734 1 98.38 184 SER A CA 1
ATOM 1444 C C . SER A 1 184 ? 2.568 26.875 20.469 1 98.38 184 SER A C 1
ATOM 1446 O O . SER A 1 184 ? 2.975 27.75 19.703 1 98.38 184 SER A O 1
ATOM 1448 N N . LEU A 1 185 ? 2.838 25.609 20.344 1 98.56 185 LEU A N 1
ATOM 1449 C CA . LEU A 1 185 ? 3.414 25.016 19.141 1 98.56 185 LEU A CA 1
ATOM 1450 C C . LEU A 1 185 ? 2.412 24.094 18.453 1 98.56 185 LEU A C 1
ATOM 1452 O O . LEU A 1 185 ? 1.9 23.156 19.062 1 98.56 185 LEU A O 1
ATOM 1456 N N . VAL A 1 186 ? 2.029 24.391 17.234 1 98.75 186 VAL A N 1
ATOM 1457 C CA . VAL A 1 186 ? 1.146 23.547 16.438 1 98.75 186 VAL A CA 1
ATOM 1458 C C . VAL A 1 186 ? 1.965 22.75 15.422 1 98.75 186 VAL A C 1
ATOM 1460 O O . VAL A 1 186 ? 2.803 23.328 14.719 1 98.75 186 VAL A O 1
ATOM 1463 N N . HIS A 1 187 ? 1.739 21.469 15.398 1 98.38 187 HIS A N 1
ATOM 1464 C CA . HIS A 1 187 ? 2.514 20.703 14.43 1 98.38 187 HIS A CA 1
ATOM 1465 C C . HIS A 1 187 ? 1.749 19.469 13.969 1 98.38 187 HIS A C 1
ATOM 1467 O O . HIS A 1 187 ? 0.768 19.078 14.594 1 98.38 187 HIS A O 1
ATOM 1473 N N . CYS A 1 188 ? 2.074 18.953 12.844 1 96.38 188 CYS A N 1
ATOM 1474 C CA . CYS A 1 188 ? 1.788 17.609 12.344 1 96.38 188 CYS A CA 1
ATOM 1475 C C . CYS A 1 188 ? 3.064 16.922 11.883 1 96.38 188 CYS A C 1
ATOM 1477 O O . CYS A 1 188 ? 4.129 17.109 12.484 1 96.38 188 CYS A O 1
ATOM 1479 N N . THR A 1 189 ? 3.025 16.078 10.953 1 91.69 189 THR A N 1
ATOM 1480 C CA . THR A 1 189 ? 4.23 15.336 10.602 1 91.69 189 THR A CA 1
ATOM 1481 C C . THR A 1 189 ? 5.219 16.234 9.859 1 91.69 189 THR A C 1
ATOM 1483 O O . THR A 1 189 ? 6.41 16.25 10.188 1 91.69 189 THR A O 1
ATOM 1486 N N . GLN A 1 190 ? 4.73 17 8.922 1 93.12 190 GLN A N 1
ATOM 1487 C CA . GLN A 1 190 ? 5.621 17.844 8.125 1 93.12 190 GLN A CA 1
ATOM 1488 C C . GLN A 1 190 ? 5.383 19.328 8.414 1 93.12 190 GLN A C 1
ATOM 1490 O O . GLN A 1 190 ? 6.152 20.172 7.965 1 93.12 190 GLN A O 1
ATOM 1495 N N . GLY A 1 191 ? 4.332 19.641 9.133 1 96.44 191 GLY A N 1
ATOM 1496 C CA . GLY A 1 191 ? 4 21.031 9.383 1 96.44 191 GLY A CA 1
ATOM 1497 C C . GLY A 1 191 ? 3.43 21.734 8.172 1 96.44 191 GLY A C 1
ATOM 1498 O O . GLY A 1 191 ? 3.549 22.969 8.047 1 96.44 191 GLY A O 1
ATOM 1499 N N . LYS A 1 192 ? 2.822 20.953 7.273 1 96.25 192 LYS A N 1
ATOM 1500 C CA . LYS A 1 192 ? 2.41 21.531 6 1 96.25 192 LYS A CA 1
ATOM 1501 C C . LYS A 1 192 ? 0.889 21.594 5.887 1 96.25 192 LYS A C 1
ATOM 1503 O O . LYS A 1 192 ? 0.29 22.656 5.996 1 96.25 192 LYS A O 1
ATOM 1508 N N . ASP A 1 193 ? 0.235 20.484 5.875 1 95.06 193 ASP A N 1
ATOM 1509 C CA . ASP A 1 193 ? -1.174 20.422 5.5 1 95.06 193 ASP A CA 1
ATOM 1510 C C . ASP A 1 193 ? -2.074 20.734 6.691 1 95.06 193 ASP A C 1
ATOM 1512 O O . ASP A 1 193 ? -2.781 21.75 6.691 1 95.06 193 ASP A O 1
ATOM 1516 N N . ARG A 1 194 ? -2.043 19.812 7.727 1 96.94 194 ARG A N 1
ATOM 1517 C CA . ARG A 1 194 ? -2.928 20 8.867 1 96.94 194 ARG A CA 1
ATOM 1518 C C . ARG A 1 194 ? -2.506 21.219 9.688 1 96.94 194 ARG A C 1
ATOM 1520 O O . ARG A 1 194 ? -3.348 22.016 10.102 1 96.94 194 ARG A O 1
ATOM 1527 N N . THR A 1 195 ? -1.182 21.328 9.852 1 98.31 195 THR A N 1
ATOM 1528 C CA . THR A 1 195 ? -0.653 22.5 10.523 1 98.31 195 THR A CA 1
ATOM 1529 C C . THR A 1 195 ? -1.001 23.781 9.758 1 98.31 195 THR A C 1
ATOM 1531 O O . THR A 1 195 ? -1.459 24.766 10.344 1 98.31 195 THR A O 1
ATOM 1534 N N . GLY A 1 196 ? -0.762 23.734 8.453 1 98.25 196 GLY A N 1
ATOM 1535 C CA . GLY A 1 196 ? -1.07 24.875 7.609 1 98.25 196 GLY A CA 1
ATOM 1536 C C . GLY A 1 196 ? -2.518 25.312 7.707 1 98.25 196 GLY A C 1
ATOM 1537 O O . GLY A 1 196 ? -2.807 26.516 7.727 1 98.25 196 GLY A O 1
ATOM 1538 N N . LEU A 1 197 ? -3.391 24.391 7.816 1 98.19 197 LEU A N 1
ATOM 1539 C CA . LEU A 1 197 ? -4.816 24.672 7.887 1 98.19 197 LEU A CA 1
ATOM 1540 C C . LEU A 1 197 ? -5.164 25.391 9.188 1 98.19 197 LEU A C 1
ATOM 1542 O O . LEU A 1 197 ? -5.906 26.375 9.188 1 98.19 197 LEU A O 1
ATOM 1546 N N . ILE A 1 198 ? -4.652 24.906 10.312 1 98.75 198 ILE A N 1
ATOM 1547 C CA . ILE A 1 198 ? -4.934 25.5 11.617 1 98.75 198 ILE A CA 1
ATOM 1548 C C . ILE A 1 198 ? -4.379 26.922 11.664 1 98.75 198 ILE A C 1
ATOM 1550 O O . ILE A 1 198 ? -5.074 27.844 12.086 1 98.75 198 ILE A O 1
ATOM 1554 N N . VAL A 1 199 ? -3.154 27.094 11.219 1 98.81 199 VAL A N 1
ATOM 1555 C CA . VAL A 1 199 ? -2.506 28.406 11.25 1 98.81 199 VAL A CA 1
ATOM 1556 C C . VAL A 1 199 ? -3.252 29.375 10.328 1 98.81 199 VAL A C 1
ATOM 1558 O O . VAL A 1 199 ? -3.445 30.547 10.672 1 98.81 199 VAL A O 1
ATOM 1561 N N . THR A 1 200 ? -3.678 28.875 9.172 1 98.88 200 THR A N 1
ATOM 1562 C CA . THR A 1 200 ? -4.449 29.688 8.242 1 98.88 200 THR A CA 1
ATOM 1563 C C . THR A 1 200 ? -5.738 30.188 8.891 1 98.88 200 THR A C 1
ATOM 1565 O O . THR A 1 200 ? -6.082 31.359 8.789 1 98.88 200 THR A O 1
ATOM 1568 N N . LEU A 1 201 ? -6.418 29.312 9.57 1 98.88 201 LEU A N 1
ATOM 1569 C CA . LEU A 1 201 ? -7.672 29.672 10.219 1 98.88 201 LEU A CA 1
ATOM 1570 C C . LEU A 1 201 ? -7.438 30.719 11.305 1 98.88 201 LEU A C 1
ATOM 1572 O O . LEU A 1 201 ? -8.219 31.656 11.453 1 98.88 201 LEU A O 1
ATOM 1576 N N . VAL A 1 202 ? -6.355 30.531 12.062 1 98.88 202 VAL A N 1
ATOM 1577 C CA . VAL A 1 202 ? -6.008 31.484 13.109 1 98.88 202 VAL A CA 1
ATOM 1578 C C . VAL A 1 202 ? -5.773 32.875 12.492 1 98.88 202 VAL A C 1
ATOM 1580 O O . VAL A 1 202 ? -6.336 33.875 12.945 1 98.88 202 VAL A O 1
ATOM 1583 N N . LEU A 1 203 ? -4.973 32.875 11.43 1 98.88 203 LEU A N 1
ATOM 1584 C CA . LEU A 1 203 ? -4.574 34.156 10.82 1 98.88 203 LEU A CA 1
ATOM 1585 C C . LEU A 1 203 ? -5.758 34.812 10.133 1 98.88 203 LEU A C 1
ATOM 1587 O O . LEU A 1 203 ? -5.891 36.031 10.164 1 98.88 203 LEU A O 1
ATOM 1591 N N . LEU A 1 204 ? -6.629 34.031 9.5 1 98.81 204 LEU A N 1
ATOM 1592 C CA . LEU A 1 204 ? -7.844 34.594 8.914 1 98.81 204 LEU A CA 1
ATOM 1593 C C . LEU A 1 204 ? -8.742 35.188 9.992 1 98.81 204 LEU A C 1
ATOM 1595 O O . LEU A 1 204 ? -9.344 36.25 9.781 1 98.81 204 LEU A O 1
ATOM 1599 N N . THR A 1 205 ? -8.859 34.469 11.078 1 98.69 205 THR A N 1
ATOM 1600 C CA . THR A 1 205 ? -9.672 34.969 12.188 1 98.69 205 THR A CA 1
ATOM 1601 C C . THR A 1 205 ? -9.18 36.312 12.672 1 98.69 205 THR A C 1
ATOM 1603 O O . THR A 1 205 ? -9.977 37.156 13.086 1 98.69 205 THR A O 1
ATOM 1606 N N . LEU A 1 206 ? -7.918 36.531 12.602 1 98.56 206 LEU A N 1
ATOM 1607 C CA . LEU A 1 206 ? -7.289 37.75 13.086 1 98.56 206 LEU A CA 1
ATOM 1608 C C . LEU A 1 206 ? -7.203 38.812 11.977 1 98.56 206 LEU A C 1
ATOM 1610 O O . LEU A 1 206 ? -6.516 39.812 12.125 1 98.56 206 LEU A O 1
ATOM 1614 N N . ASP A 1 207 ? -7.816 38.531 10.844 1 98.06 207 ASP A N 1
ATOM 1615 C CA . ASP A 1 207 ? -7.953 39.469 9.711 1 98.06 207 ASP A CA 1
ATOM 1616 C C . ASP A 1 207 ? -6.594 39.781 9.102 1 98.06 207 ASP A C 1
ATOM 1618 O O . ASP A 1 207 ? -6.34 40.906 8.695 1 98.06 207 ASP A O 1
ATOM 1622 N N . VAL A 1 208 ? -5.691 38.844 9.156 1 98.69 208 VAL A N 1
ATOM 1623 C CA . VAL A 1 208 ? -4.41 38.969 8.469 1 98.69 208 VAL A CA 1
ATOM 1624 C C . VAL A 1 208 ? -4.625 38.938 6.957 1 98.69 208 VAL A C 1
ATOM 1626 O O . VAL A 1 208 ? -5.414 38.125 6.457 1 98.69 208 VAL A O 1
ATOM 1629 N N . PRO A 1 209 ? -3.941 39.812 6.211 1 98.62 209 PRO A N 1
ATOM 1630 C CA . PRO A 1 209 ? -4.074 39.781 4.75 1 98.62 209 PRO A CA 1
ATOM 1631 C C . PRO A 1 209 ? -3.676 38.438 4.141 1 98.62 209 PRO A C 1
ATOM 1633 O O . PRO A 1 209 ? -2.703 37.844 4.578 1 98.62 209 PRO A O 1
ATOM 1636 N N . LEU A 1 210 ? -4.379 38.062 3.076 1 98.5 210 LEU A N 1
ATOM 1637 C CA . LEU A 1 210 ? -4.207 36.75 2.459 1 98.5 210 LEU A CA 1
ATOM 1638 C C . LEU A 1 210 ? -2.771 36.562 1.987 1 98.5 210 LEU A C 1
ATOM 1640 O O . LEU A 1 210 ? -2.211 35.469 2.125 1 98.5 210 LEU A O 1
ATOM 1644 N N . LYS A 1 211 ? -2.195 37.562 1.471 1 98.56 211 LYS A N 1
ATOM 1645 C CA . LYS A 1 211 ? -0.847 37.438 0.922 1 98.56 211 LYS A CA 1
ATOM 1646 C C . LYS A 1 211 ? 0.166 37.125 2.018 1 98.56 211 LYS A C 1
ATOM 1648 O O . LYS A 1 211 ? 1.143 36.406 1.777 1 98.56 211 LYS A O 1
ATOM 1653 N N . ALA A 1 212 ? -0.036 37.688 3.234 1 98.62 212 ALA A N 1
ATOM 1654 C CA . ALA A 1 212 ? 0.85 37.375 4.355 1 98.62 212 ALA A CA 1
ATOM 1655 C C . ALA A 1 212 ? 0.687 35.938 4.812 1 98.62 212 ALA A C 1
ATOM 1657 O O . ALA A 1 212 ? 1.663 35.281 5.191 1 98.62 212 ALA A O 1
ATOM 1658 N N . ILE A 1 213 ? -0.56 35.469 4.77 1 98.75 213 ILE A N 1
ATOM 1659 C CA . ILE A 1 213 ? -0.832 34.094 5.129 1 98.75 213 ILE A CA 1
ATOM 1660 C C . ILE A 1 213 ? -0.201 33.156 4.102 1 98.75 213 ILE A C 1
ATOM 1662 O O . ILE A 1 213 ? 0.401 32.125 4.457 1 98.75 213 ILE A O 1
ATOM 1666 N N . GLU A 1 214 ? -0.363 33.5 2.816 1 98.56 214 GLU A N 1
ATOM 1667 C CA . GLU A 1 214 ? 0.245 32.719 1.731 1 98.56 214 GLU A CA 1
ATOM 1668 C C . GLU A 1 214 ? 1.762 32.656 1.89 1 98.56 214 GLU A C 1
ATOM 1670 O O . GLU A 1 214 ? 2.365 31.609 1.654 1 98.56 214 GLU A O 1
ATOM 1675 N N . HIS A 1 215 ? 2.295 33.75 2.262 1 98.06 215 HIS A N 1
ATOM 1676 C CA . HIS A 1 215 ? 3.738 33.812 2.461 1 98.06 215 HIS A CA 1
ATOM 1677 C C . HIS A 1 215 ? 4.18 32.844 3.549 1 98.06 215 HIS A C 1
ATOM 1679 O O . HIS A 1 215 ? 5.109 32.062 3.346 1 98.06 215 HIS A O 1
ATOM 1685 N N . ASP A 1 216 ? 3.551 32.906 4.672 1 98.12 216 ASP A N 1
ATOM 1686 C CA . ASP A 1 216 ? 3.893 32 5.77 1 98.12 216 ASP A CA 1
ATOM 1687 C C . ASP A 1 216 ? 3.766 30.547 5.344 1 98.12 216 ASP A C 1
ATOM 1689 O O . ASP A 1 216 ? 4.641 29.719 5.641 1 98.12 216 ASP A O 1
ATOM 1693 N N . TYR A 1 217 ? 2.666 30.234 4.656 1 98.19 217 TYR A N 1
ATOM 1694 C CA . TYR A 1 217 ? 2.396 28.875 4.199 1 98.19 217 TYR A CA 1
ATOM 1695 C C . TYR A 1 217 ? 3.463 28.406 3.215 1 98.19 217 TYR A C 1
ATOM 1697 O O . TYR A 1 217 ? 3.941 27.281 3.299 1 98.19 217 TYR A O 1
ATOM 1705 N N . ALA A 1 218 ? 3.838 29.219 2.342 1 97.31 218 ALA A N 1
ATOM 1706 C CA . ALA A 1 218 ? 4.754 28.875 1.256 1 97.31 218 ALA A CA 1
ATOM 1707 C C . ALA A 1 218 ? 6.164 28.641 1.783 1 97.31 218 ALA A C 1
ATOM 1709 O O . ALA A 1 218 ? 6.973 27.969 1.133 1 97.31 218 ALA A O 1
ATOM 1710 N N . LEU A 1 219 ? 6.496 29.156 2.945 1 96.94 219 LEU A N 1
ATOM 1711 C CA . LEU A 1 219 ? 7.816 28.969 3.533 1 96.94 219 LEU A CA 1
ATOM 1712 C C . LEU A 1 219 ? 8.07 27.484 3.818 1 96.94 219 LEU A C 1
ATOM 1714 O O . LEU A 1 219 ? 9.227 27.062 3.957 1 96.94 219 LEU A O 1
ATOM 1718 N N . THR A 1 220 ? 6.969 26.703 3.875 1 96.56 220 THR A N 1
ATOM 1719 C CA . THR A 1 220 ? 7.07 25.266 4.098 1 96.56 220 THR A CA 1
ATOM 1720 C C . THR A 1 220 ? 7.902 24.609 3.006 1 96.56 220 THR A C 1
ATOM 1722 O O . THR A 1 220 ? 8.641 23.656 3.27 1 96.56 220 THR A O 1
ATOM 1725 N N . ASN A 1 221 ? 7.84 25.078 1.787 1 94.5 221 ASN A N 1
ATOM 1726 C CA . ASN A 1 221 ? 8.539 24.469 0.664 1 94.5 221 ASN A CA 1
ATOM 1727 C C . ASN A 1 221 ? 10.047 24.422 0.904 1 94.5 221 ASN A C 1
ATOM 1729 O O . ASN A 1 221 ? 10.68 23.375 0.701 1 94.5 221 ASN A O 1
ATOM 1733 N N . GLY A 1 222 ? 10.633 25.438 1.306 1 91.44 222 GLY A N 1
ATOM 1734 C CA . GLY A 1 222 ? 12.062 25.469 1.593 1 91.44 222 GLY A CA 1
ATOM 1735 C C . GLY A 1 222 ? 12.438 24.672 2.832 1 91.44 222 GLY A C 1
ATOM 1736 O O . GLY A 1 222 ? 13.523 24.109 2.906 1 91.44 222 GLY A O 1
ATOM 1737 N N . ALA A 1 223 ? 11.531 24.562 3.734 1 91.56 223 ALA A N 1
ATOM 1738 C CA . ALA A 1 223 ? 11.789 23.953 5.039 1 91.56 223 ALA A CA 1
ATOM 1739 C C . ALA A 1 223 ? 11.828 22.438 4.934 1 91.56 223 ALA A C 1
ATOM 1741 O O . ALA A 1 223 ? 12.398 21.766 5.801 1 91.56 223 ALA A O 1
ATOM 1742 N N . LEU A 1 224 ? 11.234 21.859 3.879 1 91.94 224 LEU A N 1
ATOM 1743 C CA . LEU A 1 224 ? 11.125 20.406 3.764 1 91.94 224 LEU A CA 1
ATOM 1744 C C . LEU A 1 224 ? 12.055 19.875 2.676 1 91.94 224 LEU A C 1
ATOM 1746 O O . LEU A 1 224 ? 11.961 18.703 2.297 1 91.94 224 LEU A O 1
ATOM 1750 N N . GLU A 1 225 ? 12.977 20.672 2.211 1 90.25 225 GLU A N 1
ATOM 1751 C CA . GLU A 1 225 ? 13.82 20.344 1.071 1 90.25 225 GLU A CA 1
ATOM 1752 C C . GLU A 1 225 ? 14.68 19.109 1.365 1 90.25 225 GLU A C 1
ATOM 1754 O O . GLU A 1 225 ? 14.969 18.328 0.467 1 90.25 225 GLU A O 1
ATOM 1759 N N . SER A 1 226 ? 15.07 18.922 2.584 1 87.94 226 SER A N 1
ATOM 1760 C CA . SER A 1 226 ? 15.93 17.812 2.957 1 87.94 226 SER A CA 1
ATOM 1761 C C . SER A 1 226 ? 15.219 16.469 2.764 1 87.94 226 SER A C 1
ATOM 1763 O O . SER A 1 226 ? 15.867 15.43 2.605 1 87.94 226 SER A O 1
ATOM 1765 N N . GLU A 1 227 ? 13.93 16.5 2.738 1 86.88 227 GLU A N 1
ATOM 1766 C CA . GLU A 1 227 ? 13.148 15.273 2.602 1 86.88 227 GLU A CA 1
ATOM 1767 C C . GLU A 1 227 ? 12.633 15.102 1.175 1 86.88 227 GLU A C 1
ATOM 1769 O O . GLU A 1 227 ? 11.992 14.102 0.856 1 86.88 227 GLU A O 1
ATOM 1774 N N . ARG A 1 228 ? 12.969 15.969 0.34 1 89.81 228 ARG A N 1
ATOM 1775 C CA . ARG A 1 228 ? 12.328 16.094 -0.965 1 89.81 228 ARG A CA 1
ATOM 1776 C C . ARG A 1 228 ? 12.539 14.844 -1.803 1 89.81 228 ARG A C 1
ATOM 1778 O O . ARG A 1 228 ? 11.578 14.227 -2.264 1 89.81 228 ARG A O 1
ATOM 1785 N N . GLU A 1 229 ? 13.742 14.391 -1.993 1 88.56 229 GLU A N 1
ATOM 1786 C CA . GLU A 1 229 ? 14.047 13.281 -2.895 1 88.56 229 GLU A CA 1
ATOM 1787 C C . GLU A 1 229 ? 13.359 12 -2.441 1 88.56 229 GLU A C 1
ATOM 1789 O O . GLU A 1 229 ? 12.719 11.312 -3.244 1 88.56 229 GLU A O 1
ATOM 1794 N N . GLU A 1 230 ? 13.469 11.766 -1.206 1 82.75 230 GLU A N 1
ATOM 1795 C CA . GLU A 1 230 ? 12.867 10.555 -0.662 1 82.75 230 GLU A CA 1
ATOM 1796 C C . GLU A 1 230 ? 11.352 10.586 -0.774 1 82.75 230 GLU A C 1
ATOM 1798 O O . GLU A 1 230 ? 10.727 9.602 -1.174 1 82.75 230 GLU A O 1
ATOM 1803 N N . ARG A 1 231 ? 10.828 11.695 -0.506 1 84.88 231 ARG A N 1
ATOM 1804 C CA . ARG A 1 231 ? 9.375 11.82 -0.512 1 84.88 231 ARG A CA 1
ATOM 1805 C C . ARG A 1 231 ? 8.828 11.789 -1.935 1 84.88 231 ARG A C 1
ATOM 1807 O O . ARG A 1 231 ? 7.754 11.234 -2.184 1 84.88 231 ARG A O 1
ATOM 1814 N N . LEU A 1 232 ? 9.539 12.359 -2.869 1 88.25 232 LEU A N 1
ATOM 1815 C CA . LEU A 1 232 ? 9.094 12.383 -4.258 1 88.25 232 LEU A CA 1
ATOM 1816 C C . LEU A 1 232 ? 9.062 10.969 -4.84 1 88.25 232 LEU A C 1
ATOM 1818 O O . LEU A 1 232 ? 8.141 10.617 -5.574 1 88.25 232 LEU A O 1
ATOM 1822 N N . VAL A 1 233 ? 10.031 10.18 -4.512 1 82.25 233 VAL A N 1
ATOM 1823 C CA . VAL A 1 233 ? 10.086 8.805 -4.992 1 82.25 233 VAL A CA 1
ATOM 1824 C C . VAL A 1 233 ? 8.875 8.023 -4.473 1 82.25 233 VAL A C 1
ATOM 1826 O O . VAL A 1 233 ? 8.219 7.309 -5.227 1 82.25 233 VAL A O 1
ATOM 1829 N N . GLU A 1 234 ? 8.578 8.211 -3.24 1 77.12 234 GLU A N 1
ATOM 1830 C CA . GLU A 1 234 ? 7.449 7.52 -2.621 1 77.12 234 GLU A CA 1
ATOM 1831 C C . GLU A 1 234 ? 6.129 7.93 -3.266 1 77.12 234 GLU A C 1
ATOM 1833 O O . GLU A 1 234 ? 5.262 7.09 -3.504 1 77.12 234 GLU A O 1
ATOM 1838 N N . MET A 1 235 ? 6.035 9.18 -3.543 1 84.62 235 MET A N 1
ATOM 1839 C CA . MET A 1 235 ? 4.805 9.711 -4.121 1 84.62 235 MET A CA 1
ATOM 1840 C C . MET A 1 235 ? 4.613 9.203 -5.547 1 84.62 235 MET A C 1
ATOM 1842 O O . MET A 1 235 ? 3.512 8.797 -5.922 1 84.62 235 MET A O 1
ATOM 1846 N N . ARG A 1 236 ? 5.625 9.156 -6.277 1 82.94 236 ARG A N 1
ATOM 1847 C CA . ARG A 1 236 ? 5.551 8.703 -7.664 1 82.94 236 ARG A CA 1
ATOM 1848 C C . ARG A 1 236 ? 5.219 7.219 -7.734 1 82.94 236 ARG A C 1
ATOM 1850 O O . ARG A 1 236 ? 4.512 6.777 -8.641 1 82.94 236 ARG A O 1
ATOM 1857 N N . GLU A 1 237 ? 5.691 6.504 -6.809 1 77.31 237 GLU A N 1
ATOM 1858 C CA . GLU A 1 237 ? 5.465 5.062 -6.762 1 77.31 237 GLU A CA 1
ATOM 1859 C C . GLU A 1 237 ? 3.98 4.742 -6.609 1 77.31 237 GLU A C 1
ATOM 1861 O O . GLU A 1 237 ? 3.52 3.684 -7.035 1 77.31 237 GLU A O 1
ATOM 1866 N N . ILE A 1 238 ? 3.281 5.715 -6.062 1 80 238 ILE A N 1
ATOM 1867 C CA . ILE A 1 238 ? 1.867 5.441 -5.836 1 80 238 ILE A CA 1
ATOM 1868 C C . ILE A 1 238 ? 1.021 6.254 -6.816 1 80 238 ILE A C 1
ATOM 1870 O O . ILE A 1 238 ? -0.188 6.406 -6.625 1 80 238 ILE A O 1
ATOM 1874 N N . GLY A 1 239 ? 1.66 6.855 -7.758 1 82.06 239 GLY A N 1
ATOM 1875 C CA . GLY A 1 239 ? 0.943 7.48 -8.859 1 82.06 239 GLY A CA 1
ATOM 1876 C C . GLY A 1 239 ? 0.623 8.945 -8.609 1 82.06 239 GLY A C 1
ATOM 1877 O O . GLY A 1 239 ? -0.224 9.523 -9.289 1 82.06 239 GLY A O 1
ATOM 1878 N N . LEU A 1 240 ? 1.292 9.531 -7.582 1 87.19 240 LEU A N 1
ATOM 1879 C CA . LEU A 1 240 ? 1.069 10.945 -7.324 1 87.19 240 LEU A CA 1
ATOM 1880 C C . LEU A 1 240 ? 2.107 11.805 -8.047 1 87.19 240 LEU A C 1
ATOM 1882 O O . LEU A 1 240 ? 3.17 11.305 -8.422 1 87.19 240 LEU A O 1
ATOM 1886 N N . THR A 1 241 ? 1.71 13 -8.297 1 87.62 241 THR A N 1
ATOM 1887 C CA . THR A 1 241 ? 2.605 13.938 -8.969 1 87.62 241 THR A CA 1
ATOM 1888 C C . THR A 1 241 ? 3.465 14.688 -7.961 1 87.62 241 THR A C 1
ATOM 1890 O O . THR A 1 241 ? 3.197 14.648 -6.758 1 87.62 241 THR A O 1
ATOM 1893 N N . ASP A 1 242 ? 4.469 15.391 -8.453 1 86.62 242 ASP A N 1
ATOM 1894 C CA . ASP A 1 242 ? 5.438 16.094 -7.621 1 86.62 242 ASP A CA 1
ATOM 1895 C C . ASP A 1 242 ? 4.773 17.25 -6.871 1 86.62 242 ASP A C 1
ATOM 1897 O O . ASP A 1 242 ? 5.273 17.688 -5.836 1 86.62 242 ASP A O 1
ATOM 1901 N N . ASP A 1 243 ? 3.668 17.672 -7.375 1 88.19 243 ASP A N 1
ATOM 1902 C CA . ASP A 1 243 ? 2.982 18.828 -6.793 1 88.19 243 ASP A CA 1
ATOM 1903 C C . ASP A 1 243 ? 2.49 18.516 -5.379 1 88.19 243 ASP A C 1
ATOM 1905 O O . ASP A 1 243 ? 2.262 19.422 -4.578 1 88.19 243 ASP A O 1
ATOM 1909 N N . TRP A 1 244 ? 2.475 17.266 -5.082 1 88.81 244 TRP A N 1
ATOM 1910 C CA . TRP A 1 244 ? 1.942 16.859 -3.785 1 88.81 244 TRP A CA 1
ATOM 1911 C C . TRP A 1 244 ? 2.957 17.109 -2.676 1 88.81 244 TRP A C 1
ATOM 1913 O O . TRP A 1 244 ? 2.602 17.141 -1.495 1 88.81 244 TRP A O 1
ATOM 1923 N N . PHE A 1 245 ? 4.219 17.266 -3.07 1 90.12 245 PHE A N 1
ATOM 1924 C CA . PHE A 1 245 ? 5.262 17.531 -2.088 1 90.12 245 PHE A CA 1
ATOM 1925 C C . PHE A 1 245 ? 5.285 19.016 -1.715 1 90.12 245 PHE A C 1
ATOM 1927 O O . PHE A 1 245 ? 5.48 19.359 -0.548 1 90.12 245 PHE A O 1
ATOM 1934 N N . GLU A 1 246 ? 5.02 19.797 -2.68 1 93.25 246 GLU A N 1
ATOM 1935 C CA . GLU A 1 246 ? 5.07 21.234 -2.469 1 93.25 246 GLU A CA 1
ATOM 1936 C C . GLU A 1 246 ? 3.736 21.766 -1.949 1 93.25 246 GLU A C 1
ATOM 1938 O O . GLU A 1 246 ? 2.713 21.094 -2.049 1 93.25 246 GLU A O 1
ATOM 1943 N N . THR A 1 247 ? 3.816 22.891 -1.355 1 95.62 247 THR A N 1
ATOM 1944 C CA . THR A 1 247 ? 2.574 23.578 -1.004 1 95.62 247 THR A CA 1
ATOM 1945 C C . THR A 1 247 ? 1.803 23.969 -2.258 1 95.62 247 THR A C 1
ATOM 1947 O O . THR A 1 247 ? 2.4 24.25 -3.303 1 95.62 247 THR A O 1
ATOM 1950 N N . ALA A 1 248 ? 0.513 23.875 -2.188 1 95.5 248 ALA A N 1
ATOM 1951 C CA . ALA A 1 248 ? -0.308 24.375 -3.289 1 95.5 248 ALA A CA 1
ATOM 1952 C C . ALA A 1 248 ? -0.37 25.906 -3.279 1 95.5 248 ALA A C 1
ATOM 1954 O O . ALA A 1 248 ? -0.771 26.5 -2.281 1 95.5 248 ALA A O 1
ATOM 1955 N N . PRO A 1 249 ? -0.012 26.516 -4.406 1 94.69 249 PRO A N 1
ATOM 1956 C CA . PRO A 1 249 ? 0.046 27.984 -4.422 1 94.69 249 PRO A CA 1
ATOM 1957 C C . PRO A 1 249 ? -1.313 28.625 -4.164 1 94.69 249 PRO A C 1
ATOM 1959 O O . PRO A 1 249 ? -1.381 29.766 -3.668 1 94.69 249 PRO A O 1
ATOM 1962 N N . ASP A 1 250 ? -2.344 27.922 -4.5 1 96.94 250 ASP A N 1
ATOM 1963 C CA . ASP A 1 250 ? -3.666 28.531 -4.359 1 96.94 250 ASP A CA 1
ATOM 1964 C C . ASP A 1 250 ? -4.375 28.016 -3.111 1 96.94 250 ASP A C 1
ATOM 1966 O O . ASP A 1 250 ? -5.574 28.234 -2.936 1 96.94 250 ASP A O 1
ATOM 1970 N N . MET A 1 251 ? -3.684 27.312 -2.217 1 97.94 251 MET A N 1
ATOM 1971 C CA . MET A 1 251 ? -4.297 26.703 -1.042 1 97.94 251 MET A CA 1
ATOM 1972 C C . MET A 1 251 ? -4.996 27.75 -0.183 1 97.94 251 MET A C 1
ATOM 1974 O O . MET A 1 251 ? -6.188 27.625 0.112 1 97.94 251 MET A O 1
ATOM 1978 N N . ILE A 1 252 ? -4.281 28.828 0.122 1 98.62 252 ILE A N 1
ATOM 1979 C CA . ILE A 1 252 ? -4.789 29.812 1.058 1 98.62 252 ILE A CA 1
ATOM 1980 C C . ILE A 1 252 ? -5.961 30.562 0.427 1 98.62 252 ILE A C 1
ATOM 1982 O O . ILE A 1 252 ? -7 30.75 1.062 1 98.62 252 ILE A O 1
ATOM 1986 N N . ALA A 1 253 ? -5.785 30.938 -0.79 1 98.44 253 ALA A N 1
ATOM 1987 C CA . ALA A 1 253 ? -6.848 31.656 -1.501 1 98.44 253 ALA A CA 1
ATOM 1988 C C . ALA A 1 253 ? -8.102 30.781 -1.617 1 98.44 253 ALA A C 1
ATOM 1990 O O . ALA A 1 253 ? -9.219 31.281 -1.43 1 98.44 253 ALA A O 1
ATOM 1991 N N . ARG A 1 254 ? -7.926 29.547 -1.936 1 98.62 254 ARG A N 1
ATOM 1992 C CA . ARG A 1 254 ? -9.055 28.641 -2.121 1 98.62 254 ARG A CA 1
ATOM 1993 C C . ARG A 1 254 ? -9.734 28.328 -0.792 1 98.62 254 ARG A C 1
ATOM 1995 O O . ARG A 1 254 ? -10.945 28.109 -0.742 1 98.62 254 ARG A O 1
ATOM 2002 N N . VAL A 1 255 ? -8.961 28.234 0.249 1 98.75 255 VAL A N 1
ATOM 2003 C CA . VAL A 1 255 ? -9.531 28.078 1.581 1 98.75 255 VAL A CA 1
ATOM 2004 C C . VAL A 1 255 ? -10.414 29.266 1.923 1 98.75 255 VAL A C 1
ATOM 2006 O O . VAL A 1 255 ? -11.555 29.109 2.355 1 98.75 255 VAL A O 1
ATOM 2009 N N . ALA A 1 256 ? -9.852 30.453 1.716 1 98.69 256 ALA A N 1
ATOM 2010 C CA . ALA A 1 256 ? -10.602 31.672 2.002 1 98.69 256 ALA A CA 1
ATOM 2011 C C . ALA A 1 256 ? -11.883 31.719 1.175 1 98.69 256 ALA A C 1
ATOM 2013 O O . ALA A 1 256 ? -12.945 32.062 1.69 1 98.69 256 ALA A O 1
ATOM 2014 N N . GLU A 1 257 ? -11.781 31.359 -0.084 1 98.69 257 GLU A N 1
ATOM 2015 C CA . GLU A 1 257 ? -12.93 31.344 -0.982 1 98.69 257 GLU A CA 1
ATOM 2016 C C . GLU A 1 257 ? -13.977 30.344 -0.52 1 98.69 257 GLU A C 1
ATOM 2018 O O . GLU A 1 257 ? -15.172 30.641 -0.51 1 98.69 257 GLU A O 1
ATOM 2023 N N . HIS A 1 258 ? -13.531 29.172 -0.181 1 98.75 258 HIS A N 1
ATOM 2024 C CA . HIS A 1 258 ? -14.43 28.125 0.274 1 98.75 258 HIS A CA 1
ATOM 2025 C C . HIS A 1 258 ? -15.18 28.547 1.537 1 98.75 258 HIS A C 1
ATOM 2027 O O . HIS A 1 258 ? -16.391 28.328 1.652 1 98.75 258 HIS A O 1
ATOM 2033 N N . LEU A 1 259 ? -14.453 29.156 2.467 1 98.75 259 LEU A N 1
ATOM 2034 C CA . LEU A 1 259 ? -15.07 29.656 3.689 1 98.75 259 LEU A CA 1
ATOM 2035 C C . LEU A 1 259 ? -16.156 30.688 3.373 1 98.75 259 LEU A C 1
ATOM 2037 O O . LEU A 1 259 ? -17.234 30.672 3.973 1 98.75 259 LEU A O 1
ATOM 2041 N N . ASN A 1 260 ? -15.875 31.5 2.459 1 98.31 260 ASN A N 1
ATOM 2042 C CA . ASN A 1 260 ? -16.828 32.531 2.07 1 98.31 260 ASN A CA 1
ATOM 2043 C C . ASN A 1 260 ? -18.062 31.922 1.404 1 98.31 260 ASN A C 1
ATOM 2045 O O . ASN A 1 260 ? -19.203 32.281 1.742 1 98.31 260 ASN A O 1
ATOM 2049 N N . GLN A 1 261 ? -17.859 31 0.473 1 98.31 261 GLN A N 1
ATOM 2050 C CA . GLN A 1 261 ? -18.938 30.453 -0.348 1 98.31 261 GLN A CA 1
ATOM 2051 C C . GLN A 1 261 ? -19.781 29.469 0.444 1 98.31 261 GLN A C 1
ATOM 2053 O O . GLN A 1 261 ? -21.016 29.484 0.343 1 98.31 261 GLN A O 1
ATOM 2058 N N . ALA A 1 262 ? -19.156 28.703 1.249 1 98.25 262 ALA A N 1
ATOM 2059 C CA . ALA A 1 262 ? -19.859 27.594 1.873 1 98.25 262 ALA A CA 1
ATOM 2060 C C . ALA A 1 262 ? -20.359 27.969 3.266 1 98.25 262 ALA A C 1
ATOM 2062 O O . ALA A 1 262 ? -21.359 27.406 3.746 1 98.25 262 ALA A O 1
ATOM 2063 N N . TYR A 1 263 ? -19.719 28.922 3.924 1 98.25 263 TYR A N 1
ATOM 2064 C CA . TYR A 1 263 ? -20.016 29.125 5.34 1 98.25 263 TYR A CA 1
ATOM 2065 C C . TYR A 1 263 ? -20.312 30.578 5.645 1 98.25 263 TYR A C 1
ATOM 2067 O O . TYR A 1 263 ? -20.562 30.938 6.793 1 98.25 263 TYR A O 1
ATOM 2075 N N . GLY A 1 264 ? -20.266 31.469 4.668 1 97.56 264 GLY A N 1
ATOM 2076 C CA . GLY A 1 264 ? -20.5 32.875 4.91 1 97.56 264 GLY A CA 1
ATOM 2077 C C . GLY A 1 264 ? -19.297 33.594 5.512 1 97.56 264 GLY A C 1
ATOM 2078 O O . GLY A 1 264 ? -19.453 34.5 6.32 1 97.56 264 GLY A O 1
ATOM 2079 N N . GLY A 1 265 ? -18.156 33.031 5.289 1 98.12 265 GLY A N 1
ATOM 2080 C CA . GLY A 1 265 ? -16.906 33.625 5.773 1 98.12 265 GLY A CA 1
ATOM 2081 C C . GLY A 1 265 ? -16.297 32.844 6.922 1 98.12 265 GLY A C 1
ATOM 2082 O O . GLY A 1 265 ? -16.875 31.891 7.41 1 98.12 265 GLY A O 1
ATOM 2083 N N . ILE A 1 266 ? -15.102 33.344 7.32 1 98.5 266 ILE A N 1
ATOM 2084 C CA . ILE A 1 266 ? -14.359 32.719 8.406 1 98.5 266 ILE A CA 1
ATOM 2085 C C . ILE A 1 266 ? -15.211 32.719 9.68 1 98.5 266 ILE A C 1
ATOM 2087 O O . ILE A 1 266 ? -15.211 31.75 10.438 1 98.5 266 ILE A O 1
ATOM 2091 N N . ARG A 1 267 ? -15.961 33.781 9.93 1 98.12 267 ARG A N 1
ATOM 2092 C CA . ARG A 1 267 ? -16.797 33.875 11.117 1 98.12 267 ARG A CA 1
ATOM 2093 C C . ARG A 1 267 ? -17.922 32.844 11.086 1 98.12 267 ARG A C 1
ATOM 2095 O O . ARG A 1 267 ? -18.203 32.188 12.102 1 98.12 267 ARG A O 1
ATOM 2102 N N . GLY A 1 268 ? -18.531 32.75 9.93 1 98.31 268 GLY A N 1
ATOM 2103 C CA . GLY A 1 2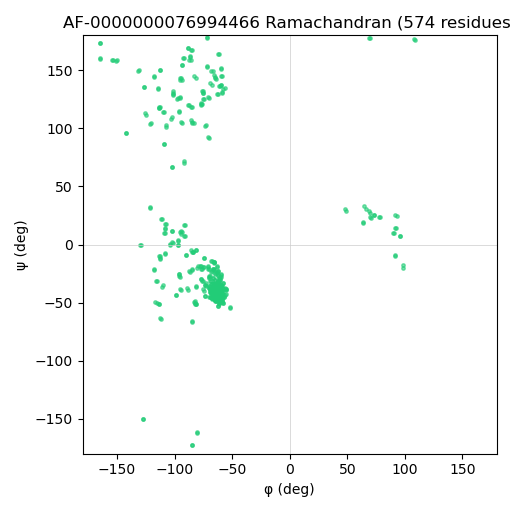68 ? -19.578 31.734 9.789 1 98.31 268 GLY A CA 1
ATOM 2104 C C . GLY A 1 268 ? -19.078 30.328 10.031 1 98.31 268 GLY A C 1
ATOM 2105 O O . GLY A 1 268 ? -19.75 29.531 10.695 1 98.31 268 GLY A O 1
ATOM 2106 N N . TYR A 1 269 ? -17.953 30 9.492 1 98.69 269 TYR A N 1
ATOM 2107 C CA . TYR A 1 269 ? -17.359 28.688 9.688 1 98.69 269 TYR A CA 1
ATOM 2108 C C . TYR A 1 269 ? -17.062 28.438 11.164 1 98.69 269 TYR A C 1
ATOM 2110 O O . TYR A 1 269 ? -17.391 27.375 11.703 1 98.69 269 TYR A O 1
ATOM 2118 N N . LEU A 1 270 ? -16.422 29.453 11.805 1 98.81 270 LEU A N 1
ATOM 2119 C CA . LEU A 1 270 ? -16.031 29.312 13.195 1 98.81 270 LEU A CA 1
ATOM 2120 C C . LEU A 1 270 ? -17.25 29.188 14.109 1 98.81 270 LEU A C 1
ATOM 2122 O O . LEU A 1 270 ? -17.219 28.406 15.07 1 98.81 270 LEU A O 1
ATOM 2126 N N . ASP A 1 271 ? -18.312 29.891 13.773 1 98.44 271 ASP A N 1
ATOM 2127 C CA . ASP A 1 271 ? -19.547 29.719 14.516 1 98.44 271 ASP A CA 1
ATOM 2128 C C . ASP A 1 271 ? -20.094 28.297 14.383 1 98.44 271 ASP A C 1
ATOM 2130 O O . ASP A 1 271 ? -20.531 27.703 15.367 1 98.44 271 ASP A O 1
ATOM 2134 N N . LYS A 1 272 ? -20.031 27.812 13.219 1 98.19 272 LYS A N 1
ATOM 2135 C CA . LYS A 1 272 ? -20.578 26.484 12.93 1 98.19 272 LYS A CA 1
ATOM 2136 C C . LYS A 1 272 ? -19.844 25.422 13.727 1 98.19 272 LYS A C 1
ATOM 2138 O O . LYS A 1 272 ? -20.453 24.438 14.156 1 98.19 272 LYS A O 1
ATOM 2143 N N . ILE A 1 273 ? -18.531 25.594 13.945 1 97.88 273 ILE A N 1
ATOM 2144 C CA . ILE A 1 273 ? -17.781 24.516 14.562 1 97.88 273 ILE A CA 1
ATOM 2145 C C . ILE A 1 273 ? -17.656 24.766 16.062 1 97.88 273 ILE A C 1
ATOM 2147 O O . ILE A 1 273 ? -16.984 24.016 16.781 1 97.88 273 ILE A O 1
ATOM 2151 N N . GLY A 1 274 ? -18.25 25.812 16.562 1 98 274 GLY A N 1
ATOM 2152 C CA . GLY A 1 274 ? -18.328 26.031 17.984 1 98 274 GLY A CA 1
ATOM 2153 C C . GLY A 1 274 ? -17.188 26.891 18.516 1 98 274 GLY A C 1
ATOM 2154 O O . GLY A 1 274 ? -16.781 26.766 19.672 1 98 274 GLY A O 1
ATOM 2155 N N . PHE A 1 275 ? -16.609 27.688 17.719 1 98.44 275 PHE A N 1
ATOM 2156 C CA . PHE A 1 275 ? -15.648 28.719 18.094 1 98.44 275 PHE A CA 1
ATOM 2157 C C . PHE A 1 275 ? -16.25 30.109 17.938 1 98.44 275 PHE A C 1
ATOM 2159 O O . PHE A 1 275 ? -15.992 30.797 16.969 1 98.44 275 PHE A O 1
ATOM 2166 N N . ASP A 1 276 ? -16.891 30.5 18.953 1 97.31 276 ASP A N 1
ATOM 2167 C CA . ASP A 1 276 ? -17.844 31.594 18.844 1 97.31 276 ASP A CA 1
ATOM 2168 C C . ASP A 1 276 ? -17.141 32.938 18.984 1 97.31 276 ASP A C 1
ATOM 2170 O O . ASP A 1 276 ? -15.914 33.031 18.953 1 97.31 276 ASP A O 1
ATOM 2174 N N . GLN A 1 277 ? -17.953 34 19.062 1 97.88 277 GLN A N 1
ATOM 2175 C CA . GLN A 1 277 ? -17.453 35.375 19.078 1 97.88 277 GLN A CA 1
ATOM 2176 C C . GLN A 1 277 ? -16.562 35.625 20.281 1 97.88 277 GLN A C 1
ATOM 2178 O O . GLN A 1 277 ? -15.539 36.312 20.172 1 97.88 277 GLN A O 1
ATOM 2183 N N . ASP A 1 278 ? -16.938 35.094 21.406 1 98.12 278 ASP A N 1
ATOM 2184 C CA . ASP A 1 278 ? -16.125 35.25 22.609 1 98.12 278 ASP A CA 1
ATOM 2185 C C . ASP A 1 278 ? -14.766 34.594 22.438 1 98.12 278 ASP A C 1
ATOM 2187 O O . ASP A 1 278 ? -13.742 35.156 22.844 1 98.12 278 ASP A O 1
ATOM 2191 N N . ASP A 1 279 ? -14.789 33.469 21.891 1 98.25 279 ASP A N 1
ATOM 2192 C CA . ASP A 1 279 ? -13.547 32.75 21.625 1 98.25 279 ASP A CA 1
ATOM 2193 C C . ASP A 1 279 ? -12.648 33.531 20.672 1 98.25 279 ASP A C 1
ATOM 2195 O O . ASP A 1 279 ? -11.438 33.656 20.906 1 98.25 279 ASP A O 1
ATOM 2199 N N . ARG A 1 280 ? -13.258 34.062 19.641 1 98.31 280 ARG A N 1
ATOM 2200 C CA . ARG A 1 280 ? -12.5 34.812 18.656 1 98.31 280 ARG A CA 1
ATOM 2201 C C . ARG A 1 280 ? -11.906 36.062 19.266 1 98.31 280 ARG A C 1
ATOM 2203 O O . ARG A 1 280 ? -10.789 36.469 18.922 1 98.31 280 ARG A O 1
ATOM 2210 N N . GLN A 1 281 ? -12.625 36.656 20.156 1 98 281 GLN A N 1
ATOM 2211 C CA . GLN A 1 281 ? -12.117 37.844 20.859 1 98 281 GLN A CA 1
ATOM 2212 C C . GLN A 1 281 ? -10.922 37.5 21.734 1 98 281 GLN A C 1
ATOM 2214 O O . GLN A 1 281 ? -9.922 38.219 21.75 1 98 281 GLN A O 1
ATOM 2219 N N . ARG A 1 282 ? -11.039 36.438 22.391 1 97.75 282 ARG A N 1
ATOM 2220 C CA . ARG A 1 282 ? -9.938 36 23.234 1 97.75 282 ARG A CA 1
ATOM 2221 C C . ARG A 1 282 ? -8.695 35.688 22.406 1 97.75 282 ARG A C 1
ATOM 2223 O O . ARG A 1 282 ? -7.574 35.969 22.828 1 97.75 282 ARG A O 1
ATOM 2230 N N . LEU A 1 283 ? -8.961 35.094 21.25 1 98.25 283 LEU A N 1
ATOM 2231 C CA . LEU A 1 283 ? -7.844 34.844 20.344 1 98.25 283 LEU A CA 1
ATOM 2232 C C . LEU A 1 283 ? -7.145 36.125 19.953 1 98.25 283 LEU A C 1
ATOM 2234 O O . LEU A 1 283 ? -5.914 36.188 19.938 1 98.25 283 LEU A O 1
ATOM 2238 N N . GLY A 1 284 ? -7.926 37.094 19.594 1 98.12 284 GLY A N 1
ATOM 2239 C CA . GLY A 1 284 ? -7.379 38.406 19.25 1 98.12 284 GLY A CA 1
ATOM 2240 C C . GLY A 1 284 ? -6.617 39.031 20.391 1 98.12 284 GLY A C 1
ATOM 2241 O O . GLY A 1 284 ? -5.539 39.594 20.172 1 98.12 284 GLY A O 1
ATOM 2242 N N . GLU A 1 285 ? -7.152 38.969 21.594 1 97.06 285 GLU A N 1
ATOM 2243 C CA . GLU A 1 285 ? -6.504 39.531 22.781 1 97.06 285 GLU A CA 1
ATOM 2244 C C . GLU A 1 285 ? -5.156 38.875 23.047 1 97.06 285 GLU A C 1
ATOM 2246 O O . GLU A 1 285 ? -4.223 39.531 23.516 1 97.06 285 GLU A O 1
ATOM 2251 N N . ARG A 1 286 ? -5.094 37.719 22.625 1 96.75 286 ARG A N 1
ATOM 2252 C CA . ARG A 1 286 ? -3.895 36.969 22.922 1 96.75 286 ARG A CA 1
ATOM 2253 C C . ARG A 1 286 ? -2.826 37.156 21.859 1 96.75 286 ARG A C 1
ATOM 2255 O O . ARG A 1 286 ? -1.639 37.281 22.156 1 96.75 286 ARG A O 1
ATOM 2262 N N . LEU A 1 287 ? -3.223 37.25 20.594 1 98 287 LEU A N 1
ATOM 2263 C CA . LEU A 1 287 ? -2.229 37.094 19.547 1 98 287 LEU A CA 1
ATOM 2264 C C . LEU A 1 287 ? -2.018 38.406 18.812 1 98 287 LEU A C 1
ATOM 2266 O O . LEU A 1 287 ? -1.043 38.562 18.062 1 98 287 LEU A O 1
ATOM 2270 N N . LEU A 1 288 ? -2.885 39.344 19.031 1 97.62 288 LEU A N 1
ATOM 2271 C CA . LEU A 1 288 ? -2.74 40.625 18.359 1 97.62 288 LEU A CA 1
ATOM 2272 C C . LEU A 1 288 ? -1.981 41.625 19.234 1 97.62 288 LEU A C 1
ATOM 2274 O O . LEU A 1 288 ? -2.068 41.562 20.469 1 97.62 288 LEU A O 1
ATOM 2278 N N . TYR A 1 289 ? -1.165 42.438 18.531 1 95.38 289 TYR A N 1
ATOM 2279 C CA . TYR A 1 289 ? -0.566 43.562 19.234 1 95.38 289 TYR A CA 1
ATOM 2280 C C . TYR A 1 289 ? -1.62 44.625 19.594 1 95.38 289 TYR A C 1
ATOM 2282 O O . TYR A 1 289 ? -2.615 44.781 18.891 1 95.38 289 TYR A O 1
ATOM 2290 N N . MET B 1 1 ? 16.906 -30.234 -9.93 1 67.06 1 MET B N 1
ATOM 2291 C CA . MET B 1 1 ? 15.641 -30.141 -10.648 1 67.06 1 MET B CA 1
ATOM 2292 C C . MET B 1 1 ? 15.852 -30.281 -12.156 1 67.06 1 MET B C 1
ATOM 2294 O O . MET B 1 1 ? 16.875 -29.859 -12.688 1 67.06 1 MET B O 1
ATOM 2298 N N . ASP B 1 2 ? 15.141 -31.219 -12.75 1 78.25 2 ASP B N 1
ATOM 2299 C CA . ASP B 1 2 ? 15.297 -31.438 -14.18 1 78.25 2 ASP B CA 1
ATOM 2300 C C . ASP B 1 2 ? 14.719 -30.266 -14.984 1 78.25 2 ASP B C 1
ATOM 2302 O O . ASP B 1 2 ? 13.539 -30.281 -15.344 1 78.25 2 ASP B O 1
ATOM 2306 N N . ASN B 1 3 ? 15.539 -29.344 -15.258 1 85.44 3 ASN B N 1
ATOM 2307 C CA . ASN B 1 3 ? 15.102 -28.125 -15.938 1 85.44 3 ASN B CA 1
ATOM 2308 C C . ASN B 1 3 ? 15.281 -28.234 -17.453 1 85.44 3 ASN B C 1
ATOM 2310 O O . ASN B 1 3 ? 15.102 -27.25 -18.172 1 85.44 3 ASN B O 1
ATOM 2314 N N . ARG B 1 4 ? 15.578 -29.422 -17.938 1 89.56 4 ARG B N 1
ATOM 2315 C CA . ARG B 1 4 ? 15.688 -29.75 -19.359 1 89.56 4 ARG B CA 1
ATOM 2316 C C . ARG B 1 4 ? 16.547 -28.703 -20.078 1 89.56 4 ARG B C 1
ATOM 2318 O O . ARG B 1 4 ? 16.219 -28.297 -21.203 1 89.56 4 ARG B O 1
ATOM 2325 N N . GLY B 1 5 ? 17.469 -28.141 -19.375 1 91.38 5 GLY B N 1
ATOM 2326 C CA . GLY B 1 5 ? 18.391 -27.203 -20 1 91.38 5 GLY B CA 1
ATOM 2327 C C . GLY B 1 5 ? 17.922 -25.766 -19.938 1 91.38 5 GLY B C 1
ATOM 2328 O O . GLY B 1 5 ? 18.641 -24.859 -20.328 1 91.38 5 GLY B O 1
ATOM 2329 N N . VAL B 1 6 ? 16.688 -25.547 -19.531 1 94.62 6 VAL B N 1
ATOM 2330 C CA . VAL B 1 6 ? 16.156 -24.188 -19.406 1 94.62 6 VAL B CA 1
ATOM 2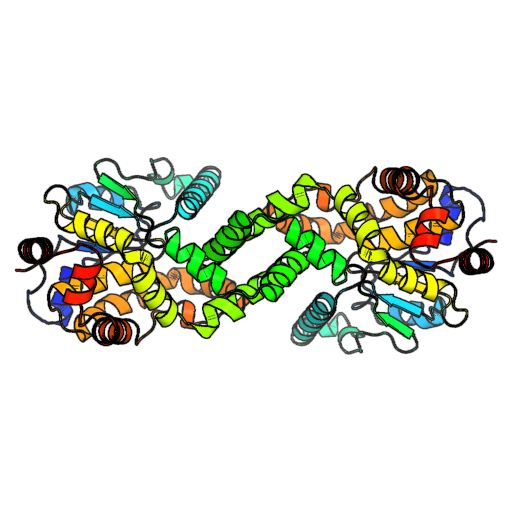331 C C . VAL B 1 6 ? 16.703 -23.531 -18.141 1 94.62 6 VAL B C 1
ATOM 2333 O O . VAL B 1 6 ? 16.453 -24.016 -17.031 1 94.62 6 VAL B O 1
ATOM 2336 N N . THR B 1 7 ? 17.422 -22.406 -18.297 1 91.19 7 THR B N 1
ATOM 2337 C CA . THR B 1 7 ? 18.141 -21.859 -17.141 1 91.19 7 THR B CA 1
ATOM 2338 C C . THR B 1 7 ? 17.609 -20.469 -16.797 1 91.19 7 THR B C 1
ATOM 2340 O O . THR B 1 7 ? 17.75 -20 -15.664 1 91.19 7 THR B O 1
ATOM 2343 N N . SER B 1 8 ? 16.984 -19.812 -17.719 1 92.44 8 SER B N 1
ATOM 2344 C CA . SER B 1 8 ? 16.609 -18.422 -17.5 1 92.44 8 SER B CA 1
ATOM 2345 C C . SER B 1 8 ? 15.156 -18.312 -17.047 1 92.44 8 SER B C 1
ATOM 2347 O O . SER B 1 8 ? 14.656 -17.219 -16.828 1 92.44 8 SER B O 1
ATOM 2349 N N . VAL B 1 9 ? 14.477 -19.406 -16.938 1 95 9 VAL B N 1
ATOM 2350 C CA . VAL B 1 9 ? 13.109 -19.438 -16.422 1 95 9 VAL B CA 1
ATOM 2351 C C . VAL B 1 9 ? 13.086 -20.094 -15.047 1 95 9 VAL B C 1
ATOM 2353 O O . VAL B 1 9 ? 13.328 -21.312 -14.938 1 95 9 VAL B O 1
ATOM 2356 N N . LEU B 1 10 ? 12.766 -19.312 -14.102 1 94.81 10 LEU B N 1
ATOM 2357 C CA . LEU B 1 10 ? 12.789 -19.844 -12.742 1 94.81 10 LEU B CA 1
ATOM 2358 C C . LEU B 1 10 ? 11.734 -20.922 -12.555 1 94.81 10 LEU B C 1
ATOM 2360 O O . LEU B 1 10 ? 10.656 -20.859 -13.141 1 94.81 10 LEU B O 1
ATOM 2364 N N . ASN B 1 11 ? 12.055 -21.938 -11.727 1 96.94 11 ASN B N 1
ATOM 2365 C CA . ASN B 1 11 ? 11.117 -22.969 -11.281 1 96.94 11 ASN B CA 1
ATOM 2366 C C . ASN B 1 11 ? 10.617 -23.812 -12.453 1 96.94 11 ASN B C 1
ATOM 2368 O O . ASN B 1 11 ? 9.523 -24.375 -12.391 1 96.94 11 ASN B O 1
ATOM 2372 N N . PHE B 1 12 ? 11.383 -23.734 -13.555 1 98.12 12 PHE B N 1
ATOM 2373 C CA . PHE B 1 12 ? 11.008 -24.531 -14.711 1 98.12 12 PHE B CA 1
ATOM 2374 C C . PHE B 1 12 ? 11.367 -26 -14.5 1 98.12 12 PHE B C 1
ATOM 2376 O O . PHE B 1 12 ? 12.477 -26.312 -14.07 1 98.12 12 PHE B O 1
ATOM 2383 N N . ARG B 1 13 ? 10.398 -26.875 -14.789 1 98.06 13 ARG B N 1
ATOM 2384 C CA . ARG B 1 13 ? 10.695 -28.297 -14.703 1 98.06 13 ARG B CA 1
ATOM 2385 C C . ARG B 1 13 ? 9.625 -29.125 -15.422 1 98.06 13 ARG B C 1
ATOM 2387 O O . ARG B 1 13 ? 8.531 -28.625 -15.703 1 98.06 13 ARG B O 1
ATOM 2394 N N . ASP B 1 14 ? 10.031 -30.312 -15.719 1 98.06 14 ASP B N 1
ATOM 2395 C CA . ASP B 1 14 ? 9.117 -31.328 -16.234 1 98.06 14 ASP B CA 1
ATOM 2396 C C . ASP B 1 14 ? 8.43 -32.062 -15.094 1 98.06 14 ASP B C 1
ATOM 2398 O O . ASP B 1 14 ? 9.07 -32.812 -14.352 1 98.06 14 ASP B O 1
ATOM 2402 N N . VAL B 1 15 ? 7.094 -31.953 -15.039 1 98.44 15 VAL B N 1
ATOM 2403 C CA . VAL B 1 15 ? 6.336 -32.531 -13.922 1 98.44 15 VAL B CA 1
ATOM 2404 C C . VAL B 1 15 ? 6.434 -34.031 -13.945 1 98.44 15 VAL B C 1
ATOM 2406 O O . VAL B 1 15 ? 6.605 -34.688 -12.906 1 98.44 15 VAL B O 1
ATOM 2409 N N . GLY B 1 16 ? 6.277 -34.594 -15.141 1 98.12 16 GLY B N 1
ATOM 2410 C CA . GLY B 1 16 ? 6.41 -36.062 -15.258 1 98.12 16 GLY B CA 1
ATOM 2411 C C . GLY B 1 16 ? 7.746 -36.562 -14.75 1 98.12 16 GLY B C 1
ATOM 2412 O O . GLY B 1 16 ? 7.797 -37.594 -14.047 1 98.12 16 GLY B O 1
ATOM 2413 N N . SER B 1 17 ? 8.812 -35.875 -15.102 1 97.69 17 SER B N 1
ATOM 2414 C CA . SER B 1 17 ? 10.156 -36.281 -14.703 1 97.69 17 SER B CA 1
ATOM 2415 C C . SER B 1 17 ? 10.312 -36.219 -13.18 1 97.69 17 SER B C 1
ATOM 2417 O O . SER B 1 17 ? 10.883 -37.156 -12.586 1 97.69 17 SER B O 1
ATOM 2419 N N . THR B 1 18 ? 9.852 -35.188 -12.547 1 97.44 18 THR B N 1
ATOM 2420 C CA . THR B 1 18 ? 9.984 -35.031 -11.109 1 97.44 18 THR B CA 1
ATOM 2421 C C . THR B 1 18 ? 9.203 -36.094 -10.367 1 97.44 18 THR B C 1
ATOM 2423 O O . THR B 1 18 ? 9.703 -36.719 -9.414 1 97.44 18 THR B O 1
ATOM 2426 N N . VAL B 1 19 ? 8.008 -36.375 -10.797 1 98.12 19 VAL B N 1
ATOM 2427 C CA . VAL B 1 19 ? 7.133 -37.344 -10.156 1 98.12 19 VAL B CA 1
ATOM 2428 C C . VAL B 1 19 ? 7.703 -38.75 -10.344 1 98.12 19 VAL B C 1
ATOM 2430 O O . VAL B 1 19 ? 7.824 -39.531 -9.375 1 98.12 19 VAL B O 1
ATOM 2433 N N . ASN B 1 20 ? 8.133 -39.062 -11.562 1 98.25 20 ASN B N 1
ATOM 2434 C CA . ASN B 1 20 ? 8.656 -40.375 -11.867 1 98.25 20 ASN B CA 1
ATOM 2435 C C . ASN B 1 20 ? 9.953 -40.656 -11.117 1 98.25 20 ASN B C 1
ATOM 2437 O O . ASN B 1 20 ? 10.172 -41.781 -10.633 1 98.25 20 ASN B O 1
ATOM 2441 N N . SER B 1 21 ? 10.789 -39.625 -11.086 1 97.5 21 SER B N 1
ATOM 2442 C CA . SER B 1 21 ? 12.047 -39.781 -10.359 1 97.5 21 SER B CA 1
ATOM 2443 C C . SER B 1 21 ? 11.805 -40.094 -8.883 1 97.5 21 SER B C 1
ATOM 2445 O O . SER B 1 21 ? 12.5 -40.906 -8.297 1 97.5 21 SER B O 1
ATOM 2447 N N . PHE B 1 22 ? 10.875 -39.469 -8.273 1 97.88 22 PHE B N 1
ATOM 2448 C CA . PHE B 1 22 ? 10.547 -39.688 -6.871 1 97.88 22 PHE B CA 1
ATOM 2449 C C . PHE B 1 22 ? 9.969 -41.094 -6.668 1 97.88 22 PHE B C 1
ATOM 2451 O O . PHE B 1 22 ? 10.312 -41.75 -5.699 1 97.88 22 PHE B O 1
ATOM 2458 N N . LEU B 1 23 ? 9.125 -41.5 -7.582 1 97.94 23 LEU B N 1
ATOM 2459 C CA . LEU B 1 23 ? 8.43 -42.781 -7.441 1 97.94 23 LEU B CA 1
ATOM 2460 C C . LEU B 1 23 ? 9.336 -43.938 -7.848 1 97.94 23 LEU B C 1
ATOM 2462 O O . LEU B 1 23 ? 9.078 -45.094 -7.492 1 97.94 23 LEU B O 1
ATOM 2466 N N . GLY B 1 24 ? 10.367 -43.656 -8.578 1 97.56 24 GLY B N 1
ATOM 2467 C CA . GLY B 1 24 ? 11.227 -44.719 -9.102 1 97.56 24 GLY B CA 1
ATOM 2468 C C . GLY B 1 24 ? 10.555 -45.562 -10.172 1 97.56 24 GLY B C 1
ATOM 2469 O O . GLY B 1 24 ? 10.859 -46.75 -10.312 1 97.56 24 GLY B O 1
ATOM 2470 N N . ARG B 1 25 ? 9.539 -44.969 -10.82 1 97.5 25 ARG B N 1
ATOM 2471 C CA . ARG B 1 25 ? 8.844 -45.656 -11.914 1 97.5 25 ARG B CA 1
ATOM 2472 C C . ARG B 1 25 ? 8.219 -44.656 -12.867 1 97.5 25 ARG B C 1
ATOM 2474 O O . ARG B 1 25 ? 8.008 -43.5 -12.508 1 97.5 25 ARG B O 1
ATOM 2481 N N . ARG B 1 26 ? 7.957 -45.156 -14.102 1 97.19 26 ARG B N 1
ATOM 2482 C CA . ARG B 1 26 ? 7.297 -44.312 -15.102 1 97.19 26 ARG B CA 1
ATOM 2483 C C . ARG B 1 26 ? 5.781 -44.375 -14.938 1 97.19 26 ARG B C 1
ATOM 2485 O O . ARG B 1 26 ? 5.152 -45.406 -15.219 1 97.19 26 ARG B O 1
ATOM 2492 N N . LEU B 1 27 ? 5.242 -43.312 -14.43 1 98.06 27 LEU B N 1
ATOM 2493 C CA . LEU B 1 27 ? 3.801 -43.156 -14.242 1 98.06 27 LEU B CA 1
ATOM 2494 C C . LEU B 1 27 ? 3.242 -42.031 -15.109 1 98.06 27 LEU B C 1
ATOM 2496 O O . LEU B 1 27 ? 2.27 -42.25 -15.844 1 98.06 27 LEU B O 1
ATOM 2500 N N . ILE B 1 28 ? 3.857 -40.938 -15.023 1 98.44 28 ILE B N 1
ATOM 2501 C CA . ILE B 1 28 ? 3.459 -39.75 -15.789 1 98.44 28 ILE B CA 1
ATOM 2502 C C . ILE B 1 28 ? 4.387 -39.594 -16.984 1 98.44 28 ILE B C 1
ATOM 2504 O O . ILE B 1 28 ? 5.609 -39.594 -16.844 1 98.44 28 ILE B O 1
ATOM 2508 N N . ARG B 1 29 ? 3.822 -39.375 -18.188 1 98 29 ARG B N 1
ATOM 2509 C CA . ARG B 1 29 ? 4.641 -39.188 -19.391 1 98 29 ARG B CA 1
ATOM 2510 C C . ARG B 1 29 ? 5.5 -37.938 -19.266 1 98 29 ARG B C 1
ATOM 2512 O O . ARG B 1 29 ? 5.004 -36.875 -18.891 1 98 29 ARG B O 1
ATOM 2519 N N . GLU B 1 30 ? 6.758 -38.125 -19.531 1 97.38 30 GLU B N 1
ATOM 2520 C CA . GLU B 1 30 ? 7.703 -37.031 -19.469 1 97.38 30 GLU B CA 1
ATOM 2521 C C . GLU B 1 30 ? 7.668 -36.188 -20.75 1 97.38 30 GLU B C 1
ATOM 2523 O O . GLU B 1 30 ? 7.387 -36.719 -21.828 1 97.38 30 GLU B O 1
ATOM 2528 N N . GLY B 1 31 ? 7.836 -34.875 -20.562 1 96.75 31 GLY B N 1
ATOM 2529 C CA . GLY B 1 31 ? 7.945 -34 -21.703 1 96.75 31 GLY B CA 1
ATOM 2530 C C . GLY B 1 31 ? 6.605 -33.469 -22.172 1 96.75 31 GLY B C 1
ATOM 2531 O O . GLY B 1 31 ? 6.516 -32.812 -23.219 1 96.75 31 GLY B O 1
ATOM 2532 N N . LEU B 1 32 ? 5.555 -33.688 -21.375 1 97.5 32 LEU B N 1
ATOM 2533 C CA . LEU B 1 32 ? 4.234 -33.281 -21.844 1 97.5 32 LEU B CA 1
ATOM 2534 C C . LEU B 1 32 ? 3.658 -32.188 -20.969 1 97.5 32 LEU B C 1
ATOM 2536 O O . LEU B 1 32 ? 2.861 -31.375 -21.422 1 97.5 32 LEU B O 1
ATOM 2540 N N . LEU B 1 33 ? 3.967 -32.156 -19.688 1 98.25 33 LEU B N 1
ATOM 2541 C CA . LEU B 1 33 ? 3.488 -31.156 -18.75 1 98.25 33 LEU B CA 1
ATOM 2542 C C . LEU B 1 33 ? 4.656 -30.484 -18.031 1 98.25 33 LEU B C 1
ATOM 2544 O O . LEU B 1 33 ? 5.387 -31.125 -17.281 1 98.25 33 LEU B O 1
ATOM 2548 N N . PHE B 1 34 ? 4.809 -29.203 -18.344 1 98.56 34 PHE B N 1
ATOM 2549 C CA . PHE B 1 34 ? 5.848 -28.406 -17.719 1 98.56 34 PHE B CA 1
ATOM 2550 C C . PHE B 1 34 ? 5.238 -27.344 -16.812 1 98.56 34 PHE B C 1
ATOM 2552 O O . PHE B 1 34 ? 4.102 -26.906 -17.031 1 98.56 34 PHE B O 1
ATOM 2559 N N . ARG B 1 35 ? 5.941 -26.969 -15.758 1 98.62 35 ARG B N 1
ATOM 2560 C CA . ARG B 1 35 ? 5.551 -25.875 -14.867 1 98.62 35 ARG B CA 1
ATOM 2561 C C . ARG B 1 35 ? 6.719 -24.938 -14.625 1 98.62 35 ARG B C 1
ATOM 2563 O O . ARG B 1 35 ? 7.879 -25.344 -14.664 1 98.62 35 ARG B O 1
ATOM 2570 N N . SER B 1 36 ? 6.422 -23.688 -14.406 1 98.38 36 SER B N 1
ATOM 2571 C CA . SER B 1 36 ? 7.5 -22.734 -14.172 1 98.38 36 SER B CA 1
ATOM 2572 C C . SER B 1 36 ? 6.965 -21.438 -13.57 1 98.38 36 SER B C 1
ATOM 2574 O O . SER B 1 36 ? 5.762 -21.297 -13.336 1 98.38 36 SER B O 1
ATOM 2576 N N . ALA B 1 37 ? 7.898 -20.578 -13.203 1 96.5 37 ALA B N 1
ATOM 2577 C CA . ALA B 1 37 ? 7.598 -19.156 -13.07 1 96.5 37 ALA B CA 1
ATOM 2578 C C . ALA B 1 37 ? 7.402 -18.516 -14.438 1 96.5 37 ALA B C 1
ATOM 2580 O O . ALA B 1 37 ? 7.477 -19.188 -15.469 1 96.5 37 ALA B O 1
ATOM 2581 N N . ARG B 1 38 ? 7.082 -17.219 -14.453 1 94.94 38 ARG B N 1
ATOM 2582 C CA . ARG B 1 38 ? 6.793 -16.531 -15.703 1 94.94 38 ARG B CA 1
ATOM 2583 C C . ARG B 1 38 ? 7.973 -16.609 -16.656 1 94.94 38 ARG B C 1
ATOM 2585 O O . ARG B 1 38 ? 9.117 -16.328 -16.281 1 94.94 38 ARG B O 1
ATOM 2592 N N . PRO B 1 39 ? 7.758 -16.969 -17.875 1 95.12 39 PRO B N 1
ATOM 2593 C CA . PRO B 1 39 ? 8.844 -17.109 -18.844 1 95.12 39 PRO B CA 1
ATOM 2594 C C . PRO B 1 39 ? 9.086 -15.828 -19.641 1 95.12 39 PRO B C 1
ATOM 2596 O O . PRO B 1 39 ? 9.789 -15.844 -20.656 1 95.12 39 PRO B O 1
ATOM 2599 N N . ASP B 1 40 ? 8.602 -14.711 -19.219 1 91.12 40 ASP B N 1
ATOM 2600 C CA . ASP B 1 40 ? 8.609 -13.453 -19.938 1 91.12 40 ASP B CA 1
ATOM 2601 C C . ASP B 1 40 ? 10.031 -12.992 -20.25 1 91.12 40 ASP B C 1
ATOM 2603 O O . ASP B 1 40 ? 10.273 -12.328 -21.25 1 91.12 40 ASP B O 1
ATOM 2607 N N . ASP B 1 41 ? 10.938 -13.375 -19.375 1 86.94 41 ASP B N 1
ATOM 2608 C CA . ASP B 1 41 ? 12.305 -12.883 -19.516 1 86.94 41 ASP B CA 1
ATOM 2609 C C . ASP B 1 41 ? 13.25 -14.008 -19.922 1 86.94 41 ASP B C 1
ATOM 2611 O O . ASP B 1 41 ? 14.461 -13.93 -19.688 1 86.94 41 ASP B O 1
ATOM 2615 N N . ALA B 1 42 ? 12.664 -14.992 -20.484 1 91.88 42 ALA B N 1
ATOM 2616 C CA . ALA B 1 42 ? 13.477 -16.109 -20.953 1 91.88 42 ALA B CA 1
ATOM 2617 C C . ALA B 1 42 ? 14.508 -15.641 -21.984 1 91.88 42 ALA B C 1
ATOM 2619 O O . ALA B 1 42 ? 14.203 -14.797 -22.844 1 91.88 42 ALA B O 1
ATOM 2620 N N . SER B 1 43 ? 15.711 -16.125 -21.891 1 91.19 43 SER B N 1
ATOM 2621 C CA . SER B 1 43 ? 16.75 -15.828 -22.859 1 91.19 43 SER B CA 1
ATOM 2622 C C . SER B 1 43 ? 16.375 -16.328 -24.25 1 91.19 43 SER B C 1
ATOM 2624 O O . SER B 1 43 ? 15.469 -17.156 -24.391 1 91.19 43 SER B O 1
ATOM 2626 N N . LEU B 1 44 ? 17.109 -15.805 -25.234 1 92 44 LEU B N 1
ATOM 2627 C CA . LEU B 1 44 ? 16.875 -16.25 -26.594 1 92 44 LEU B CA 1
ATOM 2628 C C . LEU B 1 44 ? 17.094 -17.75 -26.734 1 92 44 LEU B C 1
ATOM 2630 O O . LEU B 1 44 ? 16.344 -18.438 -27.438 1 92 44 LEU B O 1
ATOM 2634 N N . GLU B 1 45 ? 18.062 -18.172 -26.094 1 93.44 45 GLU B N 1
ATOM 2635 C CA . GLU B 1 45 ? 18.375 -19.609 -26.125 1 93.44 45 GLU B CA 1
ATOM 2636 C C . GLU B 1 45 ? 17.25 -20.422 -25.5 1 93.44 45 GLU B C 1
ATOM 2638 O O . GLU B 1 45 ? 16.844 -21.453 -26.047 1 93.44 45 GLU B O 1
ATOM 2643 N N . ASP B 1 46 ? 16.734 -19.984 -24.406 1 95 46 ASP B N 1
ATOM 2644 C CA . ASP B 1 46 ? 15.688 -20.703 -23.719 1 95 46 ASP B CA 1
ATOM 2645 C C . ASP B 1 46 ? 14.359 -20.609 -24.453 1 95 46 ASP B C 1
ATOM 2647 O O . ASP B 1 46 ? 13.562 -21.562 -24.438 1 95 46 ASP B O 1
ATOM 2651 N N . ARG B 1 47 ? 14.117 -19.547 -25.078 1 95.06 47 ARG B N 1
ATOM 2652 C CA . ARG B 1 47 ? 12.938 -19.438 -25.922 1 95.06 47 ARG B CA 1
ATOM 2653 C C . ARG B 1 47 ? 12.961 -20.469 -27.047 1 95.06 47 ARG B C 1
ATOM 2655 O O . ARG B 1 47 ? 11.953 -21.109 -27.312 1 95.06 47 ARG B O 1
ATOM 2662 N N . ARG B 1 48 ? 14.109 -20.562 -27.641 1 94.38 48 ARG B N 1
ATOM 2663 C CA . ARG B 1 48 ? 14.281 -21.562 -28.688 1 94.38 48 ARG B CA 1
ATOM 2664 C C . ARG B 1 48 ? 14.133 -22.969 -28.141 1 94.38 48 ARG B C 1
ATOM 2666 O O . ARG B 1 48 ? 13.516 -23.828 -28.766 1 94.38 48 ARG B O 1
ATOM 2673 N N . ARG B 1 49 ? 14.664 -23.156 -27.016 1 95.88 49 ARG B N 1
ATOM 2674 C CA . ARG B 1 49 ? 14.586 -24.469 -26.391 1 95.88 49 ARG B CA 1
ATOM 2675 C C . ARG B 1 49 ? 13.141 -24.844 -26.062 1 95.88 49 ARG B C 1
ATOM 2677 O O . ARG B 1 49 ? 12.711 -25.969 -26.312 1 95.88 49 ARG B O 1
ATOM 2684 N N . LEU B 1 50 ? 12.406 -23.891 -25.547 1 97 50 LEU B N 1
ATOM 2685 C CA . LEU B 1 50 ? 11.008 -24.125 -25.219 1 97 50 LEU B CA 1
ATOM 2686 C C . LEU B 1 50 ? 10.188 -24.438 -26.469 1 97 50 LEU B C 1
ATOM 2688 O O . LEU B 1 50 ? 9.367 -25.359 -26.453 1 97 50 LEU B O 1
ATOM 2692 N N . ARG B 1 51 ? 10.469 -23.766 -27.516 1 95.75 51 ARG B N 1
ATOM 2693 C CA . ARG B 1 51 ? 9.688 -23.859 -28.75 1 95.75 51 ARG B CA 1
ATOM 2694 C C . ARG B 1 51 ? 10.125 -25.062 -29.578 1 95.75 51 ARG B C 1
ATOM 2696 O O . ARG B 1 51 ? 9.297 -25.875 -29.984 1 95.75 51 ARG B O 1
ATOM 2703 N N . ASP B 1 52 ? 11.445 -25.172 -29.766 1 96.38 52 ASP B N 1
ATOM 2704 C CA . ASP B 1 52 ? 11.953 -26.078 -30.781 1 96.38 52 ASP B CA 1
ATOM 2705 C C . ASP B 1 52 ? 12.391 -27.406 -30.172 1 96.38 52 ASP B C 1
ATOM 2707 O O . ASP B 1 52 ? 12.156 -28.469 -30.734 1 96.38 52 ASP B O 1
ATOM 2711 N N . ASP B 1 53 ? 13.055 -27.328 -29.094 1 96.5 53 ASP B N 1
ATOM 2712 C CA . ASP B 1 53 ? 13.594 -28.547 -28.5 1 96.5 53 ASP B CA 1
ATOM 2713 C C . ASP B 1 53 ? 12.523 -29.281 -27.688 1 96.5 53 ASP B C 1
ATOM 2715 O O . ASP B 1 53 ? 12.297 -30.484 -27.891 1 96.5 53 ASP B O 1
ATOM 2719 N N . LEU B 1 54 ? 11.867 -28.578 -26.812 1 97 54 LEU B N 1
ATOM 2720 C CA . LEU B 1 54 ? 10.844 -29.188 -25.969 1 97 54 LEU B CA 1
ATOM 2721 C C . LEU B 1 54 ? 9.5 -29.234 -26.688 1 97 54 LEU B C 1
ATOM 2723 O O . LEU B 1 54 ? 8.609 -30 -26.297 1 97 54 LEU B O 1
ATOM 2727 N N . GLY B 1 55 ? 9.344 -28.375 -27.688 1 96.88 55 GLY B N 1
ATOM 2728 C CA . GLY B 1 55 ? 8.18 -28.406 -28.562 1 96.88 55 GLY B CA 1
ATOM 2729 C C . GLY B 1 55 ? 6.902 -27.984 -27.859 1 96.88 55 GLY B C 1
ATOM 2730 O O . GLY B 1 55 ? 5.82 -28.484 -28.172 1 96.88 55 GLY B O 1
ATOM 2731 N N . ILE B 1 56 ? 7 -27.156 -26.891 1 97.56 56 ILE B N 1
ATOM 2732 C CA . ILE B 1 56 ? 5.824 -26.688 -26.172 1 97.56 56 ILE B CA 1
ATOM 2733 C C . ILE B 1 56 ? 4.848 -26.031 -27.141 1 97.56 56 ILE B C 1
ATOM 2735 O O . ILE B 1 56 ? 5.246 -25.234 -27.984 1 97.56 56 ILE B O 1
ATOM 2739 N N . LYS B 1 57 ? 3.588 -26.391 -27 1 97.5 57 LYS B N 1
ATOM 2740 C CA . LYS B 1 57 ? 2.58 -25.875 -27.938 1 97.5 57 LYS B CA 1
ATOM 2741 C C . LYS B 1 57 ? 1.645 -24.891 -27.234 1 97.5 57 LYS B C 1
ATOM 2743 O O . LYS B 1 57 ? 1.18 -23.922 -27.859 1 97.5 57 LYS B O 1
ATOM 2748 N N . ALA B 1 58 ? 1.366 -25.141 -26.016 1 97.81 58 ALA B N 1
ATOM 2749 C CA . ALA B 1 58 ? 0.427 -24.297 -25.281 1 97.81 58 ALA B CA 1
ATOM 2750 C C . ALA B 1 58 ? 1.036 -23.797 -23.984 1 97.81 58 ALA B C 1
ATOM 2752 O O . ALA B 1 58 ? 1.726 -24.547 -23.281 1 97.81 58 ALA B O 1
ATOM 2753 N N . VAL B 1 59 ? 0.833 -22.531 -23.734 1 98.38 59 VAL B N 1
ATOM 2754 C CA . VAL B 1 59 ? 1.229 -21.906 -22.469 1 98.38 59 VAL B CA 1
ATOM 2755 C C . VAL B 1 59 ? -0.012 -21.469 -21.703 1 98.38 59 VAL B C 1
ATOM 2757 O O . VAL B 1 59 ? -0.817 -20.672 -22.203 1 98.38 59 VAL B O 1
ATOM 2760 N N . ILE B 1 60 ? -0.197 -22.047 -20.547 1 98.44 60 ILE B N 1
ATOM 2761 C CA . ILE B 1 60 ? -1.28 -21.641 -19.672 1 98.44 60 ILE B CA 1
ATOM 2762 C C . ILE B 1 60 ? -0.769 -20.609 -18.672 1 98.44 60 ILE B C 1
ATOM 2764 O O . ILE B 1 60 ? -0.042 -20.938 -17.734 1 98.44 60 ILE B O 1
ATOM 2768 N N . ASP B 1 61 ? -1.15 -19.375 -18.906 1 98.12 61 ASP B N 1
ATOM 2769 C CA . ASP B 1 61 ? -0.774 -18.25 -18.062 1 98.12 61 ASP B CA 1
ATOM 2770 C C . ASP B 1 61 ? -1.876 -17.938 -17.047 1 98.12 61 ASP B C 1
ATOM 2772 O O . ASP B 1 61 ? -2.943 -17.438 -17.422 1 98.12 61 ASP B O 1
ATOM 2776 N N . LEU B 1 62 ? -1.53 -18.156 -15.766 1 97.5 62 LEU B N 1
ATOM 2777 C CA . LEU B 1 62 ? -2.551 -18.062 -14.727 1 97.5 62 LEU B CA 1
ATOM 2778 C C . LEU B 1 62 ? -2.576 -16.672 -14.102 1 97.5 62 LEU B C 1
ATOM 2780 O O . LEU B 1 62 ? -3.285 -16.453 -13.117 1 97.5 62 LEU B O 1
ATOM 2784 N N . ARG B 1 63 ? -1.912 -15.75 -14.68 1 94.62 63 ARG B N 1
ATOM 2785 C CA . ARG B 1 63 ? -1.714 -14.422 -14.117 1 94.62 63 ARG B CA 1
ATOM 2786 C C . ARG B 1 63 ? -2.867 -13.492 -14.477 1 94.62 63 ARG B C 1
ATOM 2788 O O . ARG B 1 63 ? -3.662 -13.805 -15.367 1 94.62 63 ARG B O 1
ATOM 2795 N N . THR B 1 64 ? -2.938 -12.43 -13.719 1 90.44 64 THR B N 1
ATOM 2796 C CA . THR B 1 64 ? -3.922 -11.383 -13.977 1 90.44 64 THR B CA 1
ATOM 2797 C C . THR B 1 64 ? -3.395 -10.391 -15 1 90.44 64 THR B C 1
ATOM 2799 O O . THR B 1 64 ? -2.201 -10.383 -15.312 1 90.44 64 THR B O 1
ATOM 2802 N N . LYS B 1 65 ? -4.355 -9.531 -15.508 1 88 65 LYS B N 1
ATOM 2803 C CA . LYS B 1 65 ? -3.977 -8.469 -16.438 1 88 65 LYS B CA 1
ATOM 2804 C C . LYS B 1 65 ? -3.006 -7.488 -15.789 1 88 65 LYS B C 1
ATOM 2806 O O . LYS B 1 65 ? -2.109 -6.965 -16.453 1 88 65 LYS B O 1
ATOM 2811 N N . THR B 1 66 ? -3.178 -7.27 -14.516 1 84.69 66 THR B N 1
ATOM 2812 C CA . THR B 1 66 ? -2.289 -6.363 -13.797 1 84.69 66 THR B CA 1
ATOM 2813 C C . THR B 1 66 ? -0.869 -6.922 -13.75 1 84.69 66 THR B C 1
ATOM 2815 O O . THR B 1 66 ? 0.101 -6.176 -13.914 1 84.69 66 THR B O 1
ATOM 2818 N N . GLU B 1 67 ? -0.79 -8.18 -13.523 1 87.81 67 GLU B N 1
ATOM 2819 C CA . GLU B 1 67 ? 0.52 -8.828 -13.539 1 87.81 67 GLU B CA 1
ATOM 2820 C C . GLU B 1 67 ? 1.185 -8.695 -14.906 1 87.81 67 GLU B C 1
ATOM 2822 O O . GLU B 1 67 ? 2.389 -8.445 -15 1 87.81 67 GLU B O 1
ATOM 2827 N N . HIS B 1 68 ? 0.358 -8.852 -15.906 1 89.5 68 HIS B N 1
ATOM 2828 C CA . HIS B 1 68 ? 0.875 -8.695 -17.266 1 89.5 68 HIS B CA 1
ATOM 2829 C C . HIS B 1 68 ? 1.371 -7.277 -17.5 1 89.5 68 HIS B C 1
ATOM 2831 O O . HIS B 1 68 ? 2.459 -7.078 -18.047 1 89.5 68 HIS B O 1
ATOM 2837 N N . ALA B 1 69 ? 0.567 -6.363 -17.109 1 85.94 69 ALA B N 1
ATOM 2838 C CA . ALA B 1 69 ? 0.894 -4.953 -17.312 1 85.94 69 ALA B CA 1
ATOM 2839 C C . ALA B 1 69 ? 2.16 -4.566 -16.562 1 85.94 69 ALA B C 1
ATOM 2841 O O . ALA B 1 69 ? 2.996 -3.82 -17.062 1 85.94 69 ALA B O 1
ATOM 2842 N N . ARG B 1 70 ? 2.244 -5.066 -15.375 1 84.31 70 ARG B N 1
ATOM 2843 C CA . ARG B 1 70 ? 3.424 -4.777 -14.57 1 84.31 70 ARG B CA 1
ATOM 2844 C C . ARG B 1 70 ? 4.688 -5.324 -15.227 1 84.31 70 ARG B C 1
ATOM 2846 O O . ARG B 1 70 ? 5.727 -4.66 -15.234 1 84.31 70 ARG B O 1
ATOM 2853 N N . GLN B 1 71 ? 4.582 -6.512 -15.648 1 85.5 71 GLN B N 1
ATOM 2854 C CA . GLN B 1 71 ? 5.727 -7.121 -16.312 1 85.5 71 GLN B CA 1
ATOM 2855 C C . GLN B 1 71 ? 6.102 -6.352 -17.578 1 85.5 71 GLN B C 1
ATOM 2857 O O . GLN B 1 71 ? 7.285 -6.18 -17.875 1 85.5 71 GLN B O 1
ATOM 2862 N N . ALA B 1 72 ? 5.105 -5.922 -18.281 1 85.5 72 ALA B N 1
ATOM 2863 C CA . ALA B 1 72 ? 5.34 -5.133 -19.484 1 85.5 72 ALA B CA 1
ATOM 2864 C C . ALA B 1 72 ? 6.039 -3.818 -19.156 1 85.5 72 ALA B C 1
ATOM 2866 O O . ALA B 1 72 ? 6.961 -3.4 -19.859 1 85.5 72 ALA B O 1
ATOM 2867 N N . LYS B 1 73 ? 5.59 -3.168 -18.109 1 82.38 73 LYS B N 1
ATOM 2868 C CA . LYS B 1 73 ? 6.195 -1.911 -17.672 1 82.38 73 LYS B CA 1
ATOM 2869 C C . LYS B 1 73 ? 7.645 -2.113 -17.25 1 82.38 73 LYS B C 1
ATOM 2871 O O . LYS B 1 73 ? 8.508 -1.292 -17.562 1 82.38 73 LYS B O 1
ATOM 2876 N N . LYS B 1 74 ? 7.836 -3.158 -16.5 1 83.12 74 LYS B N 1
ATOM 2877 C CA . LYS B 1 74 ? 9.195 -3.469 -16.078 1 83.12 74 LYS B CA 1
ATOM 2878 C C . LYS B 1 74 ? 10.109 -3.707 -17.281 1 83.12 74 LYS B C 1
ATOM 2880 O O . LYS B 1 74 ? 11.242 -3.234 -17.297 1 83.12 74 LYS B O 1
ATOM 2885 N N . ARG B 1 75 ? 9.617 -4.418 -18.172 1 84.25 75 ARG B N 1
ATOM 2886 C CA . ARG B 1 75 ? 10.391 -4.703 -19.375 1 84.25 75 ARG B CA 1
ATOM 2887 C C . ARG B 1 75 ? 10.703 -3.422 -20.141 1 84.25 75 ARG B C 1
ATOM 2889 O O . ARG B 1 75 ? 11.812 -3.256 -20.672 1 84.25 75 ARG B O 1
ATOM 2896 N N . GLN B 1 76 ? 9.719 -2.561 -20.25 1 83.69 76 GLN B N 1
ATOM 2897 C CA . GLN B 1 76 ? 9.93 -1.283 -20.922 1 83.69 76 GLN B CA 1
ATOM 2898 C C . GLN B 1 76 ? 11 -0.455 -20.219 1 83.69 76 GLN B C 1
ATOM 2900 O O . GLN B 1 76 ? 11.812 0.202 -20.875 1 83.69 76 GLN B O 1
ATOM 2905 N N . ALA B 1 77 ? 10.953 -0.508 -18.906 1 81.5 77 ALA B N 1
ATOM 2906 C CA . ALA B 1 77 ? 11.969 0.2 -18.141 1 81.5 77 ALA B CA 1
ATOM 2907 C C . ALA B 1 77 ? 13.352 -0.4 -18.375 1 81.5 77 ALA B C 1
ATOM 2909 O O . ALA B 1 77 ? 14.344 0.327 -18.469 1 81.5 77 ALA B O 1
ATOM 2910 N N . ASP B 1 78 ? 13.406 -1.706 -18.422 1 82.31 78 ASP B N 1
ATOM 2911 C CA . ASP B 1 78 ? 14.672 -2.408 -18.641 1 82.31 78 ASP B CA 1
ATOM 2912 C C . ASP B 1 78 ? 15.219 -2.105 -20.031 1 82.31 78 ASP B C 1
ATOM 2914 O O . ASP B 1 78 ? 16.438 -2.059 -20.234 1 82.31 78 ASP B O 1
ATOM 2918 N N . LEU B 1 79 ? 14.359 -1.867 -20.938 1 82.44 79 LEU B N 1
ATOM 2919 C CA . LEU B 1 79 ? 14.75 -1.547 -22.312 1 82.44 79 LEU B CA 1
ATOM 2920 C C . LEU B 1 79 ? 15.438 -0.189 -22.375 1 82.44 79 LEU B C 1
ATOM 2922 O O . LEU B 1 79 ? 16.219 0.073 -23.297 1 82.44 79 LEU B O 1
ATOM 2926 N N . GLN B 1 80 ? 15.125 0.64 -21.375 1 81.44 80 GLN B N 1
ATOM 2927 C CA . GLN B 1 80 ? 15.695 1.982 -21.359 1 81.44 80 GLN B CA 1
ATOM 2928 C C . GLN B 1 80 ? 17.078 1.982 -20.734 1 81.44 80 GLN B C 1
ATOM 2930 O O . GLN B 1 80 ? 17.781 3.004 -20.734 1 81.44 80 GLN B O 1
ATOM 2935 N N . VAL B 1 81 ? 17.453 0.792 -20.203 1 80.75 81 VAL B N 1
ATOM 2936 C CA . VAL B 1 81 ? 18.781 0.641 -19.625 1 80.75 81 VAL B CA 1
ATOM 2937 C C . VAL B 1 81 ? 19.703 -0.106 -20.594 1 80.75 81 VAL B C 1
ATOM 2939 O O . VAL B 1 81 ? 19.609 -1.33 -20.719 1 80.75 81 VAL B O 1
ATOM 2942 N N . PRO B 1 82 ? 20.672 0.603 -21.172 1 76.25 82 PRO B N 1
ATOM 2943 C CA . PRO B 1 82 ? 21.5 0.002 -22.219 1 76.25 82 PRO B CA 1
ATOM 2944 C C . PRO B 1 82 ? 22.234 -1.253 -21.75 1 76.25 82 PRO B C 1
ATOM 2946 O O . PRO B 1 82 ? 22.328 -2.234 -22.484 1 76.25 82 PRO B O 1
ATOM 2949 N N . ALA B 1 83 ? 22.641 -1.178 -20.594 1 77.62 83 ALA B N 1
ATOM 2950 C CA . ALA B 1 83 ? 23.406 -2.311 -20.062 1 77.62 83 ALA B CA 1
ATOM 2951 C C . ALA B 1 83 ? 22.547 -3.576 -20.047 1 77.62 83 ALA B C 1
ATOM 2953 O O . ALA B 1 83 ? 23.047 -4.672 -20.312 1 77.62 83 ALA B O 1
ATOM 2954 N N . LEU B 1 84 ? 21.312 -3.459 -19.797 1 75.44 84 LEU B N 1
ATOM 2955 C CA . LEU B 1 84 ? 20.406 -4.602 -19.719 1 75.44 84 LEU B CA 1
ATOM 2956 C C . LEU B 1 84 ? 20.062 -5.129 -21.109 1 75.44 84 LEU B C 1
ATOM 2958 O O . LEU B 1 84 ? 19.938 -6.34 -21.297 1 75.44 84 LEU B O 1
ATOM 2962 N N . LEU B 1 85 ? 20.047 -4.234 -22 1 74.75 85 LEU B N 1
ATOM 2963 C CA . LEU B 1 85 ? 19.781 -4.629 -23.375 1 74.75 85 LEU B CA 1
ATOM 2964 C C . LEU B 1 85 ? 20.922 -5.465 -23.938 1 74.75 85 LEU B C 1
ATOM 2966 O O . LEU B 1 85 ? 20.688 -6.418 -24.688 1 74.75 85 LEU B O 1
ATOM 2970 N N . GLN B 1 86 ? 22.031 -5.051 -23.578 1 72.81 86 GLN B N 1
ATOM 2971 C CA . GLN B 1 86 ? 23.203 -5.754 -24.078 1 72.81 86 GLN B CA 1
ATOM 2972 C C . GLN B 1 86 ? 23.328 -7.141 -23.453 1 72.81 86 GLN B C 1
ATOM 2974 O O . GLN B 1 86 ? 23.75 -8.094 -24.109 1 72.81 86 GLN B O 1
ATOM 2979 N N . SER B 1 87 ? 22.781 -7.219 -22.281 1 75.69 87 SER B N 1
ATOM 2980 C CA . SER B 1 87 ? 22.953 -8.461 -21.531 1 75.69 87 SER B CA 1
ATOM 2981 C C . SER B 1 87 ? 21.859 -9.469 -21.891 1 75.69 87 SER B C 1
ATOM 2983 O O . SER B 1 87 ? 22.047 -10.68 -21.734 1 75.69 87 SER B O 1
ATOM 2985 N N . ASN B 1 88 ? 20.797 -8.992 -22.359 1 74.44 88 ASN B N 1
ATOM 2986 C CA . ASN B 1 88 ? 19.703 -9.875 -22.719 1 74.44 88 ASN B CA 1
ATOM 2987 C C . ASN B 1 88 ? 19 -9.414 -23.984 1 74.44 88 ASN B C 1
ATOM 2989 O O . ASN B 1 88 ? 18.062 -8.609 -23.938 1 74.44 88 ASN B O 1
ATOM 2993 N N . ALA B 1 89 ? 19.422 -10.016 -25.062 1 75.44 89 ALA B N 1
ATOM 2994 C CA . ALA B 1 89 ? 18.891 -9.633 -26.375 1 75.44 89 ALA B CA 1
ATOM 2995 C C . ALA B 1 89 ? 17.406 -9.969 -26.484 1 75.44 89 ALA B C 1
ATOM 2997 O O . ALA B 1 89 ? 16.688 -9.406 -27.312 1 75.44 89 ALA B O 1
ATOM 2998 N N . ALA B 1 90 ? 16.969 -10.781 -25.594 1 78.69 90 ALA B N 1
ATOM 2999 C CA . ALA B 1 90 ? 15.578 -11.195 -25.625 1 78.69 90 ALA B CA 1
ATOM 3000 C C . ALA B 1 90 ? 14.648 -10.055 -25.219 1 78.69 90 ALA B C 1
ATOM 3002 O O . ALA B 1 90 ? 13.453 -10.086 -25.516 1 78.69 90 ALA B O 1
ATOM 3003 N N . LEU B 1 91 ? 15.188 -9.102 -24.562 1 76.69 91 LEU B N 1
ATOM 3004 C CA . LEU B 1 91 ? 14.398 -7.957 -24.109 1 76.69 91 LEU B CA 1
ATOM 3005 C C . LEU B 1 91 ? 13.758 -7.238 -25.297 1 76.69 91 LEU B C 1
ATOM 3007 O O . LEU B 1 91 ? 12.703 -6.617 -25.141 1 76.69 91 LEU B O 1
ATOM 3011 N N . ALA B 1 92 ? 14.406 -7.395 -26.453 1 76.94 92 ALA B N 1
ATOM 3012 C CA . ALA B 1 92 ? 13.898 -6.719 -27.641 1 76.94 92 ALA B CA 1
ATOM 3013 C C . ALA B 1 92 ? 12.805 -7.535 -28.312 1 76.94 92 ALA B C 1
ATOM 3015 O O . ALA B 1 92 ? 12.133 -7.047 -29.234 1 76.94 92 ALA B O 1
ATOM 3016 N N . GLU B 1 93 ? 12.562 -8.734 -27.859 1 80.38 93 GLU B N 1
ATOM 3017 C CA . GLU B 1 93 ? 11.555 -9.625 -28.438 1 80.38 93 GLU B CA 1
ATOM 3018 C C . GLU B 1 93 ? 10.211 -9.461 -27.719 1 80.38 93 GLU B C 1
ATOM 3020 O O . GLU B 1 93 ? 10.156 -8.953 -26.609 1 80.38 93 GLU B O 1
ATOM 3025 N N . PRO B 1 94 ? 9.148 -9.938 -28.5 1 84.94 94 PRO B N 1
ATOM 3026 C CA . PRO B 1 94 ? 7.844 -9.914 -27.828 1 84.94 94 PRO B CA 1
ATOM 3027 C C . PRO B 1 94 ? 7.82 -10.766 -26.562 1 84.94 94 PRO B C 1
ATOM 3029 O O . PRO B 1 94 ? 8.594 -11.727 -26.438 1 84.94 94 PRO B O 1
ATOM 3032 N N . ILE B 1 95 ? 6.984 -10.367 -25.641 1 86.06 95 ILE B N 1
ATOM 3033 C CA . ILE B 1 95 ? 6.855 -11.086 -24.391 1 86.06 95 ILE B CA 1
ATOM 3034 C C . ILE B 1 95 ? 6.445 -12.531 -24.656 1 86.06 95 ILE B C 1
ATOM 3036 O O . ILE B 1 95 ? 7.027 -13.461 -24.094 1 86.06 95 ILE B O 1
ATOM 3040 N N . HIS B 1 96 ? 5.457 -12.688 -25.531 1 91.5 96 HIS B N 1
ATOM 3041 C CA . HIS B 1 96 ? 5.035 -14.031 -25.922 1 91.5 96 HIS B CA 1
ATOM 3042 C C . HIS B 1 96 ? 6.039 -14.672 -26.875 1 91.5 96 HIS B C 1
ATOM 3044 O O . HIS B 1 96 ? 6.527 -14.023 -27.797 1 91.5 96 HIS B O 1
ATOM 3050 N N . ILE B 1 97 ? 6.414 -15.844 -26.578 1 91.75 97 ILE B N 1
ATOM 3051 C CA . ILE B 1 97 ? 7.305 -16.594 -27.453 1 91.75 97 ILE B CA 1
ATOM 3052 C C . ILE B 1 97 ? 6.555 -17 -28.719 1 91.75 97 ILE B C 1
ATOM 3054 O O . ILE B 1 97 ? 5.488 -17.625 -28.656 1 91.75 97 ILE B O 1
ATOM 3058 N N . SER B 1 98 ? 7.145 -16.656 -29.797 1 90.19 98 SER B N 1
ATOM 3059 C CA . SER B 1 98 ? 6.516 -16.938 -31.094 1 90.19 98 SER B CA 1
ATOM 3060 C C . SER B 1 98 ? 6.328 -18.438 -31.297 1 90.19 98 SER B C 1
ATOM 3062 O O . SER B 1 98 ? 7.219 -19.219 -30.969 1 90.19 98 SER B O 1
ATOM 3064 N N . GLY B 1 99 ? 5.145 -18.797 -31.797 1 91.12 99 GLY B N 1
ATOM 3065 C CA . GLY B 1 99 ? 4.887 -20.203 -32.125 1 91.12 99 GLY B CA 1
ATOM 3066 C C . GLY B 1 99 ? 4.117 -20.922 -31.031 1 91.12 99 GLY B C 1
ATOM 3067 O O . GLY B 1 99 ? 3.584 -22.016 -31.25 1 91.12 99 GLY B O 1
ATOM 3068 N N . LEU B 1 100 ? 4.094 -20.375 -29.891 1 94.94 100 LEU B N 1
ATOM 3069 C CA . LEU B 1 100 ? 3.34 -20.984 -28.797 1 94.94 100 LEU B CA 1
ATOM 3070 C C . LEU B 1 100 ? 1.952 -20.359 -28.688 1 94.94 100 LEU B C 1
ATOM 3072 O O . LEU B 1 100 ? 1.782 -19.172 -28.922 1 94.94 100 LEU B O 1
ATOM 3076 N N . ARG B 1 101 ? 0.961 -21.125 -28.406 1 96.44 101 ARG B N 1
ATOM 3077 C CA . ARG B 1 101 ? -0.387 -20.625 -28.141 1 96.44 101 ARG B CA 1
ATOM 3078 C C . ARG B 1 101 ? -0.563 -20.281 -26.656 1 96.44 101 ARG B C 1
ATOM 3080 O O . ARG B 1 101 ? -0.451 -21.156 -25.797 1 96.44 101 ARG B O 1
ATOM 3087 N N . TYR B 1 102 ? -0.867 -19.062 -26.391 1 96.75 102 TYR B N 1
ATOM 3088 C CA . TYR B 1 102 ? -1.019 -18.594 -25.016 1 96.75 102 TYR B CA 1
ATOM 3089 C C . TYR B 1 102 ? -2.486 -18.594 -24.609 1 96.75 102 TYR B C 1
ATOM 3091 O O . TYR B 1 102 ? -3.338 -18.062 -25.328 1 96.75 102 TYR B O 1
ATOM 3099 N N . HIS B 1 103 ? -2.762 -19.25 -23.531 1 97.44 103 HIS B N 1
ATOM 3100 C CA . HIS B 1 103 ? -4.062 -19.219 -22.859 1 97.44 103 HIS B CA 1
ATOM 3101 C C . HIS B 1 103 ? -3.992 -18.422 -21.562 1 97.44 103 HIS B C 1
ATOM 3103 O O . HIS B 1 103 ? -3.516 -18.922 -20.547 1 97.44 103 HIS B O 1
ATOM 3109 N N . GLU B 1 104 ? -4.461 -17.219 -21.609 1 96.38 104 GLU B N 1
ATOM 3110 C CA . GLU B 1 104 ? -4.492 -16.391 -20.406 1 96.38 104 GLU B CA 1
ATOM 3111 C C . GLU B 1 104 ? -5.742 -16.672 -19.578 1 96.38 104 GLU B C 1
ATOM 3113 O O . GLU B 1 104 ? -6.848 -16.281 -19.953 1 96.38 104 GLU B O 1
ATOM 3118 N N . ILE B 1 105 ? -5.512 -17.375 -18.516 1 96.94 105 ILE B N 1
ATOM 3119 C CA . ILE B 1 105 ? -6.609 -17.781 -17.641 1 96.94 105 ILE B CA 1
ATOM 3120 C C . ILE B 1 105 ? -6.371 -17.234 -16.234 1 96.94 105 ILE B C 1
ATOM 3122 O O . ILE B 1 105 ? -5.641 -17.828 -15.445 1 96.94 105 ILE B O 1
ATOM 3126 N N . LYS B 1 106 ? -7.066 -16.219 -15.891 1 93.56 106 LYS B N 1
ATOM 3127 C CA . LYS B 1 106 ? -6.973 -15.641 -14.555 1 93.56 106 LYS B CA 1
ATOM 3128 C C . LYS B 1 106 ? -7.648 -16.531 -13.523 1 93.56 106 LYS B C 1
ATOM 3130 O O . LYS B 1 106 ? -8.875 -16.531 -13.398 1 93.56 106 LYS B O 1
ATOM 3135 N N . ILE B 1 107 ? -6.824 -17.25 -12.781 1 92.38 107 ILE B N 1
ATOM 3136 C CA . ILE B 1 107 ? -7.359 -18.203 -11.82 1 92.38 107 ILE B CA 1
ATOM 3137 C C . ILE B 1 107 ? -8.094 -17.469 -10.703 1 92.38 107 ILE B C 1
ATOM 3139 O O . ILE B 1 107 ? -9.086 -17.969 -10.172 1 92.38 107 ILE B O 1
ATOM 3143 N N . THR B 1 108 ? -7.559 -16.344 -10.336 1 86.44 108 THR B N 1
ATOM 3144 C CA . THR B 1 108 ? -8.18 -15.562 -9.281 1 86.44 108 THR B CA 1
ATOM 3145 C C . THR B 1 108 ? -9.156 -14.539 -9.859 1 86.44 108 THR B C 1
ATOM 3147 O O . THR B 1 108 ? -8.914 -13.336 -9.781 1 86.44 108 THR B O 1
ATOM 3150 N N . GLY B 1 109 ? -10.305 -15.039 -10.367 1 81.75 109 GLY B N 1
ATOM 3151 C CA . GLY B 1 109 ? -11.281 -14.211 -11.062 1 81.75 109 GLY B CA 1
ATOM 3152 C C . GLY B 1 109 ? -12.188 -13.445 -10.125 1 81.75 109 GLY B C 1
ATOM 3153 O O . GLY B 1 109 ? -11.828 -13.188 -8.977 1 81.75 109 GLY B O 1
ATOM 3154 N N . GLY B 1 110 ? -13.289 -12.977 -10.602 1 83.69 110 GLY B N 1
ATOM 3155 C CA . GLY B 1 110 ? -14.203 -12.078 -9.922 1 83.69 110 GLY B CA 1
ATOM 3156 C C . GLY B 1 110 ? -14.734 -12.633 -8.617 1 83.69 110 GLY B C 1
ATOM 3157 O O . GLY B 1 110 ? -14.797 -11.93 -7.609 1 83.69 110 GLY B O 1
ATOM 3158 N N . ASN B 1 111 ? -15.102 -13.938 -8.656 1 88.62 111 ASN B N 1
ATOM 3159 C CA . ASN B 1 111 ? -15.625 -14.547 -7.438 1 88.62 111 ASN B CA 1
ATOM 3160 C C . ASN B 1 111 ? -14.586 -14.547 -6.316 1 88.62 111 ASN B C 1
ATOM 3162 O O . ASN B 1 111 ? -14.914 -14.297 -5.156 1 88.62 111 ASN B O 1
ATOM 3166 N N . PHE B 1 112 ? -13.43 -14.883 -6.695 1 89.44 112 PHE B N 1
ATOM 3167 C CA . PHE B 1 112 ? -12.344 -14.898 -5.727 1 89.44 112 PHE B CA 1
ATOM 3168 C C . PHE B 1 112 ? -12.094 -13.508 -5.172 1 89.44 112 PHE B C 1
ATOM 3170 O O . PHE B 1 112 ? -11.922 -13.336 -3.961 1 89.44 112 PHE B O 1
ATOM 3177 N N . GLU B 1 113 ? -12.109 -12.516 -6.031 1 85.94 113 GLU B N 1
ATOM 3178 C CA . GLU B 1 113 ? -11.914 -11.125 -5.625 1 85.94 113 GLU B CA 1
ATOM 3179 C C . GLU B 1 113 ? -12.977 -10.68 -4.633 1 85.94 113 GLU B C 1
ATOM 3181 O O . GLU B 1 113 ? -12.664 -10.086 -3.6 1 85.94 113 GLU B O 1
ATOM 3186 N N . TRP B 1 114 ? -14.188 -11.031 -4.938 1 86.62 114 TRP B N 1
ATOM 3187 C CA . TRP B 1 114 ? -15.305 -10.648 -4.074 1 86.62 114 TRP B CA 1
ATOM 3188 C C . TRP B 1 114 ? -15.219 -11.352 -2.729 1 86.62 114 TRP B C 1
ATOM 3190 O O . TRP B 1 114 ? -15.539 -10.773 -1.691 1 86.62 114 TRP B O 1
ATOM 3200 N N . PHE B 1 115 ? -14.844 -12.578 -2.83 1 90.81 115 PHE B N 1
ATOM 3201 C CA . PHE B 1 115 ? -14.703 -13.359 -1.606 1 90.81 115 PHE B CA 1
ATOM 3202 C C . PHE B 1 115 ? -13.664 -12.742 -0.681 1 90.81 115 PHE B C 1
ATOM 3204 O O . PHE B 1 115 ? -13.906 -12.586 0.518 1 90.81 115 PHE B O 1
ATOM 3211 N N . LEU B 1 116 ? -12.531 -12.336 -1.249 1 87 116 LEU B N 1
ATOM 3212 C CA . LEU B 1 116 ? -11.461 -11.758 -0.435 1 87 116 LEU B CA 1
ATOM 3213 C C . LEU B 1 116 ? -11.898 -10.422 0.152 1 87 116 LEU B C 1
ATOM 3215 O O . LEU B 1 116 ? -11.57 -10.102 1.3 1 87 116 LEU B O 1
ATOM 3219 N N . LEU B 1 117 ? -12.609 -9.594 -0.656 1 87.12 117 LEU B N 1
ATOM 3220 C CA . LEU B 1 117 ? -13.102 -8.305 -0.169 1 87.12 117 LEU B CA 1
ATOM 3221 C C . LEU B 1 117 ? -14.031 -8.5 1.026 1 87.12 117 LEU B C 1
ATOM 3223 O O . LEU B 1 117 ? -14.031 -7.691 1.956 1 87.12 117 LEU B O 1
ATOM 3227 N N . SER B 1 118 ? -14.789 -9.562 0.962 1 92.31 118 SER B N 1
ATOM 3228 C CA . SER B 1 118 ? -15.75 -9.828 2.023 1 92.31 118 SER B CA 1
ATOM 3229 C C . SER B 1 118 ? -15.055 -10.172 3.334 1 92.31 118 SER B C 1
ATOM 3231 O O . SER B 1 118 ? -15.68 -10.18 4.395 1 92.31 118 SER B O 1
ATOM 3233 N N . LYS B 1 119 ? -13.758 -10.461 3.291 1 92.62 119 LYS B N 1
ATOM 3234 C CA . LYS B 1 119 ? -13.008 -10.844 4.484 1 92.62 119 LYS B CA 1
ATOM 3235 C C . LYS B 1 119 ? -12.406 -9.617 5.168 1 92.62 119 LYS B C 1
ATOM 3237 O O . LYS B 1 119 ? -11.852 -9.719 6.262 1 92.62 119 LYS B O 1
ATOM 3242 N N . VAL B 1 120 ? -12.469 -8.461 4.535 1 92 120 VAL B N 1
ATOM 3243 C CA . VAL B 1 120 ? -11.969 -7.227 5.129 1 92 120 VAL B CA 1
ATOM 3244 C C . VAL B 1 120 ? -13.117 -6.48 5.805 1 92 120 VAL B C 1
ATOM 3246 O O . VAL B 1 120 ? -14.172 -6.262 5.195 1 92 120 VAL B O 1
ATOM 3249 N N . SER B 1 121 ? -12.938 -6.125 7.07 1 92.06 121 SER B N 1
ATOM 3250 C CA . SER B 1 121 ? -13.977 -5.391 7.789 1 92.06 121 SER B CA 1
ATOM 3251 C C . SER B 1 121 ? -14.141 -3.982 7.227 1 92.06 121 SER B C 1
ATOM 3253 O O . SER B 1 121 ? -13.195 -3.406 6.688 1 92.06 121 SER B O 1
ATOM 3255 N N . TRP B 1 122 ? -15.344 -3.557 7.336 1 84.94 122 TRP B N 1
ATOM 3256 C CA . TRP B 1 122 ? -15.609 -2.186 6.91 1 84.94 122 TRP B CA 1
ATOM 3257 C C . TRP B 1 122 ? -14.695 -1.205 7.641 1 84.94 122 TRP B C 1
ATOM 3259 O O . TRP B 1 122 ? -14.219 -0.233 7.047 1 84.94 122 TRP B O 1
ATOM 3269 N N . TRP B 1 123 ? -14.461 -1.447 8.859 1 86.38 123 TRP B N 1
ATOM 3270 C CA . TRP B 1 123 ? -13.578 -0.602 9.648 1 86.38 123 TRP B CA 1
ATOM 3271 C C . TRP B 1 123 ? -12.141 -0.685 9.133 1 86.38 123 TRP B C 1
ATOM 3273 O O . TRP B 1 123 ? -11.43 0.323 9.094 1 86.38 123 TRP B O 1
ATOM 3283 N N . GLY B 1 124 ? -11.75 -1.881 8.727 1 88.12 124 GLY B N 1
ATOM 3284 C CA . GLY B 1 124 ? -10.43 -2.066 8.148 1 88.12 124 GLY B CA 1
ATOM 3285 C C . GLY B 1 124 ? -10.234 -1.313 6.848 1 88.12 124 GLY B C 1
ATOM 3286 O O . GLY B 1 124 ? -9.188 -0.694 6.633 1 88.12 124 GLY B O 1
ATOM 3287 N N . LEU B 1 125 ? -11.297 -1.334 6.043 1 87.5 125 LEU B N 1
ATOM 3288 C CA . LEU B 1 125 ? -11.234 -0.627 4.77 1 87.5 125 LEU B CA 1
ATOM 3289 C C . LEU B 1 125 ? -11.164 0.881 4.988 1 87.5 125 LEU B C 1
ATOM 3291 O O . LEU B 1 125 ? -10.391 1.574 4.316 1 87.5 125 LEU B O 1
ATOM 3295 N N . CYS B 1 126 ? -11.891 1.418 5.957 1 87.25 126 CYS B N 1
ATOM 3296 C CA . CYS B 1 126 ? -11.883 2.84 6.285 1 87.25 126 CYS B CA 1
ATOM 3297 C C . CYS B 1 126 ? -10.508 3.271 6.781 1 87.25 126 CYS B C 1
ATOM 3299 O O . CYS B 1 126 ? -9.977 4.297 6.348 1 87.25 126 CYS B O 1
ATOM 3301 N N . ARG B 1 127 ? -9.992 2.471 7.621 1 88.12 127 ARG B N 1
ATOM 3302 C CA . ARG B 1 127 ? -8.68 2.777 8.188 1 88.12 127 ARG B CA 1
ATOM 3303 C C . ARG B 1 127 ? -7.594 2.719 7.117 1 88.12 127 ARG B C 1
ATOM 3305 O O . ARG B 1 127 ? -6.672 3.539 7.117 1 88.12 127 ARG B O 1
ATOM 3312 N N . LEU B 1 128 ? -7.715 1.706 6.223 1 90.06 128 LEU B N 1
ATOM 3313 C CA . LEU B 1 128 ? -6.75 1.58 5.137 1 90.06 128 LEU B CA 1
ATOM 3314 C C . LEU B 1 128 ? -6.734 2.838 4.277 1 90.06 128 LEU B C 1
ATOM 3316 O O . LEU B 1 128 ? -5.668 3.398 4.008 1 90.06 128 LEU B O 1
ATOM 3320 N N . VAL B 1 129 ? -7.875 3.324 3.869 1 88.06 129 VAL B N 1
ATOM 3321 C CA . VAL B 1 129 ? -7.984 4.504 3.018 1 88.06 129 VAL B CA 1
ATOM 3322 C C . VAL B 1 129 ? -7.441 5.727 3.758 1 88.06 129 VAL B C 1
ATOM 3324 O O . VAL B 1 129 ? -6.699 6.527 3.184 1 88.06 129 VAL B O 1
ATOM 3327 N N . PHE B 1 130 ? -7.754 5.801 5.016 1 87.94 130 PHE B N 1
ATOM 3328 C CA . PHE B 1 130 ? -7.352 6.93 5.848 1 87.94 130 PHE B CA 1
ATOM 3329 C C . PHE B 1 130 ? -5.836 6.973 6 1 87.94 130 PHE B C 1
ATOM 3331 O O . PHE B 1 130 ? -5.215 8.023 5.793 1 87.94 130 PHE B O 1
ATOM 3338 N N . LEU B 1 131 ? -5.219 5.867 6.301 1 86.94 131 LEU B N 1
ATOM 3339 C CA . LEU B 1 131 ? -3.775 5.789 6.492 1 86.94 131 LEU B CA 1
ATOM 3340 C C . LEU B 1 131 ? -3.039 6.066 5.184 1 86.94 131 LEU B C 1
ATOM 3342 O O . LEU B 1 131 ? -1.967 6.672 5.188 1 86.94 131 LEU B O 1
ATOM 3346 N N . PHE B 1 132 ? -3.672 5.637 4.141 1 86 132 PHE B N 1
ATOM 3347 C CA . PHE B 1 132 ? -3.092 5.902 2.826 1 86 132 PHE B CA 1
ATOM 3348 C C . PHE B 1 132 ? -3.021 7.398 2.559 1 86 132 PHE B C 1
ATOM 3350 O O . PHE B 1 132 ? -1.99 7.906 2.111 1 86 132 PHE B O 1
ATOM 3357 N N . ILE B 1 133 ? -4.016 8.102 2.818 1 82 133 ILE B N 1
ATOM 3358 C CA . ILE B 1 133 ? -4.09 9.531 2.549 1 82 133 ILE B CA 1
ATOM 3359 C C . ILE B 1 133 ? -3.051 10.273 3.393 1 82 133 ILE B C 1
ATOM 3361 O O . ILE B 1 133 ? -2.475 11.266 2.949 1 82 133 ILE B O 1
ATOM 3365 N N . LEU B 1 134 ? -2.824 9.727 4.602 1 82.5 134 LEU B N 1
ATOM 3366 C CA . LEU B 1 134 ? -1.877 10.367 5.508 1 82.5 134 LEU B CA 1
ATOM 3367 C C . LEU B 1 134 ? -0.444 9.977 5.156 1 82.5 134 LEU B C 1
ATOM 3369 O O . LEU B 1 134 ? 0.503 10.445 5.789 1 82.5 134 LEU B O 1
ATOM 3373 N N . GLY B 1 135 ? -0.294 9.023 4.141 1 79.31 135 GLY B N 1
ATOM 3374 C CA . GLY B 1 135 ? 1.036 8.664 3.674 1 79.31 135 GLY B CA 1
ATOM 3375 C C . GLY B 1 135 ? 1.585 7.414 4.34 1 79.31 135 GLY B C 1
ATOM 3376 O O . GLY B 1 135 ? 2.762 7.082 4.176 1 79.31 135 GLY B O 1
ATOM 3377 N N . TYR B 1 136 ? 0.723 6.781 5.105 1 84.12 136 TYR B N 1
ATOM 3378 C CA . TYR B 1 136 ? 1.156 5.578 5.809 1 84.12 136 TYR B CA 1
ATOM 3379 C C . TYR B 1 136 ? 0.653 4.324 5.105 1 84.12 136 TYR B C 1
ATOM 3381 O O . TYR B 1 136 ? -0.07 3.52 5.695 1 84.12 136 TYR B O 1
ATOM 3389 N N . ARG B 1 137 ? 1.182 4.141 3.961 1 83.69 137 ARG B N 1
ATOM 3390 C CA . ARG B 1 137 ? 0.665 3.096 3.08 1 83.69 137 ARG B CA 1
ATOM 3391 C C . ARG B 1 137 ? 0.974 1.709 3.635 1 83.69 137 ARG B C 1
ATOM 3393 O O . ARG B 1 137 ? 0.147 0.8 3.541 1 83.69 137 ARG B O 1
ATOM 3400 N N . ASN B 1 138 ? 2.205 1.508 4.238 1 82 138 ASN B N 1
ATOM 3401 C CA . ASN B 1 138 ? 2.559 0.189 4.754 1 82 138 ASN B CA 1
ATOM 3402 C C . ASN B 1 138 ? 1.668 -0.212 5.926 1 82 138 ASN B C 1
ATOM 3404 O O . ASN B 1 138 ? 1.254 -1.368 6.027 1 82 138 ASN B O 1
ATOM 3408 N N . GLU B 1 139 ? 1.402 0.765 6.789 1 84.31 139 GLU B N 1
ATOM 3409 C CA . GLU B 1 139 ? 0.499 0.499 7.906 1 84.31 139 GLU B CA 1
ATOM 3410 C C . GLU B 1 139 ? -0.907 0.171 7.41 1 84.31 139 GLU B C 1
ATOM 3412 O O . GLU B 1 139 ? -1.588 -0.682 7.984 1 84.31 139 GLU B O 1
ATOM 3417 N N . GLY B 1 140 ? -1.285 0.882 6.367 1 86.94 140 GLY B N 1
ATOM 3418 C CA . GLY B 1 140 ? -2.58 0.593 5.77 1 86.94 140 GLY B CA 1
ATOM 3419 C C . GLY B 1 140 ? -2.666 -0.803 5.184 1 86.94 140 GLY B C 1
ATOM 3420 O O . GLY B 1 140 ? -3.602 -1.549 5.477 1 86.94 140 GLY B O 1
ATOM 3421 N N . ILE B 1 141 ? -1.712 -1.141 4.434 1 86.06 141 ILE B N 1
ATOM 3422 C CA . ILE B 1 141 ? -1.713 -2.42 3.734 1 86.06 141 ILE B CA 1
ATOM 3423 C C . ILE B 1 141 ? -1.616 -3.561 4.742 1 86.06 141 ILE B C 1
ATOM 3425 O O . ILE B 1 141 ? -2.111 -4.664 4.496 1 86.06 141 ILE B O 1
ATOM 3429 N N . SER B 1 142 ? -0.963 -3.287 5.914 1 87.94 142 SER B N 1
ATOM 3430 C CA . SER B 1 142 ? -0.834 -4.301 6.957 1 87.94 142 SER B CA 1
ATOM 3431 C C . SER B 1 142 ? -2.201 -4.73 7.48 1 87.94 142 SER B C 1
ATOM 3433 O O . SER B 1 142 ? -2.342 -5.82 8.039 1 87.94 142 SER B O 1
ATOM 3435 N N . ILE B 1 143 ? -3.166 -3.883 7.309 1 89.56 143 ILE B N 1
ATOM 3436 C CA . ILE B 1 143 ? -4.527 -4.227 7.707 1 89.56 143 ILE B CA 1
ATOM 3437 C C . ILE B 1 143 ? -5.031 -5.395 6.863 1 89.56 143 ILE B C 1
ATOM 3439 O O . ILE B 1 143 ? -5.676 -6.309 7.383 1 89.56 143 ILE B O 1
ATOM 3443 N N . LEU B 1 144 ? -4.719 -5.387 5.562 1 90.31 144 LEU B N 1
ATOM 3444 C CA . LEU B 1 144 ? -5.117 -6.469 4.672 1 90.31 144 LEU B CA 1
ATOM 3445 C C . LEU B 1 144 ? -4.418 -7.77 5.047 1 90.31 144 LEU B C 1
ATOM 3447 O O . LEU B 1 144 ? -5.031 -8.844 5.023 1 90.31 144 LEU B O 1
ATOM 3451 N N . SER B 1 145 ? -3.154 -7.641 5.395 1 91.06 145 SER B N 1
ATOM 3452 C CA . SER B 1 145 ? -2.432 -8.828 5.84 1 91.06 145 SER B CA 1
ATOM 3453 C C . SER B 1 145 ? -3.074 -9.43 7.082 1 91.06 145 SER B C 1
ATOM 3455 O O . SER B 1 145 ? -3.287 -10.648 7.152 1 91.06 145 SER B O 1
ATOM 3457 N N . ARG B 1 146 ? -3.354 -8.562 8.039 1 91.31 146 ARG B N 1
ATOM 3458 C CA . ARG B 1 146 ? -3.877 -8.992 9.336 1 91.31 146 ARG B CA 1
ATOM 3459 C C . ARG B 1 146 ? -5.273 -9.586 9.195 1 91.31 146 ARG B C 1
ATOM 3461 O O . ARG B 1 146 ? -5.609 -10.562 9.867 1 91.31 146 ARG B O 1
ATOM 3468 N N . GLU B 1 147 ? -6.082 -9.055 8.297 1 92.88 147 GLU B N 1
ATOM 3469 C CA . GLU B 1 147 ? -7.484 -9.461 8.242 1 92.88 147 GLU B CA 1
ATOM 3470 C C . GLU B 1 147 ? -7.695 -10.555 7.199 1 92.88 147 GLU B C 1
ATOM 3472 O O . GLU B 1 147 ? -8.625 -11.359 7.316 1 92.88 147 GLU B O 1
ATOM 3477 N N . VAL B 1 148 ? -6.852 -10.586 6.195 1 91.62 148 VAL B N 1
ATOM 3478 C CA . VAL B 1 148 ? -7.141 -11.492 5.09 1 91.62 148 VAL B CA 1
ATOM 3479 C C . VAL B 1 148 ? -6.086 -12.594 5.035 1 91.62 148 VAL B C 1
ATOM 3481 O O . VAL B 1 148 ? -6.418 -13.781 5.109 1 91.62 148 VAL B O 1
ATOM 3484 N N . MET B 1 149 ? -4.879 -12.273 5.031 1 91.44 149 MET B N 1
ATOM 3485 C CA . MET B 1 149 ? -3.816 -13.227 4.73 1 91.44 149 MET B CA 1
ATOM 3486 C C . MET B 1 149 ? -3.463 -14.055 5.961 1 91.44 149 MET B C 1
ATOM 3488 O O . MET B 1 149 ? -3.471 -15.281 5.91 1 91.44 149 MET B O 1
ATOM 3492 N N . LEU B 1 150 ? -3.217 -13.352 7.047 1 92.38 150 LEU B N 1
ATOM 3493 C CA . LEU B 1 150 ? -2.672 -14.023 8.227 1 92.38 150 LEU B CA 1
ATOM 3494 C C . LEU B 1 150 ? -3.668 -15.031 8.781 1 92.38 150 LEU B C 1
ATOM 3496 O O . LEU B 1 150 ? -3.297 -16.172 9.094 1 92.38 150 LEU B O 1
ATOM 3500 N N . PRO B 1 151 ? -5.004 -14.711 8.875 1 92.75 151 PRO B N 1
ATOM 3501 C CA . PRO B 1 151 ? -5.945 -15.695 9.414 1 92.75 151 PRO B CA 1
ATOM 3502 C C . PRO B 1 151 ? -6.07 -16.938 8.531 1 92.75 151 PRO B C 1
ATOM 3504 O O . PRO B 1 151 ? -6.406 -18.016 9.023 1 92.75 151 PRO B O 1
ATOM 3507 N N . ARG B 1 152 ? -5.82 -16.922 7.309 1 92.88 152 ARG B N 1
ATOM 3508 C CA . ARG B 1 152 ? -5.98 -18 6.352 1 92.88 152 ARG B CA 1
ATOM 3509 C C . ARG B 1 152 ? -4.676 -18.766 6.172 1 92.88 152 ARG B C 1
ATOM 3511 O O . ARG B 1 152 ? -4.684 -20 6.066 1 92.88 152 ARG B O 1
ATOM 3518 N N . GLY B 1 153 ? -3.609 -18.016 6.164 1 92.69 153 GLY B N 1
ATOM 3519 C CA . GLY B 1 153 ? -2.338 -18.609 5.777 1 92.69 153 GLY B CA 1
ATOM 3520 C C . GLY B 1 153 ? -2.271 -18.984 4.309 1 92.69 153 GLY B C 1
ATOM 3521 O O . GLY B 1 153 ? -3.254 -18.828 3.58 1 92.69 153 GLY B O 1
ATOM 3522 N N . LEU B 1 154 ? -1.108 -19.484 3.951 1 93.88 154 LEU B N 1
ATOM 3523 C CA . LEU B 1 154 ? -0.908 -19.875 2.557 1 93.88 154 LEU B CA 1
ATOM 3524 C C . LEU B 1 154 ? -1.854 -21 2.162 1 93.88 154 LEU B C 1
ATOM 3526 O O . LEU B 1 154 ? -2.445 -20.969 1.081 1 93.88 154 LEU B O 1
ATOM 3530 N N . VAL B 1 155 ? -2.033 -21.953 3.039 1 97.06 155 VAL B N 1
ATOM 3531 C CA . VAL B 1 155 ? -2.898 -23.094 2.775 1 97.06 155 VAL B CA 1
ATOM 3532 C C . VAL B 1 155 ? -4.344 -22.625 2.623 1 97.06 155 VAL B C 1
ATOM 3534 O O . VAL B 1 155 ? -5.035 -23.016 1.678 1 97.06 155 VAL B O 1
ATOM 3537 N N . GLY B 1 156 ? -4.746 -21.797 3.576 1 96.12 156 GLY B N 1
ATOM 3538 C CA . GLY B 1 156 ? -6.105 -21.281 3.508 1 96.12 156 GLY B CA 1
ATOM 3539 C C . GLY B 1 156 ? -6.402 -20.531 2.223 1 96.12 156 GLY B C 1
ATOM 3540 O O . GLY B 1 156 ? -7.484 -20.672 1.652 1 96.12 156 GLY B O 1
ATOM 3541 N N . LEU B 1 157 ? -5.438 -19.766 1.729 1 94.62 157 LEU B N 1
ATOM 3542 C CA . LEU B 1 157 ? -5.617 -19.047 0.475 1 94.62 157 LEU B CA 1
ATOM 3543 C C . LEU B 1 157 ? -5.715 -20.016 -0.701 1 94.62 157 LEU B C 1
ATOM 3545 O O . LEU B 1 157 ? -6.457 -19.766 -1.653 1 94.62 157 LEU B O 1
ATOM 3549 N N . GLY B 1 158 ? -4.906 -21.062 -0.664 1 96.25 158 GLY B N 1
ATOM 3550 C CA . GLY B 1 158 ? -5.027 -22.109 -1.674 1 96.25 158 GLY B CA 1
ATOM 3551 C C . GLY B 1 158 ? -6.398 -22.75 -1.701 1 96.25 158 GLY B C 1
ATOM 3552 O O . GLY B 1 158 ? -6.984 -22.938 -2.77 1 96.25 158 GLY B O 1
ATOM 3553 N N . LEU B 1 159 ? -6.918 -23.062 -0.496 1 97.94 159 LEU B N 1
ATOM 3554 C CA . LEU B 1 159 ? -8.234 -23.688 -0.397 1 97.94 159 LEU B CA 1
ATOM 3555 C C . LEU B 1 159 ? -9.32 -22.719 -0.86 1 97.94 159 LEU B C 1
ATOM 3557 O O . LEU B 1 159 ? -10.273 -23.125 -1.533 1 97.94 159 LEU B O 1
ATOM 3561 N N . ASP B 1 160 ? -9.148 -21.422 -0.496 1 96.38 160 ASP B N 1
ATOM 3562 C CA . ASP B 1 160 ? -10.086 -20.422 -0.973 1 96.38 160 ASP B CA 1
ATOM 3563 C C . ASP B 1 160 ? -10.094 -20.344 -2.498 1 96.38 160 ASP B C 1
ATOM 3565 O O . ASP B 1 160 ? -11.141 -20.156 -3.113 1 96.38 160 ASP B O 1
ATOM 3569 N N . THR B 1 161 ? -8.891 -20.469 -3.09 1 96.12 161 THR B N 1
ATOM 3570 C CA . THR B 1 161 ? -8.781 -20.453 -4.543 1 96.12 161 THR B CA 1
ATOM 3571 C C . THR B 1 161 ? -9.516 -21.625 -5.16 1 96.12 161 THR B C 1
ATOM 3573 O O . THR B 1 161 ? -10.25 -21.469 -6.141 1 96.12 161 THR B O 1
ATOM 3576 N N . LEU B 1 162 ? -9.367 -22.781 -4.547 1 97.62 162 LEU B N 1
ATOM 3577 C CA . LEU B 1 162 ? -10.062 -23.984 -5.004 1 97.62 162 LEU B CA 1
ATOM 3578 C C . LEU B 1 162 ? -11.57 -23.781 -4.969 1 97.62 162 LEU B C 1
ATOM 3580 O O . LEU B 1 162 ? -12.273 -24.172 -5.902 1 97.62 162 LEU B O 1
ATOM 3584 N N . ASP B 1 163 ? -12.07 -23.156 -3.926 1 97.75 163 ASP B N 1
ATOM 3585 C CA . ASP B 1 163 ? -13.508 -23.031 -3.689 1 97.75 163 ASP B CA 1
ATOM 3586 C C . ASP B 1 163 ? -14.109 -21.953 -4.582 1 97.75 163 ASP B C 1
ATOM 3588 O O . ASP B 1 163 ? -15.273 -22.047 -4.98 1 97.75 163 ASP B O 1
ATOM 3592 N N . GLN B 1 164 ? -13.242 -20.938 -4.906 1 96.31 164 GLN B N 1
ATOM 3593 C CA . GLN B 1 164 ? -13.836 -19.75 -5.504 1 96.31 164 GLN B CA 1
ATOM 3594 C C . GLN B 1 164 ? -13.492 -19.641 -6.984 1 96.31 164 GLN B C 1
ATOM 3596 O O . GLN B 1 164 ? -14.078 -18.844 -7.711 1 96.31 164 GLN B O 1
ATOM 3601 N N . SER B 1 165 ? -12.586 -20.531 -7.484 1 97.12 165 SER B N 1
ATOM 3602 C CA . SER B 1 165 ? -12.094 -20.344 -8.844 1 97.12 165 SER B CA 1
ATOM 3603 C C . SER B 1 165 ? -12.391 -21.578 -9.703 1 97.12 165 SER B C 1
ATOM 3605 O O . SER B 1 165 ? -11.633 -21.891 -10.625 1 97.12 165 SER B O 1
ATOM 3607 N N . GLY B 1 166 ? -13.492 -22.266 -9.43 1 97.19 166 GLY B N 1
ATOM 3608 C CA . GLY B 1 166 ? -13.867 -23.5 -10.117 1 97.19 166 GLY B CA 1
ATOM 3609 C C . GLY B 1 166 ? -13.867 -23.359 -11.633 1 97.19 166 GLY B C 1
ATOM 3610 O O . GLY B 1 166 ? -13.188 -24.109 -12.328 1 97.19 166 GLY B O 1
ATOM 3611 N N . PRO B 1 167 ? -14.594 -22.391 -12.141 1 97.12 167 PRO B N 1
ATOM 3612 C CA . PRO B 1 167 ? -14.672 -22.219 -13.594 1 97.12 167 PRO B CA 1
ATOM 3613 C C . PRO B 1 167 ? -13.312 -21.953 -14.234 1 97.12 167 PRO B C 1
ATOM 3615 O O . PRO B 1 167 ? -13.008 -22.516 -15.297 1 97.12 167 PRO B O 1
ATOM 3618 N N . GLU B 1 168 ? -12.477 -21.141 -13.648 1 97.38 168 GLU B N 1
ATOM 3619 C CA . GLU B 1 168 ? -11.156 -20.844 -14.172 1 97.38 168 GLU B CA 1
ATOM 3620 C C . GLU B 1 168 ? -10.242 -22.062 -14.133 1 97.38 168 GLU B C 1
ATOM 3622 O O . GLU B 1 168 ? -9.477 -22.297 -15.062 1 97.38 168 GLU B O 1
ATOM 3627 N N . ILE B 1 169 ? -10.375 -22.797 -13.031 1 98.31 169 ILE B N 1
ATOM 3628 C CA . ILE B 1 169 ? -9.578 -24.016 -12.891 1 98.31 169 ILE B CA 1
ATOM 3629 C C . ILE B 1 169 ? -9.984 -25.016 -13.977 1 98.31 169 ILE B C 1
ATOM 3631 O O . ILE B 1 169 ? -9.125 -25.609 -14.625 1 98.31 169 ILE B O 1
ATOM 3635 N N . ALA B 1 170 ? -11.258 -25.172 -14.203 1 98.44 170 ALA B N 1
ATOM 3636 C CA . ALA B 1 170 ? -11.742 -26.062 -15.25 1 98.44 170 ALA B CA 1
ATOM 3637 C C . ALA B 1 170 ? -11.211 -25.656 -16.625 1 98.44 170 ALA B C 1
ATOM 3639 O O . ALA B 1 170 ? -10.828 -26.516 -17.422 1 98.44 170 ALA B O 1
ATOM 3640 N N . LYS B 1 171 ? -11.234 -24.375 -16.859 1 97.81 171 LYS B N 1
ATOM 3641 C CA . LYS B 1 171 ? -10.719 -23.875 -18.141 1 97.81 171 LYS B CA 1
ATOM 3642 C C . LYS B 1 171 ? -9.25 -24.234 -18.328 1 97.81 171 LYS B C 1
ATOM 3644 O O . LYS B 1 171 ? -8.836 -24.641 -19.406 1 97.81 171 LYS B O 1
ATOM 3649 N N . ALA B 1 172 ? -8.477 -24.109 -17.281 1 98.12 172 ALA B N 1
ATOM 3650 C CA . ALA B 1 172 ? -7.055 -24.453 -17.344 1 98.12 172 ALA B CA 1
ATOM 3651 C C . ALA B 1 172 ? -6.863 -25.938 -17.609 1 98.12 172 ALA B C 1
ATOM 3653 O O . ALA B 1 172 ? -6.043 -26.328 -18.438 1 98.12 172 ALA B O 1
ATOM 3654 N N . LEU B 1 173 ? -7.641 -26.75 -16.922 1 98.38 173 LEU B N 1
ATOM 3655 C CA . LEU B 1 173 ? -7.527 -28.203 -17.078 1 98.38 173 LEU B CA 1
ATOM 3656 C C . LEU B 1 173 ? -7.934 -28.625 -18.484 1 98.38 173 LEU B C 1
ATOM 3658 O O . LEU B 1 173 ? -7.344 -29.547 -19.047 1 98.38 173 LEU B O 1
ATOM 3662 N N . LYS B 1 174 ? -8.859 -27.938 -19.031 1 98 174 LYS B N 1
ATOM 3663 C CA . LYS B 1 174 ? -9.359 -28.281 -20.359 1 98 174 LYS B CA 1
ATOM 3664 C C . LYS B 1 174 ? -8.305 -28.016 -21.438 1 98 174 LYS B C 1
ATOM 3666 O O . LYS B 1 174 ? -8.234 -28.734 -22.438 1 98 174 LYS B O 1
ATOM 3671 N N . VAL B 1 175 ? -7.484 -27.031 -21.203 1 97.56 175 VAL B N 1
ATOM 3672 C CA . VAL B 1 175 ? -6.391 -26.766 -22.125 1 97.56 175 VAL B CA 1
ATOM 3673 C C . VAL B 1 175 ? -5.461 -27.984 -22.172 1 97.56 175 VAL B C 1
ATOM 3675 O O . VAL B 1 175 ? -4.91 -28.312 -23.234 1 97.56 175 VAL B O 1
ATOM 3678 N N . LEU B 1 176 ? -5.312 -28.703 -21.094 1 97.38 176 LEU B N 1
ATOM 3679 C CA . LEU B 1 176 ? -4.359 -29.812 -20.969 1 97.38 176 LEU B CA 1
ATOM 3680 C C . LEU B 1 176 ? -4.848 -31.031 -21.719 1 97.38 176 LEU B C 1
ATOM 3682 O O . LEU B 1 176 ? -4.059 -31.938 -22.031 1 97.38 176 LEU B O 1
ATOM 3686 N N . ILE B 1 177 ? -6.121 -31.078 -22 1 96.94 177 ILE B N 1
ATOM 3687 C CA . ILE B 1 177 ? -6.637 -32.281 -22.672 1 96.94 177 ILE B CA 1
ATOM 3688 C C . ILE B 1 177 ? -6.875 -31.984 -24.141 1 96.94 177 ILE B C 1
ATOM 3690 O O . ILE B 1 177 ? -7.352 -32.844 -24.891 1 96.94 177 ILE B O 1
ATOM 3694 N N . ASP B 1 178 ? -6.598 -30.781 -24.562 1 94.75 178 ASP B N 1
ATOM 3695 C CA . ASP B 1 178 ? -6.625 -30.438 -25.984 1 94.75 178 ASP B CA 1
ATOM 3696 C C . ASP B 1 178 ? -5.383 -30.969 -26.703 1 94.75 178 ASP B C 1
ATOM 3698 O O . ASP B 1 178 ? -4.258 -30.594 -26.359 1 94.75 178 ASP B O 1
ATOM 3702 N N . PRO B 1 179 ? -5.531 -31.797 -27.703 1 91.12 179 PRO B N 1
ATOM 3703 C CA . PRO B 1 179 ? -4.379 -32.375 -28.406 1 91.12 179 PRO B CA 1
ATOM 3704 C C . PRO B 1 179 ? -3.504 -31.297 -29.047 1 91.12 179 PRO B C 1
ATOM 3706 O O . PRO B 1 179 ? -2.281 -31.453 -29.125 1 91.12 179 PRO B O 1
ATOM 3709 N N . ALA B 1 180 ? -4.047 -30.234 -29.438 1 91.06 180 ALA B N 1
ATOM 3710 C CA . ALA B 1 180 ? -3.314 -29.156 -30.094 1 91.06 180 ALA B CA 1
ATOM 3711 C C . ALA B 1 180 ? -2.459 -28.375 -29.109 1 91.06 180 ALA B C 1
ATOM 3713 O O . ALA B 1 180 ? -1.544 -27.656 -29.5 1 91.06 180 ALA B O 1
ATOM 3714 N N . GLY B 1 181 ? -2.762 -28.688 -27.875 1 90.44 181 GLY B N 1
ATOM 3715 C CA . GLY B 1 181 ? -2.078 -27.891 -26.859 1 90.44 181 GLY B CA 1
ATOM 3716 C C . GLY B 1 181 ? -1.011 -28.672 -26.125 1 90.44 181 GLY B C 1
ATOM 3717 O O . GLY B 1 181 ? -0.57 -28.25 -25.047 1 90.44 181 GLY B O 1
ATOM 3718 N N . SER B 1 182 ? -0.532 -29.766 -26.609 1 93.56 182 SER B N 1
ATOM 3719 C CA . SER B 1 182 ? 0.459 -30.594 -25.953 1 93.56 182 SER B CA 1
ATOM 3720 C C . SER B 1 182 ? 1.771 -30.625 -26.719 1 93.56 182 SER B C 1
ATOM 3722 O O . SER B 1 182 ? 1.77 -30.719 -27.953 1 93.56 182 SER B O 1
ATOM 3724 N N . PRO B 1 183 ? 2.871 -30.453 -25.969 1 97.5 183 PRO B N 1
ATOM 3725 C CA . PRO B 1 183 ? 3.105 -30.281 -24.531 1 97.5 183 PRO B CA 1
ATOM 3726 C C . PRO B 1 183 ? 2.664 -28.906 -24.016 1 97.5 183 PRO B C 1
ATOM 3728 O O . PRO B 1 183 ? 2.561 -27.969 -24.812 1 97.5 183 PRO B O 1
ATOM 3731 N N . SER B 1 184 ? 2.342 -28.875 -22.781 1 98.31 184 SER B N 1
ATOM 3732 C CA . SER B 1 184 ? 1.83 -27.641 -22.188 1 98.31 184 SER B CA 1
ATOM 3733 C C . SER B 1 184 ? 2.75 -27.141 -21.078 1 98.31 184 SER B C 1
ATOM 3735 O O . SER B 1 184 ? 3.391 -27.938 -20.375 1 98.31 184 SER B O 1
ATOM 3737 N N . LEU B 1 185 ? 2.863 -25.828 -20.969 1 98.56 185 LEU B N 1
ATOM 3738 C CA . LEU B 1 185 ? 3.547 -25.156 -19.875 1 98.56 185 LEU B CA 1
ATOM 3739 C C . LEU B 1 185 ? 2.559 -24.359 -19.031 1 98.56 185 LEU B C 1
ATOM 3741 O O . LEU B 1 185 ? 1.827 -23.516 -19.547 1 98.56 185 LEU B O 1
ATOM 3745 N N . VAL B 1 186 ? 2.436 -24.703 -17.766 1 98.75 186 VAL B N 1
ATOM 3746 C CA . VAL B 1 186 ? 1.595 -23.969 -16.828 1 98.75 186 VAL B CA 1
ATOM 3747 C C . VAL B 1 186 ? 2.461 -23.062 -15.953 1 98.75 186 VAL B C 1
ATOM 3749 O O . VAL B 1 186 ? 3.473 -23.5 -15.406 1 98.75 186 VAL B O 1
ATOM 3752 N N . HIS B 1 187 ? 2.078 -21.812 -15.891 1 98.31 187 HIS B N 1
ATOM 3753 C CA . HIS B 1 187 ? 2.896 -20.938 -15.055 1 98.31 187 HIS B CA 1
ATOM 3754 C C . HIS B 1 187 ? 2.062 -19.812 -14.453 1 98.31 187 HIS B C 1
ATOM 3756 O O . HIS B 1 187 ? 0.941 -19.562 -14.898 1 98.31 187 HIS B O 1
ATOM 3762 N N . CYS B 1 188 ? 2.508 -19.234 -13.406 1 96.31 188 CYS B N 1
ATOM 3763 C CA . CYS B 1 188 ? 2.129 -17.953 -12.844 1 96.31 188 CYS B CA 1
ATOM 3764 C C . CYS B 1 188 ? 3.354 -17.078 -12.602 1 96.31 188 CYS B C 1
ATOM 3766 O O . CYS B 1 188 ? 4.312 -17.125 -13.383 1 96.31 188 CYS B O 1
ATOM 3768 N N . THR B 1 189 ? 3.354 -16.234 -11.664 1 91.56 189 THR B N 1
ATOM 3769 C CA . THR B 1 189 ? 4.488 -15.336 -11.5 1 91.56 189 THR B CA 1
ATOM 3770 C C . THR B 1 189 ? 5.699 -16.078 -10.945 1 91.56 189 THR B C 1
ATOM 3772 O O . THR B 1 189 ? 6.809 -15.938 -11.461 1 91.56 189 THR B O 1
ATOM 3775 N N . GLN B 1 190 ? 5.484 -16.906 -9.945 1 93 190 GLN B N 1
ATOM 3776 C CA . GLN B 1 190 ? 6.602 -17.609 -9.32 1 93 190 GLN B CA 1
ATOM 3777 C C . GLN B 1 190 ? 6.52 -19.109 -9.578 1 93 190 GLN B C 1
ATOM 3779 O O . GLN B 1 190 ? 7.453 -19.859 -9.266 1 93 190 GLN B O 1
ATOM 3784 N N . GLY B 1 191 ? 5.418 -19.562 -10.117 1 96.31 191 GLY B N 1
ATOM 3785 C CA . GLY B 1 191 ? 5.238 -20.984 -10.32 1 96.31 191 GLY B CA 1
ATOM 3786 C C . GLY B 1 191 ? 4.977 -21.75 -9.039 1 96.31 191 GLY B C 1
ATOM 3787 O O . GLY B 1 191 ? 5.273 -22.953 -8.945 1 96.31 191 GLY B O 1
ATOM 3788 N N . LYS B 1 192 ? 4.434 -21.062 -8.047 1 96.12 192 LYS B N 1
ATOM 3789 C CA . LYS B 1 192 ? 4.324 -21.672 -6.723 1 96.12 192 LYS B CA 1
ATOM 3790 C C . LYS B 1 192 ? 2.863 -21.922 -6.355 1 96.12 192 LYS B C 1
ATOM 3792 O O . LYS B 1 192 ? 2.402 -23.062 -6.379 1 96.12 192 LYS B O 1
ATOM 3797 N N . ASP B 1 193 ? 2.07 -20.906 -6.23 1 95 193 ASP B N 1
ATOM 3798 C CA . ASP B 1 193 ? 0.75 -21.031 -5.621 1 95 193 ASP B CA 1
ATOM 3799 C C . ASP B 1 193 ? -0.286 -21.484 -6.648 1 95 193 ASP B C 1
ATOM 3801 O O . ASP B 1 193 ? -0.836 -22.578 -6.543 1 95 193 ASP B O 1
ATOM 3805 N N . ARG B 1 194 ? -0.546 -20.578 -7.648 1 96.88 194 ARG B N 1
ATOM 3806 C CA . ARG B 1 194 ? -1.574 -20.906 -8.633 1 96.88 194 ARG B CA 1
ATOM 3807 C C . ARG B 1 194 ? -1.135 -22.062 -9.523 1 96.88 194 ARG B C 1
ATOM 3809 O O . ARG B 1 194 ? -1.917 -22.969 -9.789 1 96.88 194 ARG B O 1
ATOM 3816 N N . THR B 1 195 ? 0.147 -22 -9.906 1 98.25 195 THR B N 1
ATOM 3817 C CA . THR B 1 195 ? 0.707 -23.094 -10.68 1 98.25 195 THR B CA 1
ATOM 3818 C C . THR B 1 195 ? 0.668 -24.391 -9.875 1 98.25 195 THR B C 1
ATOM 3820 O O . THR B 1 195 ? 0.248 -25.438 -10.391 1 98.25 195 THR B O 1
ATOM 3823 N N . GLY B 1 196 ? 1.11 -24.312 -8.641 1 98.25 196 GLY B N 1
ATOM 3824 C CA . GLY B 1 196 ? 1.106 -25.469 -7.77 1 98.25 196 GLY B CA 1
ATOM 3825 C C . GLY B 1 196 ? -0.264 -26.109 -7.625 1 98.25 196 GLY B C 1
ATOM 3826 O O . GLY B 1 196 ? -0.389 -27.328 -7.613 1 98.25 196 GLY B O 1
ATOM 3827 N N . LEU B 1 197 ? -1.26 -25.297 -7.57 1 98.19 197 LEU B N 1
ATOM 3828 C CA . LEU B 1 197 ? -2.627 -25.781 -7.398 1 98.19 197 LEU B CA 1
ATOM 3829 C C . LEU B 1 197 ? -3.09 -26.547 -8.633 1 98.19 197 LEU B C 1
ATOM 3831 O O . LEU B 1 197 ? -3.67 -27.625 -8.508 1 98.19 197 LEU B O 1
ATOM 3835 N N . ILE B 1 198 ? -2.852 -26.016 -9.82 1 98.75 198 ILE B N 1
ATOM 3836 C CA . ILE B 1 198 ? -3.264 -26.656 -11.062 1 98.75 198 ILE B CA 1
ATOM 3837 C C . ILE B 1 198 ? -2.537 -27.984 -11.219 1 98.75 198 ILE B C 1
ATOM 3839 O O . ILE B 1 198 ? -3.162 -29.016 -11.516 1 98.75 198 ILE B O 1
ATOM 3843 N N . VAL B 1 199 ? -1.237 -28 -10.984 1 98.81 199 VAL B N 1
ATOM 3844 C CA . VAL B 1 199 ? -0.434 -29.203 -11.133 1 98.81 199 VAL B CA 1
ATOM 3845 C C . VAL B 1 199 ? -0.876 -30.25 -10.117 1 98.81 199 VAL B C 1
ATOM 3847 O O . VAL B 1 199 ? -0.972 -31.438 -10.43 1 98.81 199 VAL B O 1
ATOM 3850 N N . THR B 1 200 ? -1.172 -29.797 -8.891 1 98.81 200 THR B N 1
ATOM 3851 C CA . THR B 1 200 ? -1.658 -30.703 -7.852 1 98.81 200 THR B CA 1
ATOM 3852 C C . THR B 1 200 ? -2.957 -31.375 -8.281 1 98.81 200 THR B C 1
ATOM 3854 O O . THR B 1 200 ? -3.111 -32.594 -8.133 1 98.81 200 THR B O 1
ATOM 3857 N N . LEU B 1 201 ? -3.848 -30.609 -8.828 1 98.88 201 LEU B N 1
ATOM 3858 C CA . LEU B 1 201 ? -5.133 -31.156 -9.258 1 98.88 201 LEU B CA 1
ATOM 3859 C C . LEU B 1 201 ? -4.941 -32.156 -10.383 1 98.88 201 LEU B C 1
ATOM 3861 O O . LEU B 1 201 ? -5.602 -33.219 -10.398 1 98.88 201 LEU B O 1
ATOM 3865 N N . VAL B 1 202 ? -4.047 -31.844 -11.305 1 98.88 202 VAL B N 1
ATOM 3866 C CA . VAL B 1 202 ? -3.752 -32.75 -12.406 1 98.88 202 VAL B CA 1
ATOM 3867 C C . VAL B 1 202 ? -3.229 -34.094 -11.852 1 98.88 202 VAL B C 1
ATOM 3869 O O . VAL B 1 202 ? -3.719 -35.156 -12.211 1 98.88 202 VAL B O 1
ATOM 3872 N N . LEU B 1 203 ? -2.268 -34 -10.93 1 98.88 203 LEU B N 1
ATOM 3873 C CA . LEU B 1 203 ? -1.605 -35.188 -10.422 1 98.88 203 LEU B CA 1
ATOM 3874 C C . LEU B 1 203 ? -2.555 -36 -9.547 1 98.88 203 LEU B C 1
ATOM 3876 O O . LEU B 1 203 ? -2.529 -37.219 -9.578 1 98.88 203 LEU B O 1
ATOM 3880 N N . LEU B 1 204 ? -3.404 -35.312 -8.766 1 98.81 204 LEU B N 1
ATOM 3881 C CA . LEU B 1 204 ? -4.422 -36.031 -7.988 1 98.81 204 LEU B CA 1
ATOM 3882 C C . LEU B 1 204 ? -5.395 -36.75 -8.906 1 98.81 204 LEU B C 1
ATOM 3884 O O . LEU B 1 204 ? -5.797 -37.875 -8.617 1 98.81 204 LEU B O 1
ATOM 3888 N N . THR B 1 205 ? -5.789 -36.094 -9.961 1 98.69 205 THR B N 1
ATOM 3889 C CA . THR B 1 205 ? -6.703 -36.688 -10.922 1 98.69 205 THR B CA 1
ATOM 3890 C C . THR B 1 205 ? -6.121 -37.969 -11.492 1 98.69 205 THR B C 1
ATOM 3892 O O . THR B 1 205 ? -6.855 -38.938 -11.781 1 98.69 205 THR B O 1
ATOM 3895 N N . LEU B 1 206 ? -4.836 -38.031 -11.633 1 98.56 206 LEU B N 1
ATOM 3896 C CA . LEU B 1 206 ? -4.137 -39.156 -12.227 1 98.56 206 LEU B CA 1
ATOM 3897 C C . LEU B 1 206 ? -3.729 -40.156 -11.164 1 98.56 206 LEU B C 1
ATOM 3899 O O . LEU B 1 206 ? -2.939 -41.094 -11.43 1 98.56 206 LEU B O 1
ATOM 3903 N N . ASP B 1 207 ? -4.172 -39.969 -9.945 1 98 207 ASP B N 1
ATOM 3904 C CA . ASP B 1 207 ? -3.992 -40.875 -8.812 1 98 207 ASP B CA 1
ATOM 3905 C C . ASP B 1 207 ? -2.518 -41 -8.445 1 98 207 ASP B C 1
ATOM 3907 O O . ASP B 1 207 ? -2.047 -42.094 -8.109 1 98 207 ASP B O 1
ATOM 3911 N N . VAL B 1 208 ? -1.785 -39.938 -8.633 1 98.69 208 VAL B N 1
ATOM 3912 C CA . VAL B 1 208 ? -0.399 -39.906 -8.172 1 98.69 208 VAL B CA 1
ATOM 3913 C C . VAL B 1 208 ? -0.357 -39.875 -6.648 1 98.69 208 VAL B C 1
ATOM 3915 O O . VAL B 1 208 ? -1.151 -39.156 -6.016 1 98.69 208 VAL B O 1
ATOM 3918 N N . PRO B 1 209 ? 0.559 -40.625 -6.039 1 98.62 209 PRO B N 1
ATOM 3919 C CA . PRO B 1 209 ? 0.67 -40.625 -4.578 1 98.62 209 PRO B CA 1
ATOM 3920 C C . PRO B 1 209 ? 0.978 -39.219 -4.027 1 98.62 209 PRO B C 1
ATOM 3922 O O . PRO B 1 209 ? 1.771 -38.5 -4.617 1 98.62 209 PRO B O 1
ATOM 3925 N N . LEU B 1 210 ? 0.409 -38.938 -2.857 1 98.5 210 LEU B N 1
ATOM 3926 C CA . LEU B 1 210 ? 0.5 -37.594 -2.262 1 98.5 210 LEU B CA 1
ATOM 3927 C C . LEU B 1 210 ? 1.955 -37.219 -2.035 1 98.5 210 LEU B C 1
ATOM 3929 O O . LEU B 1 210 ? 2.332 -36.062 -2.262 1 98.5 210 LEU B O 1
ATOM 3933 N N . LYS B 1 211 ? 2.756 -38.125 -1.636 1 98.56 211 LYS B N 1
ATOM 3934 C CA . LYS B 1 211 ? 4.148 -37.812 -1.319 1 98.56 211 LYS B CA 1
ATOM 3935 C C . LYS B 1 211 ? 4.91 -37.375 -2.566 1 98.56 211 LYS B C 1
ATOM 3937 O O . LYS B 1 211 ? 5.805 -36.531 -2.486 1 98.56 211 LYS B O 1
ATOM 3942 N N . ALA B 1 212 ? 4.582 -37.938 -3.734 1 98.62 212 ALA B N 1
ATOM 3943 C CA . ALA B 1 212 ? 5.215 -37.531 -4.988 1 98.62 212 ALA B CA 1
ATOM 3944 C C . ALA B 1 212 ? 4.785 -36.125 -5.395 1 98.62 212 ALA B C 1
ATOM 3946 O O . ALA B 1 212 ? 5.59 -35.375 -5.918 1 98.62 212 ALA B O 1
ATOM 3947 N N . ILE B 1 213 ? 3.516 -35.875 -5.141 1 98.75 213 ILE B N 1
ATOM 3948 C CA . ILE B 1 213 ? 3.002 -34.531 -5.434 1 98.75 213 ILE B CA 1
ATOM 3949 C C . ILE B 1 213 ? 3.66 -33.5 -4.516 1 98.75 213 ILE B C 1
ATOM 3951 O O . ILE B 1 213 ? 4.055 -32.438 -4.957 1 98.75 213 ILE B O 1
ATOM 3955 N N . GLU B 1 214 ? 3.768 -33.844 -3.229 1 98.5 214 GLU B N 1
ATOM 3956 C CA . GLU B 1 214 ? 4.438 -33 -2.252 1 98.5 214 GLU B CA 1
ATOM 3957 C C . GLU B 1 214 ? 5.883 -32.719 -2.66 1 98.5 214 GLU B C 1
ATOM 3959 O O . GLU B 1 214 ? 6.371 -31.594 -2.52 1 98.5 214 GLU B O 1
ATOM 3964 N N . HIS B 1 215 ? 6.492 -33.75 -3.135 1 98 215 HIS B N 1
ATOM 3965 C CA . HIS B 1 215 ? 7.875 -33.594 -3.574 1 98 215 HIS B CA 1
ATOM 3966 C C . HIS B 1 215 ? 7.992 -32.594 -4.707 1 98 215 HIS B C 1
ATOM 3968 O O . HIS B 1 215 ? 8.828 -31.688 -4.652 1 98 215 HIS B O 1
ATOM 3974 N N . ASP B 1 216 ? 7.199 -32.75 -5.711 1 98.06 216 ASP B N 1
ATOM 3975 C CA . ASP B 1 216 ? 7.227 -31.828 -6.84 1 98.06 216 ASP B CA 1
ATOM 3976 C C . ASP B 1 216 ? 6.977 -30.391 -6.383 1 98.06 216 ASP B C 1
ATOM 3978 O O . ASP B 1 216 ? 7.672 -29.469 -6.809 1 98.06 216 ASP B O 1
ATOM 3982 N N . TYR B 1 217 ? 5.973 -30.234 -5.516 1 98.12 217 TYR B N 1
ATOM 3983 C CA . TYR B 1 217 ? 5.602 -28.922 -5.008 1 98.12 217 TYR B CA 1
ATOM 3984 C C . TYR B 1 217 ? 6.742 -28.297 -4.211 1 98.12 217 TYR B C 1
ATOM 3986 O O . TYR B 1 217 ? 7.043 -27.109 -4.359 1 98.12 217 TYR B O 1
ATOM 3994 N N . ALA B 1 218 ? 7.371 -29.047 -3.424 1 97.25 218 ALA B N 1
ATOM 3995 C CA . ALA B 1 218 ? 8.398 -28.562 -2.504 1 97.25 218 ALA B CA 1
ATOM 3996 C C . ALA B 1 218 ? 9.656 -28.141 -3.258 1 97.25 218 ALA B C 1
ATOM 3998 O O . ALA B 1 218 ? 10.461 -27.359 -2.748 1 97.25 218 ALA B O 1
ATOM 3999 N N . LEU B 1 219 ? 9.859 -28.625 -4.469 1 96.88 219 LEU B N 1
ATOM 4000 C CA . LEU B 1 219 ? 11.023 -28.266 -5.266 1 96.88 219 LEU B CA 1
ATOM 4001 C C . LEU B 1 219 ? 11.031 -26.781 -5.582 1 96.88 219 LEU B C 1
ATOM 4003 O O . LEU B 1 219 ? 12.078 -26.219 -5.914 1 96.88 219 LEU B O 1
ATOM 4007 N N . THR B 1 220 ? 9.836 -26.156 -5.441 1 96.5 220 THR B N 1
ATOM 4008 C CA . THR B 1 220 ? 9.703 -24.719 -5.668 1 96.5 220 THR B CA 1
ATOM 4009 C C . THR B 1 220 ? 10.609 -23.938 -4.723 1 96.5 220 THR B C 1
ATOM 4011 O O . THR B 1 220 ? 11.156 -22.891 -5.102 1 96.5 220 THR B O 1
ATOM 4014 N N . ASN B 1 221 ? 10.812 -24.391 -3.52 1 94.38 221 ASN B N 1
ATOM 4015 C CA . ASN B 1 221 ? 11.602 -23.672 -2.525 1 94.38 221 ASN B CA 1
ATOM 4016 C C . ASN B 1 221 ? 13.023 -23.422 -3.012 1 94.38 221 ASN B C 1
ATOM 4018 O O . ASN B 1 221 ? 13.531 -22.312 -2.908 1 94.38 221 ASN B O 1
ATOM 4022 N N . GLY B 1 222 ? 13.664 -24.359 -3.521 1 91.31 222 GLY B N 1
ATOM 4023 C CA . GLY B 1 222 ? 15.016 -24.203 -4.043 1 91.31 222 GLY B CA 1
ATOM 4024 C C . GLY B 1 222 ? 15.07 -23.375 -5.32 1 91.31 222 GLY B C 1
ATOM 4025 O O . GLY B 1 222 ? 16.047 -22.672 -5.57 1 91.31 222 GLY B O 1
ATOM 4026 N N . ALA B 1 223 ? 14.016 -23.422 -6.051 1 91.38 223 ALA B N 1
ATOM 4027 C CA . ALA B 1 223 ? 13.969 -22.797 -7.371 1 91.38 223 ALA B CA 1
ATOM 4028 C C . ALA B 1 223 ? 13.82 -21.281 -7.266 1 91.38 223 ALA B C 1
ATOM 4030 O O . ALA B 1 223 ? 14.133 -20.562 -8.211 1 91.38 223 ALA B O 1
ATOM 4031 N N . LEU B 1 224 ? 13.336 -20.781 -6.129 1 91.81 224 LEU B N 1
ATOM 4032 C CA . LEU B 1 224 ? 13.055 -19.344 -5.988 1 91.81 224 LEU B CA 1
ATOM 4033 C C . LEU B 1 224 ? 14.078 -18.688 -5.066 1 91.81 224 LEU B C 1
ATOM 4035 O O . LEU B 1 224 ? 13.898 -17.531 -4.668 1 91.81 224 LEU B O 1
ATOM 4039 N N . GLU B 1 225 ? 15.164 -19.344 -4.777 1 89.94 225 GLU B N 1
ATOM 4040 C CA . GLU B 1 225 ? 16.141 -18.875 -3.797 1 89.94 225 GLU B CA 1
ATOM 4041 C C . GLU B 1 225 ? 16.766 -17.547 -4.223 1 89.94 225 GLU B C 1
ATOM 4043 O O . GLU B 1 225 ? 17.094 -16.703 -3.381 1 89.94 225 GLU B O 1
ATOM 4048 N N . SER B 1 226 ? 16.906 -17.328 -5.492 1 87.69 226 SER B N 1
ATOM 4049 C CA . SER B 1 226 ? 17.531 -16.109 -5.996 1 87.69 226 SER B CA 1
ATOM 4050 C C . SER B 1 226 ? 16.688 -14.883 -5.676 1 87.69 226 SER B C 1
ATOM 4052 O O . SER B 1 226 ? 17.203 -13.766 -5.621 1 87.69 226 SER B O 1
ATOM 4054 N N . GLU B 1 227 ? 15.438 -15.078 -5.438 1 86.56 227 GLU B N 1
ATOM 4055 C CA . GLU B 1 227 ? 14.523 -13.969 -5.164 1 86.56 227 GLU B CA 1
ATOM 4056 C C . GLU B 1 227 ? 14.242 -13.844 -3.672 1 86.56 227 GLU B C 1
ATOM 4058 O O . GLU B 1 227 ? 13.523 -12.938 -3.244 1 86.56 227 GLU B O 1
ATOM 4063 N N . ARG B 1 228 ? 14.82 -14.648 -2.904 1 89.5 228 ARG B N 1
ATOM 4064 C CA . ARG B 1 228 ? 14.43 -14.836 -1.511 1 89.5 228 ARG B CA 1
ATOM 4065 C C . ARG B 1 228 ? 14.609 -13.547 -0.713 1 89.5 228 ARG B C 1
ATOM 4067 O O . ARG B 1 228 ? 13.656 -13.055 -0.101 1 89.5 228 ARG B O 1
ATOM 4074 N N . GLU B 1 229 ? 15.742 -12.938 -0.733 1 88.31 229 GLU B N 1
ATOM 4075 C CA . GLU B 1 229 ? 16.047 -11.781 0.111 1 88.31 229 GLU B CA 1
ATOM 4076 C C . GLU B 1 229 ? 15.125 -10.609 -0.21 1 88.31 229 GLU B C 1
ATOM 4078 O O . GLU B 1 229 ? 14.547 -10.008 0.692 1 88.31 229 GLU B O 1
ATOM 4083 N N . GLU B 1 230 ? 14.992 -10.391 -1.445 1 82.38 230 GLU B N 1
ATOM 4084 C CA . GLU B 1 230 ? 14.148 -9.273 -1.874 1 82.38 230 GLU B CA 1
ATOM 4085 C C . GLU 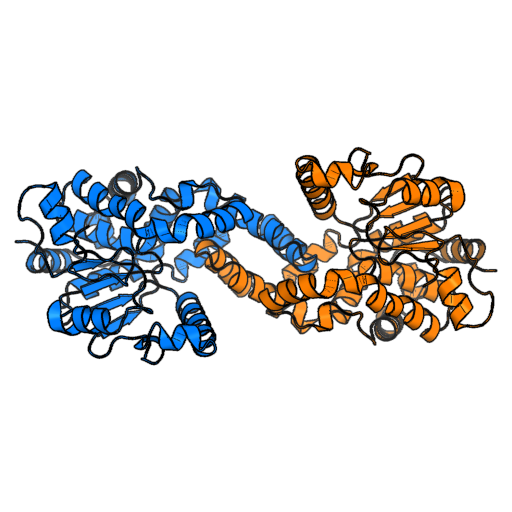B 1 230 ? 12.688 -9.508 -1.507 1 82.38 230 GLU B C 1
ATOM 4087 O O . GLU B 1 230 ? 12.016 -8.609 -1 1 82.38 230 GLU B O 1
ATOM 4092 N N . ARG B 1 231 ? 12.289 -10.68 -1.68 1 84.56 231 ARG B N 1
ATOM 4093 C CA . ARG B 1 231 ? 10.891 -11 -1.433 1 84.56 231 ARG B CA 1
ATOM 4094 C C . ARG B 1 231 ? 10.586 -11.023 0.062 1 84.56 231 ARG B C 1
ATOM 4096 O O . ARG B 1 231 ? 9.508 -10.609 0.49 1 84.56 231 ARG B O 1
ATOM 4103 N N . LEU B 1 232 ? 11.523 -11.461 0.864 1 87.75 232 LEU B N 1
ATOM 4104 C CA . LEU B 1 232 ? 11.32 -11.523 2.307 1 87.75 232 LEU B CA 1
ATOM 4105 C C . LEU B 1 232 ? 11.195 -10.125 2.898 1 87.75 232 LEU B C 1
ATOM 4107 O O . LEU B 1 232 ? 10.359 -9.891 3.779 1 87.75 232 LEU B O 1
ATOM 4111 N N . VAL B 1 233 ? 11.977 -9.219 2.42 1 81.75 233 VAL B N 1
ATOM 4112 C CA . VAL B 1 233 ? 11.922 -7.844 2.896 1 81.75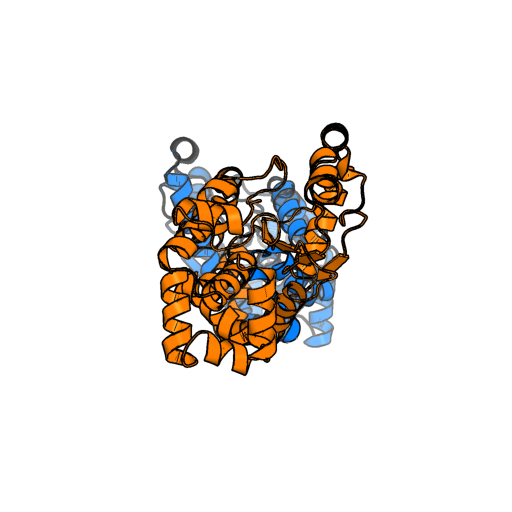 233 VAL B CA 1
ATOM 4113 C C . VAL B 1 233 ? 10.547 -7.25 2.594 1 81.75 233 VAL B C 1
ATOM 4115 O O . VAL B 1 233 ? 9.93 -6.617 3.455 1 81.75 233 VAL B O 1
ATOM 4118 N N . GLU B 1 234 ? 10.07 -7.484 1.423 1 76.44 234 GLU B N 1
ATOM 4119 C CA . GLU B 1 234 ? 8.773 -6.965 1.006 1 76.44 234 GLU B CA 1
ATOM 4120 C C . GLU B 1 234 ? 7.645 -7.547 1.857 1 76.44 234 GLU B C 1
ATOM 4122 O O . GLU B 1 234 ? 6.723 -6.828 2.248 1 76.44 234 GLU B O 1
ATOM 4127 N N . MET B 1 235 ? 7.77 -8.789 2.141 1 84 235 MET B N 1
ATOM 4128 C CA . MET B 1 235 ? 6.742 -9.477 2.912 1 84 235 MET B CA 1
ATOM 4129 C C . MET B 1 235 ? 6.719 -8.984 4.355 1 84 235 MET B C 1
ATOM 4131 O O . MET B 1 235 ? 5.652 -8.727 4.91 1 84 235 MET B O 1
ATOM 4135 N N . ARG B 1 236 ? 7.828 -8.781 4.906 1 82.25 236 ARG B N 1
ATOM 4136 C CA . ARG B 1 236 ? 7.926 -8.32 6.289 1 82.25 236 ARG B CA 1
ATOM 4137 C C . ARG B 1 236 ? 7.414 -6.891 6.426 1 82.25 236 ARG B C 1
ATOM 4139 O O . ARG B 1 236 ? 6.809 -6.539 7.441 1 82.25 236 ARG B O 1
ATOM 4146 N N . GLU B 1 237 ? 7.621 -6.133 5.434 1 76.88 237 GLU B N 1
ATOM 4147 C CA . GLU B 1 237 ? 7.195 -4.738 5.438 1 76.88 237 GLU B CA 1
ATOM 4148 C C . GLU B 1 237 ? 5.676 -4.625 5.535 1 76.88 237 GLU B C 1
ATOM 4150 O O . GLU B 1 237 ? 5.152 -3.631 6.043 1 76.88 237 GLU B O 1
ATOM 4155 N N . ILE B 1 238 ? 5.039 -5.699 5.117 1 79.25 238 ILE B N 1
ATOM 4156 C CA . ILE B 1 238 ? 3.584 -5.625 5.137 1 79.25 238 ILE B CA 1
ATOM 4157 C C . ILE B 1 238 ? 3.031 -6.527 6.234 1 79.25 238 ILE B C 1
ATOM 4159 O O . ILE B 1 238 ? 1.839 -6.84 6.25 1 79.25 238 ILE B O 1
ATOM 4163 N N . GLY B 1 239 ? 3.893 -7.02 7.051 1 81.38 239 GLY B N 1
ATOM 4164 C CA . GLY B 1 239 ? 3.461 -7.719 8.25 1 81.38 239 GLY B CA 1
ATOM 4165 C C . GLY B 1 239 ? 3.311 -9.211 8.055 1 81.38 239 GLY B C 1
ATOM 4166 O O . GLY B 1 239 ? 2.684 -9.898 8.867 1 81.38 239 GLY B O 1
ATOM 4167 N N . LEU B 1 240 ? 3.867 -9.727 6.926 1 86.56 240 LEU B N 1
ATOM 4168 C CA . LEU B 1 240 ? 3.801 -11.164 6.695 1 86.56 240 LEU B CA 1
ATOM 4169 C C . LEU B 1 240 ? 5.051 -11.859 7.223 1 86.56 240 LEU B C 1
ATOM 4171 O O . LEU B 1 240 ? 6.09 -11.219 7.414 1 86.56 240 LEU B O 1
ATOM 4175 N N . THR B 1 241 ? 4.871 -13.086 7.535 1 87.25 241 THR B N 1
ATOM 4176 C CA . THR B 1 241 ? 5.988 -13.875 8.039 1 87.25 241 THR B CA 1
ATOM 4177 C C . THR B 1 241 ? 6.762 -14.516 6.895 1 87.25 241 THR B C 1
ATOM 4179 O O . THR B 1 241 ? 6.293 -14.531 5.754 1 87.25 241 THR B O 1
ATOM 4182 N N . ASP B 1 242 ? 7.926 -15.07 7.207 1 86.38 242 ASP B N 1
ATOM 4183 C CA . ASP B 1 242 ? 8.828 -15.656 6.219 1 86.38 242 ASP B CA 1
ATOM 4184 C C . ASP B 1 242 ? 8.211 -16.906 5.582 1 86.38 242 ASP B C 1
ATOM 4186 O O . ASP B 1 242 ? 8.586 -17.297 4.477 1 86.38 242 ASP B O 1
ATOM 4190 N N . ASP B 1 243 ? 7.273 -17.469 6.262 1 87.88 243 ASP B N 1
ATOM 4191 C CA . ASP B 1 243 ? 6.66 -18.703 5.793 1 87.88 243 ASP B CA 1
ATOM 4192 C C . ASP B 1 243 ? 5.895 -18.484 4.492 1 87.88 243 ASP B C 1
ATOM 4194 O O . ASP B 1 243 ? 5.664 -19.422 3.732 1 87.88 243 ASP B O 1
ATOM 4198 N N . TRP B 1 244 ? 5.664 -17.25 4.219 1 88.5 244 TRP B N 1
ATOM 4199 C CA . TRP B 1 244 ? 4.867 -16.938 3.037 1 88.5 244 TRP B CA 1
ATOM 4200 C C . TRP B 1 244 ? 5.703 -17.078 1.768 1 88.5 244 TRP B C 1
ATOM 4202 O O . TRP B 1 244 ? 5.156 -17.172 0.666 1 88.5 244 TRP B O 1
ATOM 4212 N N . PHE B 1 245 ? 7.016 -17.062 1.94 1 89.81 245 PHE B N 1
ATOM 4213 C CA . PHE B 1 245 ? 7.902 -17.203 0.791 1 89.81 245 PHE B CA 1
ATOM 4214 C C . PHE B 1 245 ? 8.062 -18.672 0.411 1 89.81 245 PHE B C 1
ATOM 4216 O O . PHE B 1 245 ? 8.109 -19 -0.774 1 89.81 245 PHE B O 1
ATOM 4223 N N . GLU B 1 246 ? 8.086 -19.453 1.397 1 93.06 246 GLU B N 1
ATOM 4224 C CA . GLU B 1 246 ? 8.289 -20.891 1.17 1 93.06 246 GLU B CA 1
ATOM 4225 C C . GLU B 1 246 ? 6.973 -21.594 0.879 1 93.06 246 GLU B C 1
ATOM 4227 O O . GLU B 1 246 ? 5.898 -21.062 1.157 1 93.06 246 GLU B O 1
ATOM 4232 N N . THR B 1 247 ? 7.105 -22.719 0.266 1 95.5 247 THR B N 1
ATOM 4233 C CA . THR B 1 247 ? 5.926 -23.562 0.121 1 95.5 247 THR B CA 1
ATOM 4234 C C . THR B 1 247 ? 5.438 -24.047 1.482 1 95.5 247 THR B C 1
ATOM 4236 O O . THR B 1 247 ? 6.234 -24.219 2.41 1 95.5 247 THR B O 1
ATOM 4239 N N . ALA B 1 248 ? 4.152 -24.125 1.633 1 95.31 248 ALA B N 1
ATOM 4240 C CA . ALA B 1 248 ? 3.604 -24.719 2.852 1 95.31 248 ALA B CA 1
ATOM 4241 C C . ALA B 1 248 ? 3.75 -26.234 2.838 1 95.31 248 ALA B C 1
ATOM 4243 O O . ALA B 1 248 ? 3.273 -26.906 1.918 1 95.31 248 ALA B O 1
ATOM 4244 N N . PRO B 1 249 ? 4.383 -26.797 3.887 1 94.56 249 PRO B N 1
ATOM 4245 C CA . PRO B 1 249 ? 4.641 -28.234 3.879 1 94.56 249 PRO B CA 1
ATOM 4246 C C . PRO B 1 249 ? 3.357 -29.062 3.852 1 94.56 249 PRO B C 1
ATOM 4248 O O . PRO B 1 249 ? 3.359 -30.203 3.367 1 94.56 249 PRO B O 1
ATOM 4251 N N . ASP B 1 250 ? 2.309 -28.5 4.359 1 96.81 250 ASP B N 1
ATOM 4252 C CA . ASP B 1 250 ? 1.076 -29.281 4.441 1 96.81 250 ASP B CA 1
ATOM 4253 C C . ASP B 1 250 ? 0.102 -28.875 3.336 1 96.81 250 ASP B C 1
ATOM 4255 O O . ASP B 1 250 ? -1.068 -29.266 3.361 1 96.81 250 ASP B O 1
ATOM 4259 N N . MET B 1 251 ? 0.531 -28.109 2.352 1 97.88 251 MET B N 1
ATOM 4260 C CA . MET B 1 251 ? -0.351 -27.594 1.305 1 97.88 251 MET B CA 1
ATOM 4261 C C . MET B 1 251 ? -1.035 -28.734 0.565 1 97.88 251 MET B C 1
ATOM 4263 O O . MET B 1 251 ? -2.264 -28.781 0.481 1 97.88 251 MET B O 1
ATOM 4267 N N . ILE B 1 252 ? -0.244 -29.703 0.131 1 98.62 252 ILE B N 1
ATOM 4268 C CA . ILE B 1 252 ? -0.76 -30.781 -0.716 1 98.62 252 ILE B CA 1
ATOM 4269 C C . ILE B 1 252 ? -1.695 -31.672 0.094 1 98.62 252 ILE B C 1
ATOM 4271 O O . ILE B 1 252 ? -2.795 -32 -0.357 1 98.62 252 ILE B O 1
ATOM 4275 N N . ALA B 1 253 ? -1.267 -32 1.259 1 98.44 253 ALA B N 1
ATOM 4276 C CA . ALA B 1 253 ? -2.088 -32.844 2.131 1 98.44 253 ALA B CA 1
ATOM 4277 C C . ALA B 1 253 ? -3.408 -32.156 2.463 1 98.44 253 ALA B C 1
ATOM 4279 O O . ALA B 1 253 ? -4.465 -32.781 2.459 1 98.44 253 ALA B O 1
ATOM 4280 N N . ARG B 1 254 ? -3.359 -30.891 2.764 1 98.56 254 ARG B N 1
ATOM 4281 C CA . ARG B 1 254 ? -4.551 -30.125 3.145 1 98.56 254 ARG B CA 1
ATOM 4282 C C . ARG B 1 254 ? -5.477 -29.938 1.95 1 98.56 254 ARG B C 1
ATOM 4284 O O . ARG B 1 254 ? -6.699 -29.906 2.105 1 98.56 254 ARG B O 1
ATOM 4291 N N . VAL B 1 255 ? -4.91 -29.766 0.8 1 98.69 255 VAL B N 1
ATOM 4292 C CA . VAL B 1 255 ? -5.715 -29.688 -0.415 1 98.69 255 VAL B CA 1
ATOM 4293 C C . VAL B 1 255 ? -6.469 -31 -0.616 1 98.69 255 VAL B C 1
ATOM 4295 O O . VAL B 1 255 ? -7.68 -31 -0.846 1 98.69 255 VAL B O 1
ATOM 4298 N N . ALA B 1 256 ? -5.727 -32.094 -0.521 1 98.69 256 ALA B N 1
ATOM 4299 C CA . ALA B 1 256 ? -6.348 -33.406 -0.689 1 98.69 256 ALA B CA 1
ATOM 4300 C C . ALA B 1 256 ? -7.453 -33.625 0.341 1 98.69 256 ALA B C 1
ATOM 4302 O O . ALA B 1 256 ? -8.531 -34.125 0.007 1 98.69 256 ALA B O 1
ATOM 4303 N N . GLU B 1 257 ? -7.184 -33.25 1.57 1 98.69 257 GLU B N 1
ATOM 4304 C CA . GLU B 1 257 ? -8.156 -33.375 2.648 1 98.69 257 GLU B CA 1
ATOM 4305 C C . GLU B 1 257 ? -9.398 -32.531 2.379 1 98.69 257 GLU B C 1
ATOM 4307 O O . GLU B 1 257 ? -10.523 -33 2.566 1 98.69 257 GLU B O 1
ATOM 4312 N N . HIS B 1 258 ? -9.18 -31.312 1.974 1 98.75 258 HIS B N 1
ATOM 4313 C CA . HIS B 1 258 ? -10.281 -30.406 1.686 1 98.75 258 HIS B CA 1
ATOM 4314 C C . HIS B 1 258 ? -11.164 -30.938 0.562 1 98.75 258 HIS B C 1
ATOM 4316 O O . HIS B 1 258 ? -12.391 -30.891 0.652 1 98.75 258 HIS B O 1
ATOM 4322 N N . LEU B 1 259 ? -10.523 -31.453 -0.467 1 98.69 259 LEU B N 1
ATOM 4323 C CA . LEU B 1 259 ? -11.266 -32.031 -1.573 1 98.69 259 LEU B CA 1
ATOM 4324 C C . LEU B 1 259 ? -12.125 -33.219 -1.09 1 98.69 259 LEU B C 1
ATOM 4326 O O . LEU B 1 259 ? -13.281 -33.344 -1.495 1 98.69 259 LEU B O 1
ATOM 4330 N N . ASN B 1 260 ? -11.586 -33.969 -0.245 1 98.31 260 ASN B N 1
ATOM 4331 C CA . ASN B 1 260 ? -12.312 -35.094 0.291 1 98.31 260 ASN B CA 1
ATOM 4332 C C . ASN B 1 260 ? -13.492 -34.656 1.159 1 98.31 260 ASN B C 1
ATOM 4334 O O . ASN B 1 260 ? -14.602 -35.156 1.007 1 98.31 260 ASN B O 1
ATOM 4338 N N . GLN B 1 261 ? -13.258 -33.719 2.047 1 98.31 261 GLN B N 1
ATOM 4339 C CA . GLN B 1 261 ? -14.242 -33.312 3.043 1 98.31 261 GLN B CA 1
ATOM 4340 C C . GLN B 1 261 ? -15.344 -32.469 2.414 1 98.31 261 GLN B C 1
ATOM 4342 O O . GLN B 1 261 ? -16.531 -32.625 2.719 1 98.31 261 GLN B O 1
ATOM 4347 N N . ALA B 1 262 ? -14.969 -31.625 1.524 1 98.25 262 ALA B N 1
ATOM 4348 C CA . ALA B 1 262 ? -15.914 -30.609 1.036 1 98.25 262 ALA B CA 1
ATOM 4349 C C . ALA B 1 262 ? -16.578 -31.078 -0.256 1 98.25 262 ALA B C 1
ATOM 4351 O O . ALA B 1 262 ? -17.703 -30.672 -0.558 1 98.25 262 ALA B O 1
ATOM 4352 N N . TYR B 1 263 ? -15.93 -31.953 -1.022 1 98.25 263 TYR B N 1
ATOM 4353 C CA . TYR B 1 263 ? -16.438 -32.219 -2.369 1 98.25 263 TYR B CA 1
ATOM 4354 C C . TYR B 1 263 ? -16.578 -33.688 -2.631 1 98.25 263 TYR B C 1
ATOM 4356 O O . TYR B 1 263 ? -16.969 -34.125 -3.725 1 98.25 263 TYR B O 1
ATOM 4364 N N . GLY B 1 264 ? -16.25 -34.562 -1.681 1 97.56 264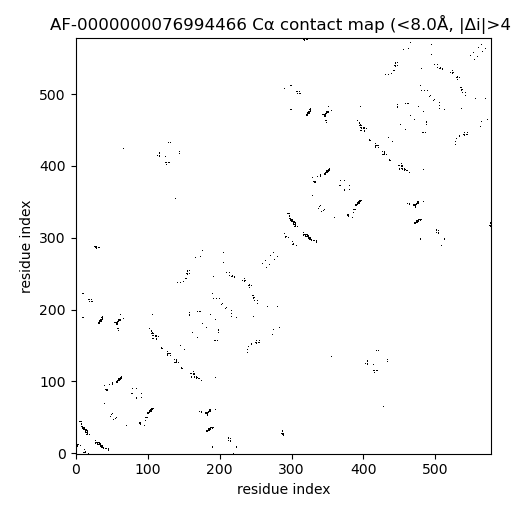 GLY B N 1
ATOM 4365 C CA . GLY B 1 264 ? -16.312 -36 -1.893 1 97.56 264 GLY B CA 1
ATOM 4366 C C . GLY B 1 264 ? -15.148 -36.562 -2.699 1 97.56 264 GLY B C 1
ATOM 4367 O O . GLY B 1 264 ? -15.312 -37.469 -3.486 1 97.56 264 GLY B O 1
ATOM 4368 N N . GLY B 1 265 ? -14.07 -35.844 -2.672 1 98.06 265 GLY B N 1
ATOM 4369 C CA . GLY B 1 265 ? -12.867 -36.25 -3.365 1 98.06 265 GLY B CA 1
ATOM 4370 C C . GLY B 1 265 ? -12.562 -35.438 -4.598 1 98.06 265 GLY B C 1
ATOM 4371 O O . GLY B 1 265 ? -13.344 -34.562 -4.965 1 98.06 265 GLY B O 1
ATOM 4372 N N . ILE B 1 266 ? -11.391 -35.781 -5.199 1 98.5 266 ILE B N 1
ATOM 4373 C CA . ILE B 1 266 ? -10.945 -35.062 -6.387 1 98.5 266 ILE B CA 1
ATOM 4374 C C . ILE B 1 266 ? -11.984 -35.188 -7.496 1 98.5 266 ILE B C 1
ATOM 4376 O O . ILE B 1 266 ? -12.25 -34.25 -8.234 1 98.5 266 ILE B O 1
ATOM 4380 N N . ARG B 1 267 ? -12.617 -36.312 -7.621 1 98.12 267 ARG B N 1
ATOM 4381 C CA . ARG B 1 267 ? -13.625 -36.562 -8.656 1 98.12 267 ARG B CA 1
ATOM 4382 C C . ARG B 1 267 ? -14.859 -35.688 -8.422 1 98.12 267 ARG B C 1
ATOM 4384 O O . ARG B 1 267 ? -15.398 -35.094 -9.367 1 98.12 267 ARG B O 1
ATOM 4391 N N . GLY B 1 268 ? -15.273 -35.656 -7.176 1 98.31 268 GLY B N 1
ATOM 4392 C CA . GLY B 1 268 ? -16.406 -34.812 -6.852 1 98.31 268 GLY B CA 1
ATOM 4393 C C . GLY B 1 268 ? -16.156 -33.344 -7.16 1 98.31 268 GLY B C 1
ATOM 4394 O O . GLY B 1 268 ? -17.016 -32.656 -7.699 1 98.31 268 GLY B O 1
ATOM 4395 N N . TYR B 1 269 ? -15 -32.844 -6.816 1 98.69 269 TYR B N 1
ATOM 4396 C CA . TYR B 1 269 ? -14.633 -31.469 -7.098 1 98.69 269 TYR B CA 1
ATOM 4397 C C . TYR B 1 269 ? -14.625 -31.203 -8.602 1 98.69 269 TYR B C 1
ATOM 4399 O O . TYR B 1 269 ? -15.18 -30.203 -9.062 1 98.69 269 TYR B O 1
ATOM 4407 N N . LEU B 1 270 ? -13.984 -32.156 -9.344 1 98.81 270 LEU B N 1
ATOM 4408 C CA . LEU B 1 270 ? -13.844 -31.969 -10.789 1 98.81 270 LEU B CA 1
ATOM 4409 C C . LEU B 1 270 ? -15.203 -32 -11.477 1 98.81 270 LEU B C 1
ATOM 4411 O O . LEU B 1 270 ? -15.461 -31.25 -12.414 1 98.81 270 LEU B O 1
ATOM 4415 N N . ASP B 1 271 ? -16.078 -32.844 -10.984 1 98.44 271 ASP B N 1
ATOM 4416 C CA . ASP B 1 271 ? -17.453 -32.875 -11.5 1 98.44 271 ASP B CA 1
ATOM 4417 C C . ASP B 1 271 ? -18.141 -31.531 -11.258 1 98.44 271 ASP B C 1
ATOM 4419 O O . ASP B 1 271 ? -18.828 -31.016 -12.148 1 98.44 271 ASP B O 1
ATOM 4423 N N . LYS B 1 272 ? -17.953 -31.031 -10.117 1 98.12 272 LYS B N 1
ATOM 4424 C CA . LYS B 1 272 ? -18.625 -29.781 -9.727 1 98.12 272 LYS B CA 1
ATOM 4425 C C . LYS B 1 272 ? -18.188 -28.625 -10.625 1 98.12 272 LYS B C 1
ATOM 4427 O O . LYS B 1 272 ? -18.984 -27.75 -10.945 1 98.12 272 LYS B O 1
ATOM 4432 N N . ILE B 1 273 ? -16.922 -28.641 -11.062 1 97.81 273 ILE B N 1
ATOM 4433 C CA . ILE B 1 273 ? -16.438 -27.469 -11.797 1 97.81 273 ILE B CA 1
ATOM 4434 C C . ILE B 1 273 ? -16.531 -27.719 -13.297 1 97.81 273 ILE B C 1
ATOM 4436 O O . ILE B 1 273 ? -16.094 -26.906 -14.102 1 97.81 273 ILE B O 1
ATOM 4440 N N . GLY B 1 274 ? -17.062 -28.828 -13.688 1 98 274 GLY B N 1
ATOM 4441 C CA . GLY B 1 274 ? -17.344 -29.094 -15.094 1 98 274 GLY B CA 1
ATOM 4442 C C . GLY B 1 274 ? -16.203 -29.797 -15.812 1 98 274 GLY B C 1
ATOM 4443 O O . GLY B 1 274 ? -16.016 -29.609 -17.016 1 98 274 GLY B O 1
ATOM 4444 N N . PHE B 1 275 ? -15.398 -30.5 -15.125 1 98.44 275 PHE B N 1
ATOM 4445 C CA . PHE B 1 275 ? -14.383 -31.391 -15.68 1 98.44 275 PHE B CA 1
ATOM 4446 C C . PHE B 1 275 ? -14.758 -32.844 -15.438 1 98.44 275 PHE B C 1
ATOM 4448 O O . PHE B 1 275 ? -14.242 -33.5 -14.523 1 98.44 275 PHE B O 1
ATOM 4455 N N . ASP B 1 276 ? -15.508 -33.344 -16.328 1 97.19 276 ASP B N 1
ATOM 4456 C CA . ASP B 1 276 ? -16.266 -34.562 -16.078 1 97.19 276 ASP B CA 1
ATOM 4457 C C . ASP B 1 276 ? -15.422 -35.781 -16.344 1 97.19 276 ASP B C 1
ATOM 4459 O O . ASP B 1 276 ? -14.211 -35.688 -16.531 1 97.19 276 ASP B O 1
ATOM 4463 N N . GLN B 1 277 ? -16.094 -36.969 -16.297 1 97.81 277 GLN B N 1
ATOM 4464 C CA . GLN B 1 277 ? -15.414 -38.25 -16.406 1 97.81 277 GLN B CA 1
ATOM 4465 C C . GLN B 1 277 ? -14.711 -38.406 -17.75 1 97.81 277 GLN B C 1
ATOM 4467 O O . GLN B 1 277 ? -13.602 -38.938 -17.812 1 97.81 277 GLN B O 1
ATOM 4472 N N . ASP B 1 278 ? -15.344 -37.938 -18.781 1 98.06 278 ASP B N 1
ATOM 4473 C CA . ASP B 1 278 ? -14.727 -38 -20.094 1 98.06 278 ASP B CA 1
ATOM 4474 C C . ASP B 1 278 ? -13.453 -37.156 -20.156 1 98.06 278 ASP B C 1
ATOM 4476 O O . ASP B 1 278 ? -12.453 -37.594 -20.734 1 98.06 278 ASP B O 1
ATOM 4480 N N . ASP B 1 279 ? -13.547 -36.031 -19.594 1 98.19 279 ASP B N 1
ATOM 4481 C CA . ASP B 1 279 ? -12.383 -35.156 -19.547 1 98.19 279 ASP B CA 1
ATOM 4482 C C . ASP B 1 279 ? -11.234 -35.781 -18.766 1 98.19 279 ASP B C 1
ATOM 4484 O O . ASP B 1 279 ? -10.086 -35.75 -19.203 1 98.19 279 ASP B O 1
ATOM 4488 N N . ARG B 1 280 ? -11.594 -36.375 -17.656 1 98.25 280 ARG B N 1
ATOM 4489 C CA . ARG B 1 280 ? -10.578 -37.031 -16.812 1 98.25 280 ARG B CA 1
ATOM 4490 C C . ARG B 1 280 ? -9.93 -38.188 -17.531 1 98.25 280 ARG B C 1
ATOM 4492 O O . ARG B 1 280 ? -8.727 -38.438 -17.391 1 98.25 280 ARG B O 1
ATOM 4499 N N . GLN B 1 281 ? -10.695 -38.875 -18.297 1 97.94 281 GLN B N 1
ATOM 4500 C CA . GLN B 1 281 ? -10.164 -39.969 -19.078 1 97.94 281 GLN B CA 1
ATOM 4501 C C . GLN B 1 281 ? -9.188 -39.469 -20.141 1 97.94 281 GLN B C 1
ATOM 4503 O O . GLN B 1 281 ? -8.117 -40.062 -20.344 1 97.94 281 GLN B O 1
ATOM 4508 N N . ARG B 1 282 ? -9.555 -38.469 -20.766 1 97.75 282 ARG B N 1
ATOM 4509 C CA . ARG B 1 282 ? -8.68 -37.875 -21.781 1 97.75 282 ARG B CA 1
ATOM 4510 C C . ARG B 1 282 ? -7.367 -37.406 -21.156 1 97.75 282 ARG B C 1
ATOM 4512 O O . ARG B 1 282 ? -6.305 -37.562 -21.766 1 97.75 282 ARG B O 1
ATOM 4519 N N . LEU B 1 283 ? -7.512 -36.844 -19.969 1 98.19 283 LEU B N 1
ATOM 4520 C CA . LEU B 1 283 ? -6.309 -36.438 -19.266 1 98.19 283 LEU B CA 1
ATOM 4521 C C . LEU B 1 283 ? -5.383 -37.594 -19 1 98.19 283 LEU B C 1
ATOM 4523 O O . LEU B 1 283 ? -4.168 -37.5 -19.188 1 98.19 283 LEU B O 1
ATOM 4527 N N . GLY B 1 284 ? -5.949 -38.656 -18.531 1 98.12 284 GLY B N 1
ATOM 4528 C CA . GLY B 1 284 ? -5.18 -39.875 -18.297 1 98.12 284 GLY B CA 1
ATOM 4529 C C . GLY B 1 284 ? -4.535 -40.406 -19.547 1 98.12 284 GLY B C 1
ATOM 4530 O O . GLY B 1 284 ? -3.367 -40.812 -19.531 1 98.12 284 GLY B O 1
ATOM 4531 N N . GLU B 1 285 ? -5.281 -40.438 -20.656 1 97.06 285 GLU B N 1
ATOM 4532 C CA . GLU B 1 285 ? -4.77 -40.906 -21.922 1 97.06 285 GLU B CA 1
ATOM 4533 C C . GLU B 1 285 ? -3.588 -40.094 -22.406 1 97.06 285 GLU B C 1
ATOM 4535 O O . GLU B 1 285 ? -2.67 -40.594 -23.047 1 97.06 285 GLU B O 1
ATOM 4540 N N . ARG B 1 286 ? -3.619 -38.938 -21.984 1 96.69 286 ARG B N 1
ATOM 4541 C CA . ARG B 1 286 ? -2.602 -38 -22.484 1 96.69 286 ARG B CA 1
ATOM 4542 C C . ARG B 1 286 ? -1.353 -38.062 -21.609 1 96.69 286 ARG B C 1
ATOM 4544 O O . ARG B 1 286 ? -0.23 -38 -22.109 1 96.69 286 ARG B O 1
ATOM 4551 N N . LEU B 1 287 ? -1.517 -38.188 -20.312 1 98 287 LEU B N 1
ATOM 4552 C CA . LEU B 1 287 ? -0.389 -37.875 -19.438 1 98 287 LEU B CA 1
ATOM 4553 C C . LEU B 1 287 ? 0.118 -39.156 -18.75 1 98 287 LEU B C 1
ATOM 4555 O O . LEU B 1 287 ? 1.214 -39.156 -18.188 1 98 287 LEU B O 1
ATOM 4559 N N . LEU B 1 288 ? -0.628 -40.188 -18.844 1 97.5 288 LEU B N 1
ATOM 4560 C CA . LEU B 1 288 ? -0.203 -41.438 -18.219 1 97.5 288 LEU B CA 1
ATOM 4561 C C . LEU B 1 288 ? 0.523 -42.344 -19.219 1 97.5 288 LEU B C 1
ATOM 4563 O O . LEU B 1 288 ? 0.224 -42.312 -20.406 1 97.5 288 LEU B O 1
ATOM 4567 N N . TYR B 1 289 ? 1.552 -43.031 -18.672 1 95.19 289 TYR B N 1
ATOM 4568 C CA . TYR B 1 289 ? 2.166 -44.094 -19.469 1 95.19 289 TYR B CA 1
ATOM 4569 C C . TYR B 1 289 ? 1.214 -45.281 -19.656 1 95.19 289 TYR B C 1
ATOM 4571 O O . TYR B 1 289 ? 0.38 -45.531 -18.797 1 95.19 289 TYR B O 1
#

Organism: Colletotrichum orbiculare (strain 104-T / ATCC 96160 / CBS 514.97 / LARS 414 / MAFF 240422) (NCBI:txid1213857)

Secondary structure (DSSP, 8-state):
---TT--SSTT-EEHHHHHHHHHTS--BPTTSEEEES--TT--HHHHHIIIIIS---EEEE---HHHHHHHHHHHHHHHT-HHHHHH-GGGGS-SSPTTPEEEE--SS-HHHHHHHHTTS-HHHHHHHHHHHHTT-HHHHHHHHIIIIIHHHHHHHHHHHHHHH-HHHHHHHHHHHT-GGG-SEEEE-SSSSHHHHHHHHHHHHHTT--HHHHHHHHHHHHHHTGGGHHHHHHHHHHTT--GGGTSPPTTHHHHHHHHHHHHHSSHHHHHHHTT--HHHHHHHHHHHB-/---TT--SSTT-EEHHHHHHHHHTS--BPTTSEEEES--TT--HHHHHIIIIIS---EEEE---HHHHHHHHHHHHHHHT-HHHHHH-GGGGS-SSPTTPEEEE--SS-HHHHHHHHTTS-HHHHHHHHHHHHTT-HHHHHHHHIIIIIHHHHHHHHHHHHHHH-HHHHHHHHHHHT-GGG-SEEEE-SSSSHHHHHHHHHHHHHTT--HHHHHHHHHHHHHHTGGGHHHHHHHHHHTT--GGGTSPPTTHHHHHHHHHHHHHSSHHHHHHHTT--HHHHHHHHHHHB-

Foldseek 3Di:
DAQVPFDQFFLKDWLQVLLCVVVVHRWWDTLWEIETAQCQQGAPVNLCCCCPVSNFAEEEEQEDPVVVVVVVVVLVVLVVPVVSCVVGVCSPPGSDRPRHHYDYQHLCDDQNVVVLVVQQDPVLVVVLVVCVVVVNNLQSLLSSCVRRDVVQDLLNSLLSSLVRRLQSLLVSLLLSLDPSRTRYYYYYRQRARPVLSSSLLLCVLSVRDLVSSLSSNQVSQVRCVVCQVVVQVVQVSNPHHSVNSGHDSCNSVVNQVCCCVPQVGSQRSCVVSPCHPVNSVSSCVRTTD/DAQVPFDQFFLKDWLQVLLCVVVVHRWWDTLWEIETAQCQQGAPVNLCCCCPVSNFAEEEEQEDPVVVVVVVVVLVVLVVPVVSCVVGVCSVPGSDRPRHHYDYFHLCDDQNVVVLVVQQDPVLVVVLVVCVVVVNNLVSLLSSCVRRDVVQDLLNSLLSSLVRRLQSLLVSLLLSLDPSRTRYYYYYRQRARPVLSSSLLLCVLSVRDLVSSLSSNQVSQVRCVVCQVVVQVVQVSNPHHSVNSGHDSCNSVSNQVCCCPPQVGSQRSCVVSPCHPVNSVSSCVRTTD

Solvent-accessible surface area (backbone atoms only — not comparable to full-atom values): 29883 Å² total; per-residue (Å²): 129,66,29,87,84,43,76,58,29,45,43,37,32,35,50,17,49,50,34,17,64,70,67,73,45,87,50,39,38,63,69,40,42,30,38,14,15,49,56,63,70,29,38,59,67,39,49,46,38,44,43,68,72,60,39,36,24,21,34,40,36,41,46,47,70,64,58,50,50,50,52,50,51,51,49,54,55,43,63,72,34,65,71,50,40,74,73,34,66,34,72,81,46,70,63,67,60,82,84,45,44,75,42,79,40,43,39,78,37,69,58,34,26,51,54,55,40,70,48,49,49,71,67,51,52,28,48,25,51,41,29,38,75,75,67,37,48,52,68,18,50,25,45,51,31,60,49,48,44,62,78,42,38,72,52,40,49,51,52,48,46,59,72,40,17,34,63,41,49,32,54,57,55,51,48,70,53,35,77,81,23,57,16,30,35,37,20,21,76,66,27,50,66,72,27,38,50,54,53,47,52,54,39,51,72,67,66,49,57,67,68,38,52,42,49,54,52,51,53,39,48,72,43,47,52,90,49,41,69,66,50,46,54,56,35,46,62,32,71,43,61,72,66,73,76,42,67,61,91,55,36,57,61,49,48,55,49,46,30,40,74,75,37,68,21,68,64,38,43,31,46,73,34,68,43,39,72,68,53,52,48,44,37,41,68,68,38,40,106,128,65,29,87,83,46,76,59,30,45,42,37,32,34,50,17,49,50,35,17,62,69,67,73,44,87,50,40,38,62,72,40,43,30,36,14,15,50,56,63,72,29,38,60,67,39,49,45,37,43,44,67,71,59,40,36,24,20,35,40,34,39,46,47,71,65,57,51,49,49,51,51,51,50,48,54,54,43,62,72,34,66,71,51,40,72,74,34,68,33,73,80,46,70,64,67,60,81,86,44,45,75,43,80,42,42,40,76,36,69,59,34,26,52,54,55,38,69,47,48,48,70,66,51,53,28,49,25,51,41,29,39,76,75,68,37,46,51,70,19,52,27,46,51,30,61,50,47,44,61,78,41,37,70,52,40,51,51,51,49,45,59,73,42,17,35,63,39,49,33,55,55,56,51,47,70,53,35,78,79,23,56,16,28,36,37,19,20,75,66,28,49,66,73,29,37,49,55,54,47,51,54,39,51,74,65,67,50,58,66,68,38,52,42,49,54,54,52,52,40,48,72,42,44,52,91,50,40,69,66,50,47,54,58,35,46,62,32,70,44,61,72,65,73,76,41,68,60,90,55,37,58,61,50,49,54,48,46,30,38,74,75,36,68,21,67,66,38,44,32,46,73,35,66,44,40,71,69,53,51,48,46,38,42,68,68,37,39,104

Radius of gyration: 30.05 Å; Cα contacts (8 Å, |Δi|>4): 921; chains: 2; bounding box: 46×92×63 Å

pLDDT: mean 92.59, std 6.59, range [67.06, 98.88]

Nearest PDB structures (foldseek):
  2oz5-assembly2_B  TM=7.416E-01  e=3.989E-11  Mycobacterium tuberculosis H37Rv
  2oz5-assembly1_A  TM=7.356E-01  e=1.288E-10  Mycobacterium tuberculosis H37Rv
  8dhj-assembly1_A  TM=7.476E-01  e=1.095E-09  Clostridioides difficile 6050
  8dhi-assembly1_A  TM=7.362E-01  e=7.211E-09  Clostridioides difficile 6050
  6e3b-assembly20_T  TM=6.119E-01  e=2.218E-03  Saccharomyces cerevisiae

Sequence (578 aa):
MDNRGVTSVLNFRDVGSTVNSFLGRRLIREGLLFRSARPDDASLEDRRRLRDDLGIKAVIDLRTKTEHARQAKKRQADLQVPALLQSNAALAEPIHISGLRYHEIKITGGNFEWFLLSKVSWWGLCRLVFLFILGYRNEGISILSREVMLPRGLVGLGLDTLDQSGPEIAKALKVLIDPAGSPSLVHCTQGKDRTGLIVTLVLLTLDVPLKAIEHDYALTNGALESEREERLVEMREIGLTDDWFETAPDMIARVAEHLNQAYGGIRGYLDKIGFDQDDRQRLGERLLYMDNRGVTSVLNFRDVGSTVNSFLGRRLIREGLLFRSARPDDASLEDRRRLRDDLGIKAVIDLRTKTEHARQAKKRQADLQVPALLQSNAALAEPIHISGLRYHEIKITGGNFEWFLLSKVSWWGLCRLVFLFILGYRNEGISILSREVMLPRGLVGLGLDTLDQSGPEIAKALKVLIDPAGSPSLVHCTQGKDRTGLIVTLVLLTLDVPLKAIEHDYALTNGALESEREERLVEMREIGLTDDWFETAPDMIARVAEHLNQAYGGIRGYLDKIGFDQDDRQRLGERLLY

InterPro domains:
  IPR000387 Tyrosine-specific protein phosphatases domain [PS50056] (167-231)
  IPR016130 Protein-tyrosine phosphatase, active site [PS00383] (186-196)
  IPR026893 Tyrosine/serine-protein phosphatase IphP-type [PF13350] (6-288)
  IPR029021 Protein-tyrosine phosphatase-like [G3DSA:3.90.190.10] (5-289)
  IPR029021 Protein-tyrosine phosphatase-like [SSF52799] (7-288)